Protein AF-A0A959P3S3-F1 (afdb_monomer_lite)

Sequence (382 aa):
EQEAEAILQKEISEREVRMKAEVEAKIREELQKEFEETLKQQRLQEEKEAAADAAFEREQELKERRKQQEREQKLAMMETRKRQELEAWERKEEEARKKQAEREAAEAASKKKLEQEQVELEAELKLKEEQAQAAAAFKAERAAELEARRLKQEEENERKKQLAEEWNTLREQAAEQRLEEQRRADAEKIERGQAELARVEQERSEQLQRRKDEITEAGESAARKKELEEQMRLEREKKRKEEIALKEENFRNKKEFEEKAREIAESTVESERELYEKEVRLRLQKEYDDKLKALETDKEKYSESAKPKPTPFEIDLAKKYPMGITEESEIKDNREIKRIIIKREEDRANLYTRVKWNWGGIYYFKNEESTSKHIYDLETKW

pLDDT: mean 77.56, std 13.73, range [31.36, 95.69]

Secondary structure (DSSP, 8-state):
-HHHHHHHHHHHHHHHHHHHHHHHHHHHHHHHHHHHHHHHHHHHHHHHHHHHHHHHHHHHHHHHHHHHHHHHHHHHHHHHHHHHHHHHHHHHHHHHHHHHHHHHHHHHHHHHHHHHHHHHHHHHHHHHHHHHHHHHHHHHHHHHHHHHHHHHHHHHHHHHHHHHHHHHHHHHHHHHHHHHHHHHHHHHHHHHHHHHHHHHHHHHHHHHHHHHHHHHHHHHHHHHHHHHHHHHHHHHHHHHHHHHHHHHHHHHHHHHHHHHHHHHHTTTGGGTHHHHTTTGGGTTTSSSSSSSS----------PPPPPPPPHHHHHHHHHS-SEEEEEEEEETTEEEEEEEEEEETTEEEEEEEEEETTS-EEEEETTEEE-HHHHHHHS--

Foldseek 3Di:
DVVVVVVVVVVVVVVVVVVVVVVVVVVVVVVVVVVVVVVVVVVVVVVVVVVVVVVVVVVVVVVVVVVVVVVVVVVVVVVVVVVVVVVVVVVVVVVVVVVVVVVVVVVVVVVVVVVVVVVVVVVVVVVVVVVVVVVVVVVVVVVVVVVVVVVVVVVVVVVVVVVVVVVVVVVVVVVVVVVVVVVVVVVVVVVVVVVVVVVVVVVVVVVVVVVVVVVVVVVVVVVVVVVVVVVVVVVVVVVVVVVVVVVVVVVVVVVVVVVVVVVVCVVPVVPPVVPPPPPPPPPPPPPPPPPDDDDDDDDDDDDDDDDDDDDPLQQVLLVPDDAAWDWDWDDPDFKIKIWIWHHPDSRGIKIWIWIAGNVGDIWIDISNHTDDPVVRVVVSPD

Structure (mmCIF, N/CA/C/O backbone):
data_AF-A0A959P3S3-F1
#
_entry.id   AF-A0A959P3S3-F1
#
loop_
_atom_site.group_PDB
_atom_site.id
_atom_site.type_symbol
_atom_site.label_atom_id
_atom_site.label_alt_id
_atom_site.label_comp_id
_atom_site.label_asym_id
_atom_site.label_entity_id
_atom_site.label_seq_id
_atom_site.pdbx_PDB_ins_code
_atom_site.Cartn_x
_atom_site.Cartn_y
_atom_site.Cartn_z
_atom_site.occupancy
_atom_site.B_iso_or_equiv
_atom_site.auth_seq_id
_atom_site.auth_comp_id
_atom_site.auth_asym_id
_atom_site.auth_atom_id
_atom_site.pdbx_PDB_model_num
ATOM 1 N N . GLU A 1 1 ? 103.155 4.122 -194.508 1.00 55.09 1 GLU A N 1
ATOM 2 C CA . GLU A 1 1 ? 103.153 3.122 -193.416 1.00 55.09 1 GLU A CA 1
ATOM 3 C C . GLU A 1 1 ? 103.606 3.697 -192.072 1.00 55.09 1 GLU A C 1
ATOM 5 O O . GLU A 1 1 ? 102.881 3.506 -191.110 1.00 55.09 1 GLU A O 1
ATOM 10 N N . GLN A 1 2 ? 104.683 4.490 -191.982 1.00 56.81 2 GLN A N 1
ATOM 11 C CA . GLN A 1 2 ? 105.173 5.020 -190.689 1.00 56.81 2 GLN A CA 1
ATOM 12 C C . GLN A 1 2 ? 104.217 5.976 -189.933 1.00 56.81 2 GLN A C 1
ATOM 14 O O . GLN A 1 2 ? 104.255 6.034 -188.709 1.00 56.81 2 GLN A O 1
ATOM 19 N N . GLU A 1 3 ? 103.323 6.695 -190.617 1.00 58.06 3 GLU A N 1
ATOM 20 C CA . GLU A 1 3 ? 102.342 7.585 -189.960 1.00 58.06 3 GLU A CA 1
ATOM 21 C C . GLU A 1 3 ? 101.189 6.834 -189.272 1.00 58.06 3 GLU A C 1
ATOM 23 O O . GLU A 1 3 ? 100.636 7.316 -188.285 1.00 58.06 3 GLU A O 1
ATOM 28 N N . ALA A 1 4 ? 100.837 5.638 -189.754 1.00 59.19 4 ALA A N 1
ATOM 29 C CA . ALA A 1 4 ? 99.730 4.863 -189.197 1.00 59.19 4 ALA A CA 1
ATOM 30 C C . ALA A 1 4 ? 100.098 4.219 -187.847 1.00 59.19 4 ALA A C 1
ATOM 32 O O . ALA A 1 4 ? 99.267 4.163 -186.942 1.00 59.19 4 ALA A O 1
ATOM 33 N N . GLU A 1 5 ? 101.354 3.795 -187.675 1.00 60.50 5 GLU A N 1
ATOM 34 C CA . GLU A 1 5 ? 101.836 3.209 -186.415 1.00 60.50 5 GLU A CA 1
ATOM 35 C C . GLU A 1 5 ? 101.923 4.241 -185.279 1.00 60.50 5 GLU A C 1
ATOM 37 O O . GLU A 1 5 ? 101.614 3.922 -184.129 1.00 60.50 5 GLU A O 1
ATOM 42 N N . ALA A 1 6 ? 102.268 5.495 -185.587 1.00 64.31 6 ALA A N 1
ATOM 43 C CA . ALA A 1 6 ? 102.354 6.565 -184.591 1.00 64.31 6 ALA A CA 1
ATOM 44 C C . ALA A 1 6 ? 100.979 6.953 -184.014 1.00 64.31 6 ALA A C 1
ATOM 46 O O . ALA A 1 6 ? 100.856 7.211 -182.814 1.00 64.31 6 ALA A O 1
ATOM 47 N N . ILE A 1 7 ? 99.930 6.956 -184.846 1.00 64.31 7 ILE A N 1
ATOM 48 C CA . ILE A 1 7 ? 98.552 7.217 -184.399 1.00 64.31 7 ILE A CA 1
ATOM 49 C C . ILE A 1 7 ? 98.066 6.072 -183.504 1.00 64.31 7 ILE A C 1
ATOM 51 O O . ILE A 1 7 ? 97.507 6.328 -182.438 1.00 64.31 7 ILE A O 1
ATOM 55 N N . LEU A 1 8 ? 98.357 4.824 -183.885 1.00 68.19 8 LEU A N 1
ATOM 56 C CA . LEU A 1 8 ? 97.962 3.651 -183.109 1.00 68.19 8 LEU A CA 1
ATOM 57 C C . LEU A 1 8 ? 98.649 3.614 -181.732 1.00 68.19 8 LEU A C 1
ATOM 59 O O . LEU A 1 8 ? 97.996 3.347 -180.727 1.00 68.19 8 LEU A O 1
ATOM 63 N N . GLN A 1 9 ? 99.947 3.939 -181.651 1.00 68.81 9 GLN A N 1
ATOM 64 C CA . GLN A 1 9 ? 100.646 4.024 -180.360 1.00 68.81 9 GLN A CA 1
ATOM 65 C C . GLN A 1 9 ? 100.099 5.139 -179.467 1.00 68.81 9 GLN A C 1
ATOM 67 O O . GLN A 1 9 ? 99.961 4.945 -178.256 1.00 68.81 9 GLN A O 1
ATOM 72 N N . LYS A 1 10 ? 99.746 6.291 -180.048 1.00 71.88 10 LYS A N 1
ATOM 73 C CA . LYS A 1 10 ? 99.136 7.387 -179.291 1.00 71.88 10 LYS A CA 1
ATOM 74 C C . LYS A 1 10 ? 97.782 6.971 -178.712 1.00 71.88 10 LYS A C 1
ATOM 76 O O . LYS A 1 10 ? 97.548 7.172 -177.523 1.00 71.88 10 LYS A O 1
ATOM 81 N N . GLU A 1 11 ? 96.943 6.310 -179.504 1.00 72.56 11 GLU A N 1
ATOM 82 C CA . GLU A 1 11 ? 95.629 5.825 -179.068 1.00 72.56 11 GLU A CA 1
ATOM 83 C C . GLU A 1 11 ? 95.733 4.728 -177.989 1.00 72.56 11 GLU A C 1
ATOM 85 O O . GLU A 1 11 ? 94.969 4.736 -177.021 1.00 72.56 11 GLU A O 1
ATOM 90 N N . ILE A 1 12 ? 96.728 3.834 -178.084 1.00 73.50 12 ILE A N 1
ATOM 91 C CA . ILE A 1 12 ? 97.024 2.842 -177.036 1.00 73.50 12 ILE A CA 1
ATOM 92 C C . ILE A 1 12 ? 97.432 3.544 -175.735 1.00 73.50 12 ILE A C 1
ATOM 94 O O . ILE A 1 12 ? 96.875 3.236 -174.682 1.00 73.50 12 ILE A O 1
ATOM 98 N N . SER A 1 13 ? 98.335 4.527 -175.799 1.00 74.44 13 SER A N 1
ATOM 99 C CA . SER A 1 13 ? 98.781 5.257 -174.605 1.00 74.44 13 SER A CA 1
ATOM 100 C C . SER A 1 13 ? 97.646 6.050 -173.938 1.00 74.44 13 SER A C 1
ATOM 102 O O . SER A 1 13 ? 97.499 6.019 -172.717 1.00 74.44 13 SER A O 1
ATOM 104 N N . GLU A 1 14 ? 96.771 6.690 -174.720 1.00 75.75 14 GLU A N 1
ATOM 105 C CA . GLU A 1 14 ? 95.593 7.391 -174.198 1.00 75.75 14 GLU A CA 1
ATOM 106 C C . GLU A 1 14 ? 94.580 6.422 -173.570 1.00 75.75 14 GLU A C 1
ATOM 108 O O . GLU A 1 14 ? 93.983 6.731 -172.533 1.00 75.75 14 GLU A O 1
ATOM 113 N N . ARG A 1 15 ? 94.409 5.224 -174.143 1.00 76.00 15 ARG A N 1
ATOM 114 C CA . ARG A 1 15 ? 93.548 4.179 -173.575 1.00 76.00 15 ARG A CA 1
ATOM 115 C C . ARG A 1 15 ? 94.117 3.604 -172.279 1.00 76.00 15 ARG A C 1
ATOM 117 O O . ARG A 1 15 ? 93.350 3.367 -171.348 1.00 76.00 15 ARG A O 1
ATOM 124 N N . GLU A 1 16 ? 95.431 3.421 -172.186 1.00 75.38 16 GLU A N 1
ATOM 125 C CA . GLU A 1 16 ? 96.096 2.990 -170.951 1.00 75.38 16 GLU A CA 1
ATOM 126 C C . GLU A 1 16 ? 95.974 4.034 -169.839 1.00 75.38 16 GLU A C 1
ATOM 128 O O . GLU A 1 16 ? 95.680 3.674 -168.701 1.00 75.38 16 GLU A O 1
ATOM 133 N N . VAL A 1 17 ? 96.131 5.324 -170.155 1.00 76.75 17 VAL A N 1
ATOM 134 C CA . VAL A 1 17 ? 95.928 6.411 -169.183 1.00 76.75 17 VAL A CA 1
ATOM 135 C C . VAL A 1 17 ? 94.475 6.456 -168.713 1.00 76.75 17 VAL A C 1
ATOM 137 O O . VAL A 1 17 ? 94.231 6.575 -167.513 1.00 76.75 17 VAL A O 1
ATOM 140 N N . ARG A 1 18 ? 93.501 6.289 -169.620 1.00 76.06 18 ARG A N 1
ATOM 141 C CA . ARG A 1 18 ? 92.081 6.203 -169.241 1.00 76.06 18 ARG A CA 1
ATOM 142 C C . ARG A 1 18 ? 91.788 4.987 -168.367 1.00 76.06 18 ARG A C 1
ATOM 144 O O . ARG A 1 18 ? 91.107 5.144 -167.361 1.00 76.06 18 ARG A O 1
ATOM 151 N N . MET A 1 19 ? 92.327 3.810 -168.696 1.00 77.62 19 MET A N 1
ATOM 152 C CA . MET A 1 19 ? 92.141 2.621 -167.857 1.00 77.62 19 MET A CA 1
ATOM 153 C C . MET A 1 19 ? 92.800 2.773 -166.486 1.00 77.62 19 MET A C 1
ATOM 155 O O . MET A 1 19 ? 92.182 2.417 -165.488 1.00 77.62 19 MET A O 1
ATOM 159 N N . LYS A 1 20 ? 94.013 3.335 -166.401 1.00 75.56 20 LYS A N 1
ATOM 160 C CA . LYS A 1 20 ? 94.663 3.607 -165.108 1.00 75.56 20 LYS A CA 1
ATOM 161 C C . LYS A 1 20 ? 93.852 4.588 -164.265 1.00 75.56 20 LYS A C 1
ATOM 163 O O . LYS A 1 20 ? 93.608 4.300 -163.101 1.00 75.56 20 LYS A O 1
ATOM 168 N N . ALA A 1 21 ? 93.368 5.680 -164.858 1.00 77.75 21 ALA A N 1
ATOM 169 C CA . ALA A 1 21 ? 92.521 6.644 -164.159 1.00 77.75 21 ALA A CA 1
ATOM 170 C C . ALA A 1 21 ? 91.191 6.025 -163.689 1.00 77.75 21 ALA A C 1
ATOM 172 O O . ALA A 1 21 ? 90.729 6.328 -162.592 1.00 77.75 21 ALA A O 1
ATOM 173 N N . GLU A 1 22 ? 90.583 5.136 -164.482 1.00 78.81 22 GLU A N 1
ATOM 174 C CA . GLU A 1 22 ? 89.349 4.440 -164.097 1.00 78.81 22 GLU A CA 1
ATOM 175 C C . GLU A 1 22 ? 89.583 3.445 -162.948 1.00 78.81 22 GLU A C 1
ATOM 177 O O . GLU A 1 22 ? 88.772 3.363 -162.026 1.00 78.81 22 GLU A O 1
ATOM 182 N N . VAL A 1 23 ? 90.707 2.722 -162.967 1.00 80.06 23 VAL A N 1
ATOM 183 C CA . VAL A 1 23 ? 91.100 1.814 -161.879 1.00 80.06 23 VAL A CA 1
ATOM 184 C C . VAL A 1 23 ? 91.421 2.596 -160.605 1.00 80.06 23 VAL A C 1
ATOM 186 O O . VAL A 1 23 ? 90.927 2.240 -159.540 1.00 80.06 23 VAL A O 1
ATOM 189 N N . GLU A 1 24 ? 92.179 3.690 -160.694 1.00 78.25 24 GLU A N 1
ATOM 190 C CA . GLU A 1 24 ? 92.471 4.554 -159.543 1.00 78.25 24 GLU A CA 1
ATOM 191 C C . GLU A 1 24 ? 91.199 5.187 -158.959 1.00 78.25 24 GLU A C 1
ATOM 193 O O . GLU A 1 24 ? 91.053 5.252 -157.737 1.00 78.25 24 GLU A O 1
ATOM 198 N N . ALA A 1 25 ? 90.249 5.606 -159.802 1.00 81.19 25 ALA A N 1
ATOM 199 C CA . ALA A 1 25 ? 88.961 6.128 -159.351 1.00 81.19 25 ALA A CA 1
ATOM 200 C C . ALA A 1 25 ? 88.134 5.059 -158.618 1.00 81.19 25 ALA A C 1
ATOM 202 O O . ALA A 1 25 ? 87.599 5.347 -157.548 1.00 81.19 25 ALA A O 1
ATOM 203 N N . LYS A 1 26 ? 88.086 3.825 -159.142 1.00 80.56 26 LYS A N 1
ATOM 204 C CA . LYS A 1 26 ? 87.406 2.694 -158.485 1.00 80.56 26 LYS A CA 1
ATOM 205 C C . LYS A 1 26 ? 88.033 2.355 -157.135 1.00 80.56 26 LYS A C 1
ATOM 207 O O . LYS A 1 26 ? 87.309 2.255 -156.153 1.00 80.56 26 LYS A O 1
ATOM 212 N N . ILE A 1 27 ? 89.364 2.279 -157.061 1.00 80.69 27 ILE A N 1
ATOM 213 C CA . ILE A 1 27 ? 90.079 2.025 -155.799 1.00 80.69 27 ILE A CA 1
ATOM 214 C C . ILE A 1 27 ? 89.799 3.138 -154.783 1.00 80.69 27 ILE A C 1
ATOM 216 O O . ILE A 1 27 ? 89.572 2.869 -153.606 1.00 80.69 27 ILE A O 1
ATOM 220 N N . ARG A 1 28 ? 89.784 4.402 -155.220 1.00 81.56 28 ARG A N 1
ATOM 221 C CA . ARG A 1 28 ? 89.485 5.532 -154.335 1.00 81.56 28 ARG A CA 1
ATOM 222 C C . ARG A 1 28 ? 88.043 5.502 -153.831 1.00 81.56 28 ARG A C 1
ATOM 224 O O . ARG A 1 28 ? 87.812 5.832 -152.672 1.00 81.56 28 ARG A O 1
ATOM 231 N N . GLU A 1 29 ? 87.094 5.108 -154.676 1.00 84.62 29 GLU A N 1
ATOM 232 C CA . GLU A 1 29 ? 85.687 4.963 -154.295 1.00 84.62 29 GLU A CA 1
ATOM 233 C C . GLU A 1 29 ? 85.481 3.802 -153.309 1.00 84.62 29 GLU A C 1
ATOM 235 O O . GLU A 1 29 ? 84.752 3.959 -152.332 1.00 84.62 29 GLU A O 1
ATOM 240 N N . GLU A 1 30 ? 86.148 2.664 -153.517 1.00 83.12 30 GLU A N 1
ATOM 241 C CA . GLU A 1 30 ? 86.121 1.524 -152.589 1.00 83.12 30 GLU A CA 1
ATOM 242 C C . GLU A 1 30 ? 86.736 1.889 -151.234 1.00 83.12 30 GLU A C 1
ATOM 244 O O . GLU A 1 30 ? 86.086 1.703 -150.207 1.00 83.12 30 GLU A O 1
ATOM 249 N N . LEU A 1 31 ? 87.914 2.525 -151.220 1.00 84.00 31 LEU A N 1
ATOM 250 C CA . LEU A 1 31 ? 88.541 3.006 -149.983 1.00 84.00 31 LEU A CA 1
ATOM 251 C C . LEU A 1 31 ? 87.665 4.029 -149.247 1.00 84.00 31 LEU A C 1
ATOM 253 O O . LEU A 1 31 ? 87.601 4.024 -148.018 1.00 84.00 31 LEU A O 1
ATOM 257 N N . GLN A 1 32 ? 86.975 4.908 -149.979 1.00 84.81 32 GLN A N 1
ATOM 258 C CA . GLN A 1 32 ? 86.058 5.867 -149.372 1.00 84.81 32 GLN A CA 1
ATOM 259 C C . GLN A 1 32 ? 84.828 5.169 -148.769 1.00 84.81 32 GLN A C 1
ATOM 261 O O . GLN A 1 32 ? 84.412 5.529 -147.669 1.00 84.81 32 GLN A O 1
ATOM 266 N N . LYS A 1 33 ? 84.282 4.141 -149.434 1.00 85.44 33 LYS A N 1
ATOM 267 C CA . LYS A 1 33 ? 83.174 3.333 -148.898 1.00 85.44 33 LYS A CA 1
ATOM 268 C C . LYS A 1 33 ? 83.582 2.559 -147.648 1.00 85.44 33 LYS A C 1
ATOM 270 O O . LYS A 1 33 ? 82.857 2.613 -146.660 1.00 85.44 33 LYS A O 1
ATOM 275 N N . GLU A 1 34 ? 84.744 1.909 -147.649 1.00 86.19 34 GLU A N 1
ATOM 276 C CA . GLU A 1 34 ? 85.260 1.192 -146.474 1.00 86.19 34 GLU A CA 1
ATOM 277 C C . GLU A 1 34 ? 85.486 2.136 -145.285 1.00 86.19 34 GLU A C 1
ATOM 279 O O . GLU A 1 34 ? 85.156 1.801 -144.143 1.00 86.19 34 GLU A O 1
ATOM 284 N N . PHE A 1 35 ? 85.990 3.347 -145.546 1.00 88.19 35 PHE A N 1
ATOM 285 C CA . PHE A 1 35 ? 86.161 4.380 -144.524 1.00 88.19 35 PHE A CA 1
ATOM 286 C C . PHE A 1 35 ? 84.817 4.878 -143.962 1.00 88.19 35 PHE A C 1
ATOM 288 O O . PHE A 1 35 ? 84.655 5.044 -142.752 1.00 88.19 35 PHE A O 1
ATOM 295 N N . GLU A 1 36 ? 83.814 5.085 -144.818 1.00 87.12 36 GLU A N 1
ATOM 296 C CA . GLU A 1 36 ? 82.466 5.464 -144.381 1.00 87.12 36 GLU A CA 1
ATOM 297 C C . GLU A 1 36 ? 81.767 4.341 -143.599 1.00 87.12 36 GLU A C 1
ATOM 299 O O . GLU A 1 36 ? 81.054 4.614 -142.629 1.00 87.12 36 GLU A O 1
ATOM 304 N N . GLU A 1 37 ? 81.968 3.079 -143.981 1.00 86.56 37 GLU A N 1
ATOM 305 C CA . GLU A 1 37 ? 81.433 1.921 -143.262 1.00 86.56 37 GLU A CA 1
ATOM 306 C C . GLU A 1 37 ? 82.087 1.744 -141.893 1.00 86.56 37 GLU A C 1
ATOM 308 O O . GLU A 1 37 ? 81.376 1.528 -140.909 1.00 86.56 37 GLU A O 1
ATOM 313 N N . THR A 1 38 ? 83.407 1.914 -141.789 1.00 83.50 38 THR A N 1
ATOM 314 C CA . THR A 1 38 ? 84.103 1.878 -140.492 1.00 83.50 38 THR A CA 1
ATOM 315 C C . THR A 1 38 ? 83.650 3.011 -139.575 1.00 83.50 38 THR A C 1
ATOM 317 O O . THR A 1 38 ? 83.361 2.758 -138.406 1.00 83.50 38 THR A O 1
ATOM 320 N N . LEU A 1 39 ? 83.466 4.231 -140.093 1.00 84.94 39 LEU A N 1
ATOM 321 C CA . LEU A 1 39 ? 82.886 5.334 -139.316 1.00 84.94 39 LEU A CA 1
ATOM 322 C C . LEU A 1 39 ? 81.450 5.045 -138.857 1.00 84.94 39 LEU A C 1
ATOM 324 O O . LEU A 1 39 ? 81.085 5.370 -137.727 1.00 84.94 39 LEU A O 1
ATOM 328 N N . LYS A 1 40 ? 80.619 4.422 -139.702 1.00 86.50 40 LYS A N 1
ATOM 329 C CA . LYS A 1 40 ? 79.262 4.004 -139.309 1.00 86.50 40 LYS A CA 1
ATOM 330 C C . LYS A 1 40 ? 79.289 2.924 -138.231 1.00 86.50 40 LYS A C 1
ATOM 332 O O . LYS A 1 40 ? 78.489 2.992 -137.302 1.00 86.50 40 LYS A O 1
ATOM 337 N N . GLN A 1 41 ? 80.194 1.952 -138.332 1.00 85.56 41 GLN A N 1
ATOM 338 C CA . GLN A 1 41 ? 80.349 0.906 -137.320 1.00 85.56 41 GLN A CA 1
ATOM 339 C C . GLN A 1 41 ? 80.818 1.477 -135.980 1.00 85.56 41 GLN A C 1
ATOM 341 O O . GLN A 1 41 ? 80.258 1.099 -134.953 1.00 85.56 41 GLN A O 1
ATOM 346 N N . GLN A 1 42 ? 81.761 2.425 -135.988 1.00 85.62 42 GLN A N 1
ATOM 347 C CA . GLN A 1 42 ? 82.205 3.121 -134.777 1.00 85.62 42 GLN A CA 1
ATOM 348 C C . GLN A 1 42 ? 81.064 3.904 -134.125 1.00 85.62 42 GLN A C 1
ATOM 350 O O . GLN A 1 42 ? 80.792 3.698 -132.948 1.00 85.62 42 GLN A O 1
ATOM 355 N N . ARG A 1 43 ? 80.312 4.705 -134.892 1.00 87.12 43 ARG A N 1
ATOM 356 C CA . ARG A 1 43 ? 79.146 5.432 -134.352 1.00 87.12 43 ARG A CA 1
ATOM 357 C C . ARG A 1 43 ? 78.092 4.495 -133.772 1.00 87.12 43 ARG A C 1
ATOM 359 O O . ARG A 1 43 ? 77.540 4.769 -132.715 1.00 87.12 43 ARG A O 1
ATOM 366 N N . LEU A 1 44 ? 77.830 3.370 -134.438 1.00 87.25 44 LEU A N 1
ATOM 367 C CA . LEU A 1 44 ? 76.874 2.382 -133.944 1.00 87.25 44 LEU A CA 1
ATOM 368 C C . LEU A 1 44 ? 77.363 1.697 -132.656 1.00 87.25 44 LEU A C 1
ATOM 370 O O . LEU A 1 44 ? 76.543 1.315 -131.824 1.00 87.25 44 LEU A O 1
ATOM 374 N N . GLN A 1 45 ? 78.674 1.501 -132.492 1.00 85.81 45 GLN A N 1
ATOM 375 C CA . GLN A 1 45 ? 79.252 0.995 -131.245 1.00 85.81 45 GLN A CA 1
ATOM 376 C C . GLN A 1 45 ? 79.150 2.034 -130.127 1.00 85.81 45 GLN A C 1
ATOM 378 O O . GLN A 1 45 ? 78.636 1.699 -129.064 1.00 85.81 45 GLN A O 1
ATOM 383 N N . GLU A 1 46 ? 79.516 3.289 -130.392 1.00 87.56 46 GLU A N 1
ATOM 384 C CA . GLU A 1 46 ? 79.397 4.394 -129.432 1.00 87.56 46 GLU A CA 1
ATOM 385 C C . GLU A 1 46 ? 77.945 4.598 -128.970 1.00 87.56 46 GLU A C 1
ATOM 387 O O . GLU A 1 46 ? 77.685 4.743 -127.778 1.00 87.56 46 GLU A O 1
ATOM 392 N N . GLU A 1 47 ? 76.967 4.533 -129.882 1.00 87.81 47 GLU A N 1
ATOM 393 C CA . GLU A 1 47 ? 75.543 4.617 -129.529 1.00 87.81 47 GLU A CA 1
ATOM 394 C C . GLU A 1 47 ? 75.085 3.440 -128.653 1.00 87.81 47 GLU A C 1
ATOM 396 O O . GLU A 1 47 ? 74.274 3.623 -127.742 1.00 87.81 47 GLU A O 1
ATOM 401 N N . LYS A 1 48 ? 75.599 2.228 -128.899 1.00 87.69 48 LYS A N 1
ATOM 402 C CA . LYS A 1 48 ? 75.279 1.045 -128.085 1.00 87.69 48 LYS A CA 1
ATOM 403 C C . LYS A 1 48 ? 75.900 1.122 -126.695 1.00 87.69 48 LYS A C 1
ATOM 405 O O . LYS A 1 48 ? 75.231 0.750 -125.734 1.00 87.69 48 LYS A O 1
ATOM 410 N N . GLU A 1 49 ? 77.137 1.596 -126.590 1.00 88.38 49 GLU A N 1
ATOM 411 C CA . GLU A 1 49 ? 77.820 1.804 -125.310 1.00 88.38 49 GLU A CA 1
ATOM 412 C C . GLU A 1 49 ? 77.116 2.895 -124.497 1.00 88.38 49 GLU A C 1
ATOM 414 O O . GLU A 1 49 ? 76.707 2.641 -123.366 1.00 88.38 49 GLU A O 1
ATOM 419 N N . ALA A 1 50 ? 76.807 4.042 -125.111 1.00 87.50 50 ALA A N 1
ATOM 420 C CA . ALA A 1 50 ? 76.054 5.112 -124.457 1.00 87.50 50 ALA A CA 1
ATOM 421 C C . ALA A 1 50 ? 74.654 4.658 -123.997 1.00 87.50 50 ALA A C 1
ATOM 423 O O . ALA A 1 50 ? 74.185 5.042 -122.923 1.00 87.50 50 ALA A O 1
ATOM 424 N N . ALA A 1 51 ? 73.973 3.817 -124.784 1.00 88.00 51 ALA A N 1
ATOM 425 C CA . ALA A 1 51 ? 72.688 3.246 -124.391 1.00 88.00 51 ALA A CA 1
ATOM 426 C C . ALA A 1 51 ? 72.813 2.246 -123.227 1.00 88.00 51 ALA A C 1
ATOM 428 O O . ALA A 1 51 ? 71.922 2.197 -122.374 1.00 88.00 51 ALA A O 1
ATOM 429 N N . ALA A 1 52 ? 73.892 1.459 -123.179 1.00 87.81 52 ALA A N 1
ATOM 430 C CA . ALA A 1 52 ? 74.163 0.526 -122.088 1.00 87.81 52 ALA A CA 1
ATOM 431 C C . ALA A 1 52 ? 74.482 1.265 -120.779 1.00 87.81 52 ALA A C 1
ATOM 433 O O . ALA A 1 52 ? 73.907 0.930 -119.740 1.00 87.81 52 ALA A O 1
ATOM 434 N N . ASP A 1 53 ? 75.300 2.315 -120.843 1.00 85.06 53 ASP A N 1
ATOM 435 C CA . ASP A 1 53 ? 75.636 3.152 -119.688 1.00 85.06 53 ASP A CA 1
ATOM 436 C C . ASP A 1 53 ? 74.391 3.861 -119.135 1.00 85.06 53 ASP A C 1
ATOM 438 O O . ASP A 1 53 ? 74.100 3.780 -117.939 1.00 85.06 53 ASP A O 1
ATOM 442 N N . ALA A 1 54 ? 73.561 4.445 -120.006 1.00 86.62 54 ALA A N 1
ATOM 443 C CA . ALA A 1 54 ? 72.303 5.070 -119.596 1.00 86.62 54 ALA A CA 1
ATOM 444 C C . ALA A 1 54 ? 71.304 4.068 -118.979 1.00 86.62 54 ALA A C 1
ATOM 446 O O . ALA A 1 54 ? 70.522 4.421 -118.090 1.00 86.62 54 ALA A O 1
ATOM 447 N N . ALA A 1 55 ? 71.294 2.813 -119.441 1.00 88.12 55 ALA A N 1
ATOM 448 C CA . ALA A 1 55 ? 70.466 1.765 -118.848 1.00 88.12 55 ALA A CA 1
ATOM 449 C C . ALA A 1 55 ? 70.966 1.370 -117.449 1.00 88.12 55 ALA A C 1
ATOM 451 O O . ALA A 1 55 ? 70.153 1.203 -116.536 1.00 88.12 55 ALA A O 1
ATOM 452 N N . PHE A 1 56 ? 72.285 1.281 -117.269 1.00 88.00 56 PHE A N 1
ATOM 453 C CA . PHE A 1 56 ? 72.907 0.978 -115.984 1.00 88.00 56 PHE A CA 1
ATOM 454 C C . PHE A 1 56 ? 72.649 2.076 -114.942 1.00 88.00 56 PHE A C 1
ATOM 456 O O . PHE A 1 56 ? 72.269 1.771 -113.809 1.00 88.00 56 PHE A O 1
ATOM 463 N N . GLU A 1 57 ? 72.762 3.352 -115.323 1.00 87.75 57 GLU A N 1
ATOM 464 C CA . GLU A 1 57 ? 72.450 4.483 -114.437 1.00 87.75 57 GLU A CA 1
ATOM 465 C C . GLU A 1 57 ? 70.984 4.471 -113.981 1.00 87.75 57 GLU A C 1
ATOM 467 O O . GLU A 1 57 ? 70.703 4.601 -112.787 1.00 87.75 57 GLU A O 1
ATOM 472 N N . ARG A 1 58 ? 70.040 4.215 -114.899 1.00 85.62 58 ARG A N 1
ATOM 473 C CA . ARG A 1 58 ? 68.611 4.086 -114.557 1.00 85.62 58 ARG A CA 1
ATOM 474 C C . ARG A 1 58 ? 68.348 2.939 -113.586 1.00 85.62 58 ARG A C 1
ATOM 476 O O . ARG A 1 58 ? 67.492 3.059 -112.708 1.00 85.62 58 ARG A O 1
ATOM 483 N N . GLU A 1 59 ? 69.054 1.820 -113.729 1.00 88.44 59 GLU A N 1
ATOM 484 C CA . GLU A 1 59 ? 68.916 0.694 -112.805 1.00 88.44 59 GLU A CA 1
ATOM 485 C C . GLU A 1 59 ? 69.431 1.050 -111.402 1.00 88.44 59 GLU A C 1
ATOM 487 O O . GLU A 1 59 ? 68.773 0.733 -110.402 1.00 88.44 59 GLU A O 1
ATOM 492 N N . GLN A 1 60 ? 70.563 1.756 -111.313 1.00 86.56 60 GLN A N 1
ATOM 493 C CA . GLN A 1 60 ? 71.084 2.241 -110.034 1.00 86.56 60 GLN A CA 1
ATOM 494 C C . GLN A 1 60 ? 70.122 3.225 -109.365 1.00 86.56 60 GLN A C 1
ATOM 496 O O . GLN A 1 60 ? 69.781 3.033 -108.195 1.00 86.56 60 GLN A O 1
ATOM 501 N N . GLU A 1 61 ? 69.605 4.203 -110.108 1.00 88.88 61 GLU A N 1
ATOM 502 C CA . GLU A 1 61 ? 68.655 5.192 -109.592 1.00 88.88 61 GLU A CA 1
ATOM 503 C C . GLU A 1 61 ? 67.378 4.520 -109.057 1.00 88.88 61 GLU A C 1
ATOM 505 O O . GLU A 1 61 ? 66.924 4.796 -107.942 1.00 88.88 61 GLU A O 1
ATOM 510 N N . LEU A 1 62 ? 66.822 3.551 -109.796 1.00 86.62 62 LEU A N 1
ATOM 511 C CA . LEU A 1 62 ? 65.658 2.783 -109.344 1.00 86.62 62 LEU A CA 1
ATOM 512 C C . LEU A 1 62 ? 65.950 1.987 -108.067 1.00 86.62 62 LEU A C 1
ATOM 514 O O . LEU A 1 62 ? 65.085 1.876 -107.189 1.00 86.62 62 LEU A O 1
ATOM 518 N N . LYS A 1 63 ? 67.158 1.435 -107.935 1.00 89.38 63 LYS A N 1
ATOM 519 C CA . LYS A 1 63 ? 67.580 0.694 -106.741 1.00 89.38 63 LYS A CA 1
ATOM 520 C C . LYS A 1 63 ? 67.717 1.613 -105.529 1.00 89.38 63 LYS A C 1
ATOM 522 O O . LYS A 1 63 ? 67.307 1.228 -104.431 1.00 89.38 63 LYS A O 1
ATOM 527 N N . GLU A 1 64 ? 68.251 2.816 -105.704 1.00 87.31 64 GLU A N 1
ATOM 528 C CA . GLU A 1 64 ? 68.339 3.817 -104.638 1.00 87.31 64 GLU A CA 1
ATOM 529 C C . GLU A 1 64 ? 66.964 4.329 -104.220 1.00 87.31 64 GLU A C 1
ATOM 531 O O . GLU A 1 64 ? 66.664 4.373 -103.025 1.00 87.31 64 GLU A O 1
ATOM 536 N N . ARG A 1 65 ? 66.081 4.595 -105.185 1.00 87.44 65 ARG A N 1
ATOM 537 C CA . ARG A 1 65 ? 64.706 5.022 -104.914 1.00 87.44 65 ARG A CA 1
ATOM 538 C C . ARG A 1 65 ? 63.917 3.967 -104.139 1.00 87.44 65 ARG A C 1
ATOM 540 O O . ARG A 1 65 ? 63.229 4.304 -103.178 1.00 87.44 65 ARG A O 1
ATOM 547 N N . ARG A 1 66 ? 64.069 2.680 -104.478 1.00 87.75 66 ARG A N 1
ATOM 548 C CA . ARG A 1 66 ? 63.476 1.569 -103.704 1.00 87.75 66 ARG A CA 1
ATOM 549 C C . ARG A 1 66 ? 64.012 1.518 -102.273 1.00 87.75 66 ARG A C 1
ATOM 551 O O . ARG A 1 66 ? 63.231 1.362 -101.339 1.00 87.75 66 ARG A O 1
ATOM 558 N N . LYS A 1 67 ? 65.325 1.697 -102.082 1.00 88.00 67 LYS A N 1
ATOM 559 C CA . LYS A 1 67 ? 65.932 1.750 -100.739 1.00 88.00 67 LYS A CA 1
ATOM 560 C C . LYS A 1 67 ? 65.425 2.939 -99.919 1.00 88.00 67 LYS A C 1
ATOM 562 O O . LYS A 1 67 ? 65.224 2.791 -98.716 1.00 88.00 67 LYS A O 1
ATOM 567 N N . GLN A 1 68 ? 65.235 4.105 -100.536 1.00 84.94 68 GLN A N 1
ATOM 568 C CA . GLN A 1 68 ? 64.679 5.284 -99.863 1.00 84.94 68 GLN A CA 1
ATOM 569 C C . GLN A 1 68 ? 63.224 5.049 -99.443 1.00 84.94 68 GLN A C 1
ATOM 571 O O . GLN A 1 68 ? 62.905 5.229 -98.271 1.00 84.94 68 GLN A O 1
ATOM 576 N N . GLN A 1 69 ? 62.388 4.523 -100.342 1.00 86.56 69 GLN A N 1
ATOM 577 C CA . GLN A 1 69 ? 60.999 4.172 -100.025 1.00 86.56 69 GLN A CA 1
ATOM 578 C C . GLN A 1 69 ? 60.900 3.146 -98.887 1.00 86.56 69 GLN A C 1
ATOM 580 O O . GLN A 1 69 ? 60.062 3.286 -97.999 1.00 86.56 69 GLN A O 1
ATOM 585 N N . GLU A 1 70 ? 61.780 2.140 -98.852 1.00 86.88 70 GLU A N 1
ATOM 586 C CA . GLU A 1 70 ? 61.802 1.155 -97.763 1.00 86.88 70 GLU A CA 1
ATOM 587 C C . GLU A 1 70 ? 62.196 1.789 -96.414 1.00 86.88 70 GLU A C 1
ATOM 589 O O . GLU A 1 70 ? 61.647 1.434 -95.367 1.00 86.88 70 GLU A O 1
ATOM 594 N N . ARG A 1 71 ? 63.129 2.751 -96.415 1.00 86.38 71 ARG A N 1
ATOM 595 C CA . ARG A 1 71 ? 63.503 3.505 -95.206 1.00 86.38 71 ARG A CA 1
ATOM 596 C C . ARG A 1 71 ? 62.348 4.368 -94.706 1.00 86.38 71 ARG A C 1
ATOM 598 O O . ARG A 1 71 ? 62.074 4.353 -93.508 1.00 86.38 71 ARG A O 1
ATOM 605 N N . GLU A 1 72 ? 61.657 5.065 -95.602 1.00 85.62 72 GLU A N 1
ATOM 606 C CA . GLU A 1 72 ? 60.486 5.883 -95.266 1.00 85.62 72 GLU A CA 1
ATOM 607 C C . GLU A 1 72 ? 59.345 5.029 -94.698 1.00 85.62 72 GLU A C 1
ATOM 609 O O . GLU A 1 72 ? 58.790 5.362 -93.652 1.00 85.62 72 GLU A O 1
ATOM 614 N N . GLN A 1 73 ? 59.057 3.873 -95.304 1.00 86.62 73 GLN A N 1
ATOM 615 C CA . GLN A 1 73 ? 58.055 2.933 -94.789 1.00 86.62 73 GLN A CA 1
ATOM 616 C C . GLN A 1 73 ? 58.414 2.401 -93.394 1.00 86.62 73 GLN A C 1
ATOM 618 O O . GLN A 1 73 ? 57.545 2.298 -92.525 1.00 86.62 73 GLN A O 1
ATOM 623 N N . LYS A 1 74 ? 59.693 2.092 -93.141 1.00 86.19 74 LYS A N 1
ATOM 624 C CA . LYS A 1 74 ? 60.157 1.660 -91.811 1.00 86.19 74 LYS A CA 1
ATOM 625 C C . LYS A 1 74 ? 60.033 2.767 -90.768 1.00 86.19 74 LYS A C 1
ATOM 627 O O . LYS A 1 74 ? 59.615 2.484 -89.645 1.00 86.19 74 LYS A O 1
ATOM 632 N N . LEU A 1 75 ? 60.365 4.008 -91.122 1.00 81.62 75 LEU A N 1
ATOM 633 C CA . LEU A 1 75 ? 60.208 5.156 -90.227 1.00 81.62 75 LEU A CA 1
ATOM 634 C C . LEU A 1 75 ? 58.731 5.398 -89.897 1.00 81.62 75 LEU A C 1
ATOM 636 O O . LEU A 1 75 ? 58.391 5.491 -88.719 1.00 81.62 75 LEU A O 1
ATOM 640 N N . ALA A 1 76 ? 57.851 5.369 -90.900 1.00 85.50 76 ALA A N 1
ATOM 641 C CA . ALA A 1 76 ? 56.410 5.504 -90.699 1.00 85.50 76 ALA A CA 1
ATOM 642 C C . ALA A 1 76 ? 55.850 4.412 -89.766 1.00 85.50 76 ALA A C 1
ATOM 644 O O . ALA A 1 76 ? 55.112 4.713 -88.827 1.00 85.50 76 ALA A O 1
ATOM 645 N N . MET A 1 77 ? 56.254 3.147 -89.948 1.00 82.94 77 MET A N 1
ATOM 646 C CA . MET A 1 77 ? 55.843 2.063 -89.046 1.00 82.94 77 MET A CA 1
ATOM 647 C C . MET A 1 77 ? 56.343 2.275 -87.610 1.00 82.94 77 MET A C 1
ATOM 649 O O . MET A 1 77 ? 55.580 2.106 -86.657 1.00 82.94 77 MET A O 1
ATOM 653 N N . MET A 1 78 ? 57.597 2.695 -87.430 1.00 81.38 78 MET A N 1
ATOM 654 C CA . MET A 1 78 ? 58.148 2.983 -86.101 1.00 81.38 78 MET A CA 1
ATOM 655 C C . MET A 1 78 ? 57.418 4.137 -85.403 1.00 81.38 78 MET A C 1
ATOM 657 O O . MET A 1 78 ? 57.168 4.062 -84.200 1.00 81.38 78 MET A O 1
ATOM 661 N N . GLU A 1 79 ? 57.036 5.182 -86.136 1.00 82.25 79 GLU A N 1
ATOM 662 C CA . GLU A 1 79 ? 56.252 6.294 -85.590 1.00 82.25 79 GLU A CA 1
ATOM 663 C C . GLU A 1 79 ? 54.844 5.863 -85.174 1.00 82.25 79 GLU A C 1
ATOM 665 O O . GLU A 1 79 ? 54.398 6.219 -84.081 1.00 82.25 79 GLU A O 1
ATOM 670 N N . THR A 1 80 ? 54.163 5.044 -85.984 1.00 82.38 80 THR A N 1
ATOM 671 C CA . THR A 1 80 ? 52.838 4.520 -85.608 1.00 82.38 80 THR A CA 1
ATOM 672 C C . THR A 1 80 ? 52.893 3.663 -84.348 1.00 82.38 80 THR A C 1
ATOM 674 O O . THR A 1 80 ? 52.041 3.808 -83.473 1.00 82.38 80 THR A O 1
ATOM 677 N N . ARG A 1 81 ? 53.937 2.840 -84.198 1.00 83.06 81 ARG A N 1
ATOM 678 C CA . ARG A 1 81 ? 54.132 2.012 -83.006 1.00 83.06 81 ARG A CA 1
ATOM 679 C C . ARG A 1 81 ? 54.385 2.859 -81.759 1.00 83.06 81 ARG A C 1
ATOM 681 O O . ARG A 1 81 ? 53.768 2.614 -80.729 1.00 83.06 81 ARG A O 1
ATOM 688 N N . LYS A 1 82 ? 55.223 3.896 -81.861 1.00 82.38 82 LYS A N 1
ATOM 689 C CA . LYS A 1 82 ? 55.472 4.829 -80.749 1.00 82.38 82 LYS A CA 1
ATOM 690 C C . LYS A 1 82 ? 54.208 5.574 -80.317 1.00 82.38 82 LYS A C 1
ATOM 692 O O . LYS A 1 82 ? 53.989 5.735 -79.123 1.00 82.38 82 LYS A O 1
ATOM 697 N N . ARG A 1 83 ? 53.362 6.000 -81.263 1.00 79.75 83 ARG A N 1
ATOM 698 C CA . ARG A 1 83 ? 52.072 6.638 -80.938 1.00 79.75 83 ARG A CA 1
ATOM 699 C C . ARG A 1 83 ? 51.135 5.684 -80.202 1.00 79.75 83 ARG A C 1
ATOM 701 O O . ARG A 1 83 ? 50.579 6.063 -79.180 1.00 79.75 83 ARG A O 1
ATOM 708 N N . GLN A 1 84 ? 51.023 4.441 -80.666 1.00 81.00 84 GLN A N 1
ATOM 709 C CA . GLN A 1 84 ? 50.201 3.427 -79.999 1.00 81.00 84 GLN A CA 1
ATOM 710 C C . GLN A 1 84 ? 50.708 3.091 -78.589 1.00 81.00 84 GLN A C 1
ATOM 712 O O . GLN A 1 84 ? 49.905 2.893 -77.681 1.00 81.00 84 GLN A O 1
ATOM 717 N N . GLU A 1 85 ? 52.028 3.045 -78.386 1.00 80.94 85 GLU A N 1
ATOM 718 C CA . GLU A 1 85 ? 52.629 2.812 -77.067 1.00 80.94 85 GLU A CA 1
ATOM 719 C C . GLU A 1 85 ? 52.366 3.979 -76.098 1.00 80.94 85 GLU A C 1
ATOM 721 O O . GLU A 1 85 ? 52.048 3.731 -74.934 1.00 80.94 85 GLU A O 1
ATOM 726 N N . LEU A 1 86 ? 52.418 5.230 -76.575 1.00 76.31 86 LEU A N 1
ATOM 727 C CA . LEU A 1 86 ? 52.081 6.416 -75.777 1.00 76.31 86 LEU A CA 1
ATOM 728 C C . LEU A 1 86 ? 50.590 6.463 -75.413 1.00 76.31 86 LEU A C 1
ATOM 730 O O . LEU A 1 86 ? 50.263 6.591 -74.237 1.00 76.31 86 LEU A O 1
ATOM 734 N N . GLU A 1 87 ? 49.689 6.255 -76.378 1.00 79.62 87 GLU A N 1
ATOM 735 C CA . GLU A 1 87 ? 48.241 6.219 -76.113 1.00 79.62 87 GLU A CA 1
ATOM 736 C C . GLU A 1 87 ? 47.860 5.097 -75.130 1.00 79.62 87 GLU A C 1
ATOM 738 O O . GLU A 1 87 ? 46.991 5.264 -74.272 1.00 79.62 87 GLU A O 1
ATOM 743 N N . ALA A 1 88 ? 48.511 3.932 -75.222 1.00 80.12 88 ALA A N 1
ATOM 744 C CA . ALA A 1 88 ? 48.286 2.829 -74.291 1.00 80.12 88 ALA A CA 1
ATOM 745 C C . ALA A 1 88 ? 48.795 3.136 -72.873 1.00 80.12 88 ALA A C 1
ATOM 747 O O . ALA A 1 88 ? 48.245 2.618 -71.897 1.00 80.12 88 ALA A O 1
ATOM 748 N N . TRP A 1 89 ? 49.845 3.949 -72.752 1.00 79.62 89 TRP A N 1
ATOM 749 C CA . TRP A 1 89 ? 50.379 4.385 -71.468 1.00 79.62 89 TRP A CA 1
ATOM 750 C C . TRP A 1 89 ? 49.473 5.437 -70.812 1.00 79.62 89 TRP A C 1
ATOM 752 O O . TRP A 1 89 ? 49.088 5.253 -69.658 1.00 79.62 89 TRP A O 1
ATOM 762 N N . GLU A 1 90 ? 49.016 6.440 -71.568 1.00 81.94 90 GLU A N 1
ATOM 763 C CA . GLU A 1 90 ? 48.078 7.470 -71.088 1.00 81.94 90 GLU A CA 1
ATOM 764 C C . GLU A 1 90 ? 46.758 6.859 -70.588 1.00 81.94 90 GLU A C 1
ATOM 766 O O . GLU A 1 90 ? 46.284 7.187 -69.499 1.00 81.94 90 GLU A O 1
ATOM 771 N N . ARG A 1 91 ? 46.200 5.876 -71.311 1.00 79.94 91 ARG A N 1
ATOM 772 C CA . ARG A 1 91 ? 44.987 5.162 -70.865 1.00 79.94 91 ARG A CA 1
ATOM 773 C C . ARG A 1 91 ? 45.178 4.435 -69.533 1.00 79.94 91 ARG A C 1
ATOM 775 O O . ARG A 1 91 ? 44.265 4.416 -68.709 1.00 79.94 91 ARG A O 1
ATOM 782 N N . LYS A 1 92 ? 46.352 3.839 -69.303 1.00 78.81 92 LYS A N 1
ATOM 783 C CA . LYS A 1 92 ? 46.657 3.159 -68.034 1.00 78.81 92 LYS A CA 1
ATOM 784 C C . LYS A 1 92 ? 46.800 4.148 -66.880 1.00 78.81 92 LYS A C 1
ATOM 786 O O . LYS A 1 92 ? 46.369 3.838 -65.770 1.00 78.81 92 LYS A O 1
ATOM 791 N N . GLU A 1 93 ? 47.381 5.317 -67.130 1.00 78.75 93 GLU A N 1
ATOM 792 C CA . GLU A 1 93 ? 47.517 6.371 -66.124 1.00 78.75 93 GLU A CA 1
ATOM 793 C C . GLU A 1 93 ? 46.150 6.963 -65.740 1.00 78.75 93 GLU A C 1
ATOM 795 O O . GLU A 1 93 ? 45.840 7.099 -64.552 1.00 78.75 93 GLU A O 1
ATOM 800 N N . GLU A 1 94 ? 45.272 7.212 -66.717 1.00 78.25 94 GLU A N 1
ATOM 801 C CA . GLU A 1 94 ? 43.905 7.675 -66.453 1.00 78.25 94 GLU A CA 1
ATOM 802 C C . GLU A 1 94 ? 43.070 6.654 -65.667 1.00 78.25 94 GLU A C 1
ATOM 804 O O . GLU A 1 94 ? 42.350 7.025 -64.734 1.00 78.25 94 GLU A O 1
ATOM 809 N N . GLU A 1 95 ? 43.161 5.363 -66.002 1.00 79.56 95 GLU A N 1
ATOM 810 C CA . GLU A 1 95 ? 42.472 4.307 -65.251 1.00 79.56 95 GLU A CA 1
ATOM 811 C C . GLU A 1 95 ? 42.984 4.189 -63.811 1.00 79.56 95 GLU A C 1
ATOM 813 O O . GLU A 1 95 ? 42.187 4.001 -62.886 1.00 79.56 95 GLU A O 1
ATOM 818 N N . ALA A 1 96 ? 44.296 4.327 -63.597 1.00 77.44 96 ALA A N 1
ATOM 819 C CA . ALA A 1 96 ? 44.880 4.329 -62.259 1.00 77.44 96 ALA A CA 1
ATOM 820 C C . ALA A 1 96 ? 44.366 5.517 -61.430 1.00 77.44 96 ALA A C 1
ATOM 822 O O . ALA A 1 96 ? 43.952 5.338 -60.282 1.00 77.44 96 ALA A O 1
ATOM 823 N N . ARG A 1 97 ? 44.294 6.708 -62.036 1.00 82.19 97 ARG A N 1
ATOM 824 C CA . ARG A 1 97 ? 43.780 7.915 -61.380 1.00 82.19 97 ARG A CA 1
ATOM 825 C C . ARG A 1 97 ? 42.295 7.805 -61.029 1.00 82.19 97 ARG A C 1
ATOM 827 O O . ARG A 1 97 ? 41.901 8.197 -59.933 1.00 82.19 97 ARG A O 1
ATOM 834 N N . LYS A 1 98 ? 41.471 7.225 -61.912 1.00 80.69 98 LYS A N 1
ATOM 835 C CA . LYS A 1 98 ? 40.044 6.971 -61.630 1.00 80.69 98 LYS A CA 1
ATOM 836 C C . LYS A 1 98 ? 39.855 5.999 -60.466 1.00 80.69 98 LYS A C 1
ATOM 838 O O . LYS A 1 98 ? 39.068 6.284 -59.569 1.00 80.69 98 LYS A O 1
ATOM 843 N N . LYS A 1 99 ? 40.619 4.902 -60.431 1.00 78.88 99 LYS A N 1
ATOM 844 C CA . LYS A 1 99 ? 40.567 3.929 -59.324 1.00 78.88 99 LYS A CA 1
ATOM 845 C C . LYS A 1 99 ? 40.995 4.533 -57.988 1.00 78.88 99 LYS A C 1
ATOM 847 O O . LYS A 1 99 ? 40.448 4.161 -56.954 1.00 78.88 99 LYS A O 1
ATOM 852 N N . GLN A 1 100 ? 41.964 5.446 -57.991 1.00 75.12 100 GLN A N 1
ATOM 853 C CA . GLN A 1 100 ? 42.379 6.134 -56.772 1.00 75.12 100 GLN A CA 1
ATOM 854 C C . GLN A 1 100 ? 41.292 7.095 -56.267 1.00 75.12 100 GLN A C 1
ATOM 856 O O . GLN A 1 100 ? 40.930 7.030 -55.095 1.00 75.12 100 GLN A O 1
ATOM 861 N N . ALA A 1 101 ? 40.700 7.899 -57.156 1.00 78.62 101 ALA A N 1
ATOM 862 C CA . ALA A 1 101 ? 39.599 8.795 -56.800 1.00 78.62 101 ALA A CA 1
ATOM 863 C C . ALA A 1 101 ? 38.363 8.035 -56.274 1.00 78.62 101 ALA A C 1
ATOM 865 O O . ALA A 1 101 ? 37.707 8.484 -55.337 1.00 78.62 101 ALA A O 1
ATOM 866 N N . GLU A 1 102 ? 38.063 6.860 -56.836 1.00 79.25 102 GLU A N 1
ATOM 867 C CA . GLU A 1 102 ? 36.969 5.999 -56.370 1.00 79.25 102 GLU A CA 1
ATOM 868 C C . GLU A 1 102 ? 37.218 5.452 -54.953 1.00 79.25 102 GLU A C 1
ATOM 870 O O . GLU A 1 102 ? 36.305 5.439 -54.127 1.00 79.25 102 GLU A O 1
ATOM 875 N N . ARG A 1 103 ? 38.461 5.062 -54.632 1.00 77.50 103 ARG A N 1
ATOM 876 C CA . ARG A 1 103 ? 38.839 4.623 -53.277 1.00 77.50 103 ARG A CA 1
ATOM 877 C C . ARG A 1 103 ? 38.734 5.753 -52.258 1.00 77.50 103 ARG A C 1
ATOM 879 O O . ARG A 1 103 ? 38.152 5.554 -51.197 1.00 77.50 103 ARG A O 1
ATOM 886 N N . GLU A 1 104 ? 39.233 6.938 -52.597 1.00 80.81 104 GLU A N 1
ATOM 887 C CA . GLU A 1 104 ? 39.158 8.114 -51.722 1.00 80.81 104 GLU A CA 1
ATOM 888 C C . GLU A 1 104 ? 37.698 8.530 -51.462 1.00 80.81 104 GLU A C 1
ATOM 890 O O . GLU A 1 104 ? 37.326 8.829 -50.324 1.00 80.81 104 GLU A O 1
ATOM 895 N N . ALA A 1 105 ? 36.833 8.462 -52.481 1.00 78.69 105 ALA A N 1
ATOM 896 C CA . ALA A 1 105 ? 35.401 8.713 -52.326 1.00 78.69 105 ALA A CA 1
ATOM 897 C C . ALA A 1 105 ? 34.707 7.658 -51.442 1.00 78.69 105 ALA A C 1
ATOM 899 O O . ALA A 1 105 ? 33.862 8.008 -50.613 1.00 78.69 105 ALA A O 1
ATOM 900 N N . ALA A 1 106 ? 35.074 6.379 -51.576 1.00 77.88 106 ALA A N 1
ATOM 901 C CA . ALA A 1 106 ? 34.538 5.301 -50.746 1.00 77.88 106 ALA A CA 1
ATOM 902 C C . ALA A 1 106 ? 34.957 5.438 -49.270 1.00 77.88 106 ALA A C 1
ATOM 904 O O . ALA A 1 106 ? 34.127 5.278 -48.372 1.00 77.88 106 ALA A O 1
ATOM 905 N N . GLU A 1 107 ? 36.215 5.798 -49.004 1.00 80.19 107 GLU A N 1
ATOM 906 C CA . GLU A 1 107 ? 36.707 6.047 -47.645 1.00 80.19 107 GLU A CA 1
ATOM 907 C C . GLU A 1 107 ? 36.038 7.270 -47.004 1.00 80.19 107 GLU A C 1
ATOM 909 O O . GLU A 1 107 ? 35.631 7.213 -45.840 1.00 80.19 107 GLU A O 1
ATOM 914 N N . ALA A 1 108 ? 35.851 8.358 -47.759 1.00 79.44 108 ALA A N 1
ATOM 915 C CA . ALA A 1 108 ? 35.133 9.540 -47.283 1.00 79.44 108 ALA A CA 1
ATOM 916 C C . ALA A 1 108 ? 33.663 9.226 -46.946 1.00 79.44 108 ALA A C 1
ATOM 918 O O . ALA A 1 108 ? 33.150 9.668 -45.915 1.00 79.44 108 ALA A O 1
ATOM 919 N N . ALA A 1 109 ? 32.994 8.410 -47.769 1.00 77.62 109 ALA A N 1
ATOM 920 C CA . ALA A 1 109 ? 31.631 7.962 -47.501 1.00 77.62 109 ALA A CA 1
ATOM 921 C C . ALA A 1 109 ? 31.544 7.076 -46.245 1.00 77.62 109 ALA A C 1
ATOM 923 O O . ALA A 1 109 ? 30.604 7.220 -45.462 1.00 77.62 109 ALA A O 1
ATOM 924 N N . SER A 1 110 ? 32.526 6.197 -46.019 1.00 75.69 110 SER A N 1
ATOM 925 C CA . SER A 1 110 ? 32.578 5.357 -44.816 1.00 75.69 110 SER A CA 1
ATOM 926 C C . SER A 1 110 ? 32.808 6.174 -43.543 1.00 75.69 110 SER A C 1
ATOM 928 O O . SER A 1 110 ? 32.169 5.903 -42.529 1.00 75.69 110 SER A O 1
ATOM 930 N N . LYS A 1 111 ? 33.678 7.192 -43.586 1.00 79.38 111 LYS A N 1
ATOM 931 C CA . LYS A 1 111 ? 33.911 8.091 -42.442 1.00 79.38 111 LYS A CA 1
ATOM 932 C C . LYS A 1 111 ? 32.656 8.876 -42.073 1.00 79.38 111 LYS A C 1
ATOM 934 O O . LYS A 1 111 ? 32.285 8.908 -40.906 1.00 79.38 111 LYS A O 1
ATOM 939 N N . LYS A 1 112 ? 31.946 9.413 -43.069 1.00 81.00 112 LYS A N 1
ATOM 940 C CA . LYS A 1 112 ? 30.696 10.151 -42.840 1.00 81.00 112 LYS A CA 1
ATOM 941 C C . LYS A 1 112 ? 29.604 9.284 -42.202 1.00 81.00 112 LYS A C 1
ATOM 943 O O . LYS A 1 112 ? 28.858 9.778 -41.365 1.00 81.00 112 LYS A O 1
ATOM 948 N N . LYS A 1 113 ? 29.514 8.001 -42.573 1.00 78.44 113 LYS A N 1
ATOM 949 C CA . LYS A 1 113 ? 28.577 7.056 -41.941 1.00 78.44 113 LYS A CA 1
ATOM 950 C C . LYS A 1 113 ? 28.917 6.799 -40.473 1.00 78.44 113 LYS A C 1
ATOM 952 O O . LYS A 1 113 ? 28.027 6.864 -39.638 1.00 78.44 113 LYS A O 1
ATOM 957 N N . LEU A 1 114 ? 30.195 6.583 -40.157 1.00 73.31 114 LEU A N 1
ATOM 958 C CA . LEU A 1 114 ? 30.640 6.379 -38.774 1.00 73.31 114 LEU A CA 1
ATOM 959 C C . LEU A 1 114 ? 30.391 7.612 -37.893 1.00 73.31 114 LEU A C 1
ATOM 961 O O . LEU A 1 114 ? 29.970 7.470 -36.750 1.00 73.31 114 LEU A O 1
ATOM 965 N N . GLU A 1 115 ? 30.606 8.819 -38.420 1.00 79.06 115 GLU A N 1
ATOM 966 C CA . GLU A 1 115 ? 30.291 10.062 -37.702 1.00 79.06 115 GLU A CA 1
ATOM 967 C C . GLU A 1 115 ? 28.784 10.210 -37.442 1.00 79.06 115 GLU A C 1
ATOM 969 O O . GLU A 1 115 ? 28.385 10.613 -36.353 1.00 79.06 115 GLU A O 1
ATOM 974 N N . GLN A 1 116 ? 27.934 9.842 -38.408 1.00 75.69 116 GLN A N 1
ATOM 975 C CA . GLN A 1 116 ? 26.478 9.846 -38.222 1.00 75.69 116 GLN A CA 1
ATOM 976 C C . GLN A 1 116 ? 26.034 8.844 -37.149 1.00 75.69 116 GLN A C 1
ATOM 978 O O . GLN A 1 116 ? 25.261 9.210 -36.268 1.00 75.69 116 GLN A O 1
ATOM 983 N N . GLU A 1 117 ? 26.575 7.625 -37.166 1.00 77.56 117 GLU A N 1
ATOM 984 C CA . GLU A 1 117 ? 26.280 6.600 -36.155 1.00 77.56 117 GLU A CA 1
ATOM 985 C C . GLU A 1 117 ? 26.710 7.037 -34.743 1.00 77.56 117 GLU A C 1
ATOM 987 O O . GLU A 1 117 ? 25.991 6.798 -33.774 1.00 77.56 117 GLU A O 1
ATOM 992 N N . GLN A 1 118 ? 27.848 7.727 -34.604 1.00 79.44 118 GLN A N 1
ATOM 993 C CA . GLN A 1 118 ? 28.289 8.264 -33.310 1.00 79.44 118 GLN A CA 1
ATOM 994 C C . GLN A 1 118 ? 27.347 9.350 -32.779 1.00 79.44 118 GLN A C 1
ATOM 996 O O . GLN A 1 118 ? 26.995 9.331 -31.600 1.00 79.44 118 GLN A O 1
ATOM 1001 N N . VAL A 1 119 ? 26.892 10.261 -33.645 1.00 81.88 119 VAL A N 1
ATOM 1002 C CA . VAL A 1 119 ? 25.933 11.311 -33.265 1.00 81.88 119 VAL A CA 1
ATOM 1003 C C . VAL A 1 119 ? 24.583 10.711 -32.858 1.00 81.88 119 VAL A C 1
ATOM 1005 O O . VAL A 1 119 ? 23.978 11.166 -31.885 1.00 81.88 119 VAL A O 1
ATOM 1008 N N . GLU A 1 120 ? 24.116 9.675 -33.558 1.00 79.81 120 GLU A N 1
ATOM 1009 C CA . GLU A 1 120 ? 22.877 8.968 -33.213 1.00 79.81 120 GLU A CA 1
ATOM 1010 C C . GLU A 1 120 ? 22.982 8.248 -31.860 1.00 79.81 120 GLU A C 1
ATOM 1012 O O . GLU A 1 120 ? 22.076 8.369 -31.032 1.00 79.81 120 GLU A O 1
ATOM 1017 N N . LEU A 1 121 ? 24.107 7.579 -31.583 1.00 78.38 121 LEU A N 1
ATOM 1018 C CA . LEU A 1 121 ? 24.351 6.923 -30.293 1.00 78.38 121 LEU A CA 1
ATOM 1019 C C . LEU A 1 121 ? 24.418 7.922 -29.130 1.00 78.38 121 LEU A C 1
ATOM 1021 O O . LEU A 1 121 ? 23.843 7.672 -28.070 1.00 78.38 121 LEU A O 1
ATOM 1025 N N . GLU A 1 122 ? 25.079 9.068 -29.313 1.00 80.38 122 GLU A N 1
ATOM 1026 C CA . GLU A 1 122 ? 25.116 10.122 -28.292 1.00 80.38 122 GLU A CA 1
ATOM 1027 C C . GLU A 1 122 ? 23.728 10.717 -28.021 1.00 80.38 122 GLU A C 1
ATOM 1029 O O . GLU A 1 122 ? 23.384 10.992 -26.867 1.00 80.38 122 GLU A O 1
ATOM 1034 N N . ALA A 1 123 ? 22.908 10.899 -29.060 1.00 78.50 123 ALA A N 1
ATOM 1035 C CA . ALA A 1 123 ? 21.531 11.361 -28.908 1.00 78.50 123 ALA A CA 1
ATOM 1036 C C . ALA A 1 123 ? 20.656 10.328 -28.174 1.00 78.50 123 ALA A C 1
ATOM 1038 O O . ALA A 1 123 ? 19.872 10.699 -27.297 1.00 78.50 123 ALA A O 1
ATOM 1039 N N . GLU A 1 124 ? 20.818 9.036 -28.474 1.00 82.25 124 GLU A N 1
ATOM 1040 C CA . GLU A 1 124 ? 20.087 7.960 -27.798 1.00 82.25 124 GLU A CA 1
ATOM 1041 C C . GLU A 1 124 ? 20.468 7.850 -26.313 1.00 82.25 124 GLU A C 1
ATOM 1043 O O . GLU A 1 124 ? 19.597 7.655 -25.459 1.00 82.25 124 GLU A O 1
ATOM 1048 N N . LEU A 1 125 ? 21.752 8.018 -25.979 1.00 78.50 125 LEU A N 1
ATOM 1049 C CA . LEU A 1 125 ? 22.217 8.030 -24.590 1.00 78.50 125 LEU A CA 1
ATOM 1050 C C . LEU A 1 125 ? 21.629 9.205 -23.802 1.00 78.50 125 LEU A C 1
ATOM 1052 O O . LEU A 1 125 ? 21.108 8.987 -22.709 1.00 78.50 125 LEU A O 1
ATOM 1056 N N . LYS A 1 126 ? 21.615 10.417 -24.372 1.00 84.56 126 LYS A N 1
ATOM 1057 C CA . LYS A 1 126 ? 20.997 11.593 -23.730 1.00 84.56 126 LYS A CA 1
ATOM 1058 C C . LYS A 1 126 ? 19.505 11.392 -23.473 1.00 84.56 126 LYS A C 1
ATOM 1060 O O . LYS A 1 126 ? 19.029 11.672 -22.378 1.00 84.56 126 LYS A O 1
ATOM 1065 N N . LEU A 1 127 ? 18.777 10.831 -24.440 1.00 81.25 127 LEU A N 1
ATOM 1066 C CA . LEU A 1 127 ? 17.352 10.537 -24.278 1.00 81.25 127 LEU A CA 1
ATOM 1067 C C . LEU A 1 127 ? 17.103 9.507 -23.162 1.00 81.25 127 LEU A C 1
ATOM 1069 O O . LEU A 1 127 ? 16.161 9.648 -22.382 1.00 81.25 127 LEU A O 1
ATOM 1073 N N . LYS A 1 128 ? 17.962 8.486 -23.041 1.00 83.00 128 LYS A N 1
ATOM 1074 C CA . LYS A 1 128 ? 17.884 7.503 -21.947 1.00 83.00 128 LYS A CA 1
ATOM 1075 C C . LYS A 1 128 ? 18.202 8.120 -20.585 1.00 83.00 128 LYS A C 1
ATOM 1077 O O . LYS A 1 128 ? 17.542 7.773 -19.606 1.00 83.00 128 LYS A O 1
ATOM 1082 N N . GLU A 1 129 ? 19.167 9.032 -20.508 1.00 79.31 129 GLU A N 1
ATOM 1083 C CA . GLU A 1 129 ? 19.482 9.764 -19.277 1.00 79.31 129 GLU A CA 1
ATOM 1084 C C . GLU A 1 129 ? 18.323 10.667 -18.840 1.00 79.31 129 GLU A C 1
ATOM 1086 O O . GLU A 1 129 ? 17.925 10.623 -17.675 1.00 79.31 129 GLU A O 1
ATOM 1091 N N . GLU A 1 130 ? 17.712 11.412 -19.764 1.00 80.06 130 GLU A N 1
ATOM 1092 C CA . GLU A 1 130 ? 16.528 12.236 -19.485 1.00 80.06 130 GLU A CA 1
ATOM 1093 C C . GLU A 1 130 ? 15.338 11.384 -19.019 1.00 80.06 130 GLU A C 1
ATOM 1095 O O . GLU A 1 130 ? 14.679 11.715 -18.030 1.00 80.06 130 GLU A O 1
ATOM 1100 N N . GLN A 1 131 ? 15.094 10.237 -19.662 1.00 78.62 131 GLN A N 1
ATOM 1101 C CA . GLN A 1 131 ? 14.061 9.291 -19.230 1.00 78.62 131 GLN A CA 1
ATOM 1102 C C . GLN A 1 131 ? 14.345 8.717 -17.836 1.00 78.62 131 GLN A C 1
ATOM 1104 O O . GLN A 1 131 ? 13.424 8.573 -17.028 1.00 78.62 131 GLN A O 1
ATOM 1109 N N . ALA A 1 132 ? 15.606 8.411 -17.523 1.00 78.81 132 ALA A N 1
ATOM 1110 C CA . ALA A 1 132 ? 16.001 7.930 -16.204 1.00 78.81 132 ALA A CA 1
ATOM 1111 C C . ALA A 1 132 ? 15.822 9.010 -15.125 1.00 78.81 132 ALA A C 1
ATOM 1113 O O . ALA A 1 132 ? 15.320 8.707 -14.040 1.00 78.81 132 ALA A O 1
ATOM 1114 N N . GLN A 1 133 ? 16.164 10.267 -15.424 1.00 81.25 133 GLN A N 1
ATOM 1115 C CA . GLN A 1 133 ? 15.956 11.402 -14.521 1.00 81.25 133 GLN A CA 1
ATOM 1116 C C . GLN A 1 133 ? 14.466 11.677 -14.289 1.00 81.25 133 GLN A C 1
ATOM 1118 O O . GLN A 1 133 ? 14.047 11.823 -13.141 1.00 81.25 133 GLN A O 1
ATOM 1123 N N . ALA A 1 134 ? 13.644 11.654 -15.342 1.00 76.50 134 ALA A N 1
ATOM 1124 C CA . ALA A 1 134 ? 12.194 11.798 -15.225 1.00 76.50 134 ALA A CA 1
ATOM 1125 C C . ALA A 1 134 ? 11.571 10.659 -14.397 1.00 76.50 134 ALA A C 1
ATOM 1127 O O . ALA A 1 134 ? 10.739 10.899 -13.520 1.00 76.50 134 ALA A O 1
ATOM 1128 N N . ALA A 1 135 ? 12.015 9.416 -14.607 1.00 77.75 135 ALA A N 1
ATOM 1129 C CA . ALA A 1 135 ? 11.565 8.271 -13.819 1.00 77.75 135 ALA A CA 1
ATOM 1130 C C . ALA A 1 135 ? 12.007 8.356 -12.347 1.00 77.75 135 ALA A C 1
ATOM 1132 O O . ALA A 1 135 ? 11.257 7.950 -11.456 1.00 77.75 135 ALA A O 1
ATOM 1133 N N . ALA A 1 136 ? 13.207 8.876 -12.071 1.00 80.06 136 ALA A N 1
ATOM 1134 C CA . ALA A 1 136 ? 13.686 9.112 -10.711 1.00 80.06 136 ALA A CA 1
ATOM 1135 C C . ALA A 1 136 ? 12.881 10.218 -10.010 1.00 80.06 136 ALA A C 1
ATOM 1137 O O . ALA A 1 136 ? 12.460 10.023 -8.870 1.00 80.06 136 ALA A O 1
ATOM 1138 N N . ALA A 1 137 ? 12.593 11.323 -10.706 1.00 79.25 137 ALA A N 1
ATOM 1139 C CA . ALA A 1 137 ? 11.764 12.413 -10.197 1.00 79.25 137 ALA A CA 1
ATOM 1140 C C . ALA A 1 137 ? 10.341 11.938 -9.861 1.00 79.25 137 ALA A C 1
ATOM 1142 O O . ALA A 1 137 ? 9.864 12.172 -8.753 1.00 79.25 137 ALA A O 1
ATOM 1143 N N . PHE A 1 138 ? 9.708 11.167 -10.752 1.00 80.62 138 PHE A N 1
ATOM 1144 C CA . PHE A 1 138 ? 8.377 10.602 -10.507 1.00 80.62 138 PHE A CA 1
ATOM 1145 C C . PHE A 1 138 ? 8.351 9.647 -9.302 1.00 80.62 138 PHE A C 1
ATOM 1147 O O . PHE A 1 138 ? 7.413 9.649 -8.504 1.00 80.62 138 PHE A O 1
ATOM 1154 N N . LYS A 1 139 ? 9.396 8.824 -9.128 1.00 81.56 139 LYS A N 1
ATOM 1155 C CA . LYS A 1 139 ? 9.519 7.952 -7.948 1.00 81.56 139 LYS A CA 1
ATOM 1156 C C . LYS A 1 139 ? 9.705 8.754 -6.659 1.00 81.56 139 LYS A C 1
ATOM 1158 O O . LYS A 1 139 ? 9.128 8.369 -5.644 1.00 81.56 139 LYS A O 1
ATOM 1163 N N . ALA A 1 140 ? 10.477 9.839 -6.696 1.00 81.00 140 ALA A N 1
ATOM 1164 C CA . ALA A 1 140 ? 10.681 10.720 -5.548 1.00 81.00 140 ALA A CA 1
ATOM 1165 C C . ALA A 1 140 ? 9.386 11.451 -5.155 1.00 81.00 140 ALA A C 1
ATOM 1167 O O . ALA A 1 140 ? 9.037 11.478 -3.978 1.00 81.00 140 ALA A O 1
ATOM 1168 N N . GLU A 1 141 ? 8.630 11.957 -6.131 1.00 81.25 141 GLU A N 1
ATOM 1169 C CA . GLU A 1 141 ? 7.333 12.605 -5.901 1.00 81.25 141 GLU A CA 1
ATOM 1170 C C . GLU A 1 141 ? 6.322 11.632 -5.281 1.00 81.25 141 GLU A C 1
ATOM 1172 O O . GLU A 1 141 ? 5.706 11.932 -4.259 1.00 81.25 141 GLU A O 1
ATOM 1177 N N . ARG A 1 142 ? 6.228 10.410 -5.819 1.00 82.12 142 ARG A N 1
ATOM 1178 C CA . ARG A 1 142 ? 5.358 9.366 -5.263 1.00 82.12 142 ARG A CA 1
ATOM 1179 C C . ARG A 1 142 ? 5.766 8.948 -3.845 1.00 82.12 142 ARG A C 1
ATOM 1181 O O . ARG A 1 142 ? 4.900 8.626 -3.034 1.00 82.12 142 ARG A O 1
ATOM 1188 N N . ALA A 1 143 ? 7.063 8.925 -3.537 1.00 81.38 143 ALA A N 1
ATOM 1189 C CA . ALA A 1 143 ? 7.544 8.647 -2.185 1.00 81.38 143 ALA A CA 1
ATOM 1190 C C . ALA A 1 143 ? 7.150 9.768 -1.208 1.00 81.38 143 ALA A C 1
ATOM 1192 O O . ALA A 1 143 ? 6.610 9.474 -0.142 1.00 81.38 143 ALA A 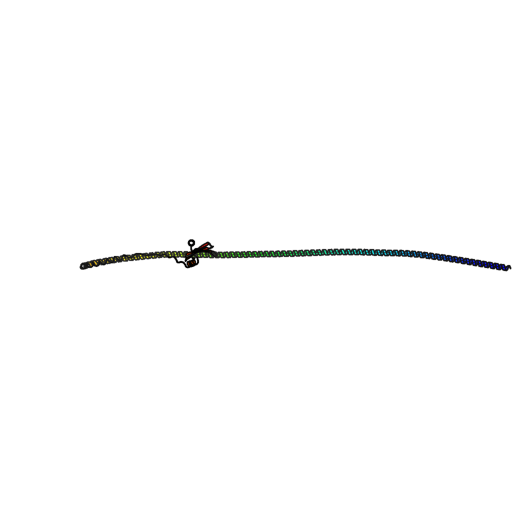O 1
ATOM 1193 N N . ALA A 1 144 ? 7.322 11.033 -1.605 1.00 84.81 144 ALA A N 1
ATOM 1194 C CA . ALA A 1 144 ? 6.912 12.190 -0.810 1.00 84.81 144 ALA A CA 1
ATOM 1195 C C . ALA A 1 144 ? 5.388 12.233 -0.581 1.00 84.81 144 ALA A C 1
ATOM 1197 O O . ALA A 1 144 ? 4.933 12.521 0.526 1.00 84.81 144 ALA A O 1
ATOM 1198 N N . GLU A 1 145 ? 4.583 11.885 -1.591 1.00 85.44 145 GLU A N 1
ATOM 1199 C CA . GLU A 1 145 ? 3.124 11.788 -1.460 1.00 85.44 145 GLU A CA 1
ATOM 1200 C C . GLU A 1 145 ? 2.713 10.703 -0.451 1.00 85.44 145 GLU A C 1
ATOM 1202 O O . GLU A 1 145 ? 1.826 10.913 0.385 1.00 85.44 145 GLU A O 1
ATOM 1207 N N . LEU A 1 146 ? 3.375 9.541 -0.489 1.00 81.38 146 LEU A N 1
ATOM 1208 C CA . LEU A 1 146 ? 3.125 8.460 0.463 1.00 81.38 146 LEU A CA 1
ATOM 1209 C C . LEU A 1 146 ? 3.513 8.854 1.891 1.00 81.38 146 LEU A C 1
ATOM 1211 O O . LEU A 1 146 ? 2.759 8.549 2.815 1.00 81.38 146 LEU A O 1
ATOM 1215 N N . GLU A 1 147 ? 4.633 9.550 2.086 1.00 81.62 147 GLU A N 1
ATOM 1216 C CA . GLU A 1 147 ? 5.019 10.069 3.403 1.00 81.62 147 GLU A CA 1
ATOM 1217 C C . GLU A 1 147 ? 4.026 11.112 3.919 1.00 81.62 147 GLU A C 1
ATOM 1219 O O . GLU A 1 147 ? 3.546 10.985 5.045 1.00 81.62 147 GLU A O 1
ATOM 1224 N N . ALA A 1 148 ? 3.610 12.069 3.083 1.00 85.69 148 ALA A N 1
ATOM 1225 C CA . ALA A 1 148 ? 2.595 13.055 3.453 1.00 85.69 148 ALA A CA 1
ATOM 1226 C C . ALA A 1 148 ? 1.260 12.395 3.841 1.00 85.69 148 ALA A C 1
ATOM 1228 O O . ALA A 1 148 ? 0.576 12.839 4.7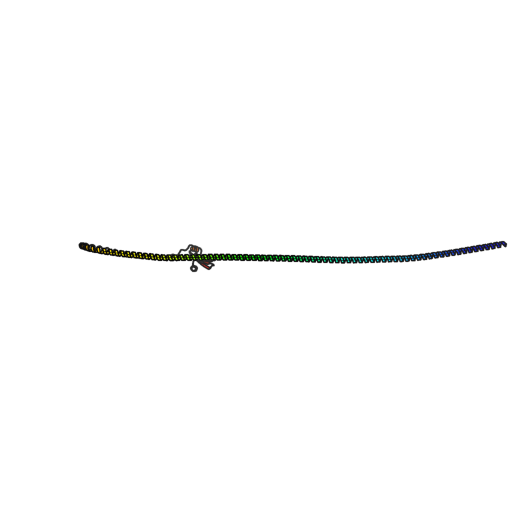67 1.00 85.69 148 ALA A O 1
ATOM 1229 N N . ARG A 1 149 ? 0.885 11.301 3.165 1.00 85.56 149 ARG A N 1
ATOM 1230 C CA . ARG A 1 149 ? -0.308 10.519 3.511 1.00 85.56 149 ARG A CA 1
ATOM 1231 C C . ARG A 1 149 ? -0.158 9.789 4.846 1.00 85.56 149 ARG A C 1
ATOM 1233 O O . ARG A 1 149 ? -1.133 9.735 5.594 1.00 85.56 149 ARG A O 1
ATOM 1240 N N . ARG A 1 150 ? 1.023 9.243 5.155 1.00 83.94 150 ARG A N 1
ATOM 1241 C CA . ARG A 1 150 ? 1.296 8.616 6.461 1.00 83.94 150 ARG A CA 1
ATOM 1242 C C . ARG A 1 150 ? 1.217 9.638 7.589 1.00 83.94 150 ARG A C 1
ATOM 1244 O O . ARG A 1 150 ? 0.547 9.369 8.577 1.00 83.94 150 ARG A O 1
ATOM 1251 N N . LEU A 1 151 ? 1.788 10.823 7.391 1.00 85.12 151 LEU A N 1
ATOM 1252 C CA . LEU A 1 151 ? 1.781 11.902 8.381 1.00 85.12 151 LEU A CA 1
ATOM 1253 C C . LEU A 1 151 ? 0.351 12.380 8.686 1.00 85.12 151 LEU A C 1
ATOM 1255 O O . LEU A 1 151 ? -0.044 12.456 9.844 1.00 85.12 151 LEU A O 1
ATOM 1259 N N . LYS A 1 152 ? -0.488 12.559 7.654 1.00 85.38 152 LYS A N 1
ATOM 1260 C CA . LYS A 1 152 ? -1.924 12.848 7.844 1.00 85.38 152 LYS A CA 1
ATOM 1261 C C . LYS A 1 152 ? -2.664 11.741 8.598 1.00 85.38 152 LYS A C 1
ATOM 1263 O O . LYS A 1 152 ? -3.526 12.030 9.420 1.00 85.38 152 LYS A O 1
ATOM 1268 N N . GLN A 1 153 ? -2.356 10.473 8.318 1.00 83.06 153 GLN A N 1
ATOM 1269 C CA . GLN A 1 153 ? -2.959 9.353 9.045 1.00 83.06 153 GLN A CA 1
ATOM 1270 C C . GLN A 1 153 ? -2.524 9.316 10.512 1.00 83.06 153 GLN A C 1
ATOM 1272 O O . GLN A 1 153 ? -3.335 8.979 11.372 1.00 83.06 153 GLN A O 1
ATOM 1277 N N . GLU A 1 154 ? -1.270 9.651 10.807 1.00 85.12 154 GLU A N 1
ATOM 1278 C CA . GLU A 1 154 ? -0.768 9.766 12.176 1.00 85.12 154 GLU A CA 1
ATOM 1279 C C . GLU A 1 154 ? -1.482 10.895 12.928 1.00 85.12 154 GLU A C 1
ATOM 1281 O O . GLU A 1 154 ? -2.041 10.630 13.991 1.00 85.12 154 GLU A O 1
ATOM 1286 N N . GLU A 1 155 ? -1.616 12.083 12.331 1.00 87.69 155 GLU A N 1
ATOM 1287 C CA . GLU A 1 155 ? -2.382 13.202 12.905 1.00 87.69 155 GLU A CA 1
ATOM 1288 C C . GLU A 1 155 ? -3.862 12.846 13.142 1.00 87.69 155 GLU A C 1
ATOM 1290 O O . GLU A 1 155 ? -4.432 13.152 14.192 1.00 87.69 155 GLU A O 1
ATOM 1295 N N . GLU A 1 156 ? -4.516 12.171 12.190 1.00 87.81 156 GLU A N 1
ATOM 1296 C CA . GLU A 1 156 ? -5.896 11.700 12.363 1.00 87.81 156 GLU A CA 1
ATOM 1297 C C . GLU A 1 156 ? -6.018 10.670 13.490 1.00 87.81 156 GLU A C 1
ATOM 1299 O O . GLU A 1 156 ? -6.997 10.680 14.242 1.00 87.81 156 GLU A O 1
ATOM 1304 N N . ASN A 1 157 ? -5.041 9.773 13.620 1.00 85.81 157 ASN A N 1
ATOM 1305 C CA . ASN A 1 157 ? -5.015 8.783 14.688 1.00 85.81 157 ASN A CA 1
ATOM 1306 C C . ASN A 1 157 ? -4.766 9.433 16.053 1.00 85.81 157 ASN A C 1
ATOM 1308 O O . ASN A 1 157 ? -5.389 9.024 17.032 1.00 85.81 157 ASN A O 1
ATOM 1312 N N . GLU A 1 158 ? -3.915 10.454 16.132 1.00 88.62 158 GLU A N 1
ATOM 1313 C CA . GLU A 1 158 ? -3.713 11.248 17.346 1.00 88.62 158 GLU A CA 1
ATOM 1314 C C . GLU A 1 158 ? -4.983 11.999 17.745 1.00 88.62 158 GLU A C 1
ATOM 1316 O O . GLU A 1 158 ? -5.405 11.899 18.896 1.00 88.62 158 GLU A O 1
ATOM 1321 N N . ARG A 1 159 ? -5.677 12.640 16.796 1.00 88.25 159 ARG A N 1
ATOM 1322 C CA . ARG A 1 159 ? -6.983 13.272 17.062 1.00 88.25 159 ARG A CA 1
ATOM 1323 C C . ARG A 1 159 ? -8.021 12.272 17.560 1.00 88.25 159 ARG A C 1
ATOM 1325 O O . ARG A 1 159 ? -8.778 12.574 18.477 1.00 88.25 159 ARG A O 1
ATOM 1332 N N . LYS A 1 160 ? -8.060 11.065 16.987 1.00 87.94 160 LYS A N 1
ATOM 1333 C CA . LYS A 1 160 ? -8.952 9.992 17.461 1.00 87.94 160 LYS A CA 1
ATOM 1334 C C . LYS A 1 160 ? -8.603 9.535 18.875 1.00 87.94 160 LYS A C 1
ATOM 1336 O O . LYS A 1 160 ? -9.517 9.262 19.646 1.00 87.94 160 LYS A O 1
ATOM 1341 N N . LYS A 1 161 ? -7.313 9.454 19.219 1.00 88.31 161 LYS A N 1
ATOM 1342 C CA . LYS A 1 161 ? -6.868 9.136 20.584 1.00 88.31 161 LYS A CA 1
ATOM 1343 C C . LYS A 1 161 ? -7.273 10.229 21.569 1.00 88.31 161 LYS A C 1
ATOM 1345 O O . LYS A 1 161 ? -7.867 9.898 22.585 1.00 88.31 161 LYS A O 1
ATOM 1350 N N . GLN A 1 162 ? -7.056 11.500 21.228 1.00 88.88 162 GLN A N 1
ATOM 1351 C CA . GLN A 1 162 ? -7.477 12.636 22.056 1.00 88.88 162 GLN A CA 1
ATOM 1352 C C . GLN A 1 162 ? -8.993 12.635 22.286 1.00 88.88 162 GLN A C 1
ATOM 1354 O O . GLN A 1 162 ? -9.440 12.697 23.424 1.00 88.88 162 GLN A O 1
ATOM 1359 N N . LEU A 1 163 ? -9.793 12.444 21.230 1.00 87.31 163 LEU A N 1
ATOM 1360 C CA . LEU A 1 163 ? -11.249 12.318 21.359 1.00 87.31 163 LEU A CA 1
ATOM 1361 C C . LEU A 1 163 ? -11.664 11.123 22.229 1.00 87.31 163 LEU A C 1
ATOM 1363 O O . LEU A 1 163 ? -12.639 11.210 22.971 1.00 87.31 163 LEU A O 1
ATOM 1367 N N . ALA A 1 164 ? -10.950 9.998 22.147 1.00 86.88 164 ALA A N 1
ATOM 1368 C CA . ALA A 1 164 ? -11.222 8.838 22.991 1.00 86.88 164 ALA A CA 1
ATOM 1369 C C . ALA A 1 164 ? -10.879 9.106 24.467 1.00 86.88 164 ALA A C 1
ATOM 1371 O O . ALA A 1 164 ? -11.631 8.693 25.348 1.00 86.88 164 ALA A O 1
ATOM 1372 N N . GLU A 1 165 ? -9.784 9.813 24.745 1.00 89.38 165 GLU A N 1
ATOM 1373 C CA . GLU A 1 165 ? -9.404 10.251 26.093 1.00 89.38 165 GLU A CA 1
ATOM 1374 C C . GLU A 1 165 ? -10.418 11.254 26.666 1.00 89.38 165 GLU A C 1
ATOM 1376 O O . GLU A 1 165 ? -10.886 11.080 27.792 1.00 89.38 165 GLU A O 1
ATOM 1381 N N . GLU A 1 166 ? -10.859 12.235 25.877 1.00 88.69 166 GLU A N 1
ATOM 1382 C CA . GLU A 1 166 ? -11.938 13.161 26.251 1.00 88.69 166 GLU A CA 1
ATOM 1383 C C . GLU A 1 166 ? -13.247 12.415 26.549 1.00 88.69 166 GLU A C 1
ATOM 1385 O O . GLU A 1 166 ? -13.928 12.683 27.538 1.00 88.69 166 GLU A O 1
ATOM 1390 N N . TRP A 1 167 ? -13.596 11.419 25.736 1.00 87.88 167 TRP A N 1
ATOM 1391 C CA . TRP A 1 167 ? -14.807 10.635 25.966 1.00 87.88 167 TRP A CA 1
ATOM 1392 C C . TRP A 1 167 ? -14.708 9.758 27.220 1.00 87.88 167 TRP A C 1
ATOM 1394 O O . TRP A 1 167 ? -15.686 9.610 27.956 1.00 87.88 167 TRP A O 1
ATOM 1404 N N . ASN A 1 168 ? -13.526 9.205 27.499 1.00 89.19 168 ASN A N 1
ATOM 1405 C CA . ASN A 1 168 ? -13.275 8.436 28.715 1.00 89.19 168 ASN A CA 1
ATOM 1406 C C . ASN A 1 168 ? -13.339 9.319 29.965 1.00 89.19 168 ASN A C 1
ATOM 1408 O O . ASN A 1 168 ? -14.017 8.946 30.918 1.00 89.19 168 ASN A O 1
ATOM 1412 N N . THR A 1 169 ? -12.732 10.507 29.938 1.00 88.94 169 THR A N 1
ATOM 1413 C CA . THR A 1 169 ? -12.798 11.457 31.063 1.00 88.94 169 THR A CA 1
ATOM 1414 C C . THR A 1 169 ? -14.229 11.931 31.328 1.00 88.94 169 THR A C 1
ATOM 1416 O O . THR A 1 169 ? -14.664 11.942 32.477 1.00 88.94 169 THR A O 1
ATOM 1419 N N . LEU A 1 170 ? -15.020 12.215 30.286 1.00 87.06 170 LEU A N 1
ATOM 1420 C CA . LEU A 1 170 ? -16.453 12.510 30.434 1.00 87.06 170 LEU A CA 1
ATOM 1421 C C . LEU A 1 170 ? -17.230 11.337 31.046 1.00 87.06 170 LEU A C 1
ATOM 1423 O O . LEU A 1 170 ? -18.138 11.533 31.856 1.00 87.06 170 LEU A O 1
ATOM 1427 N N . ARG A 1 171 ? -16.884 10.102 30.671 1.00 88.31 171 ARG A N 1
ATOM 1428 C CA . ARG A 1 171 ? -17.521 8.896 31.209 1.00 88.31 171 ARG A CA 1
ATOM 1429 C C . ARG A 1 171 ? -17.163 8.662 32.676 1.00 88.31 171 ARG A C 1
ATOM 1431 O O . ARG A 1 171 ? -18.037 8.252 33.438 1.00 88.31 171 ARG A O 1
ATOM 1438 N N . GLU A 1 172 ? -15.919 8.924 33.060 1.00 88.19 172 GLU A N 1
ATOM 1439 C CA . GLU A 1 172 ? -15.453 8.870 34.448 1.00 88.19 172 GLU A CA 1
ATOM 1440 C C . GLU A 1 172 ? -16.147 9.934 35.299 1.00 88.19 172 GLU A C 1
ATOM 1442 O O . GLU A 1 172 ? -16.749 9.587 36.311 1.00 88.19 172 GLU A O 1
ATOM 1447 N N . GLN A 1 173 ? -16.208 11.185 34.833 1.00 88.75 173 GLN A N 1
ATOM 1448 C CA . GLN A 1 173 ? -16.946 12.257 35.511 1.00 88.75 173 GLN A CA 1
ATOM 1449 C C . GLN A 1 173 ? -18.431 11.912 35.688 1.00 88.75 173 GLN A C 1
ATOM 1451 O O . GLN A 1 173 ? -18.999 12.102 36.763 1.00 88.75 173 GLN A O 1
ATOM 1456 N N . ALA A 1 174 ? -19.073 11.349 34.660 1.00 87.56 174 ALA A N 1
ATOM 1457 C CA . ALA A 1 174 ? -20.462 10.905 34.759 1.00 87.56 174 ALA A CA 1
ATOM 1458 C C . ALA A 1 174 ? -20.639 9.726 35.737 1.00 87.56 174 ALA A C 1
ATOM 1460 O O . ALA A 1 174 ? -21.676 9.613 36.393 1.00 87.56 174 ALA A O 1
ATOM 1461 N N . ALA A 1 175 ? -19.654 8.829 35.840 1.00 88.19 175 ALA A N 1
ATOM 1462 C CA . ALA A 1 175 ? -19.670 7.734 36.807 1.00 88.19 175 ALA A CA 1
ATOM 1463 C C . ALA A 1 175 ? -19.475 8.242 38.245 1.00 88.19 175 ALA A C 1
ATOM 1465 O O . ALA A 1 175 ? -20.188 7.794 39.143 1.00 88.19 175 ALA A O 1
ATOM 1466 N N . GLU A 1 176 ? -18.575 9.204 38.453 1.00 89.56 176 GLU A N 1
ATOM 1467 C CA . GLU A 1 176 ? -18.369 9.870 39.741 1.00 89.56 176 GLU A CA 1
ATOM 1468 C C . GLU A 1 176 ? -19.625 10.616 40.194 1.00 89.56 176 GLU A C 1
ATOM 1470 O O . GLU A 1 176 ? -20.059 10.425 41.327 1.00 89.56 176 GLU A O 1
ATOM 1475 N N . GLN A 1 177 ? -20.282 11.364 39.302 1.00 88.06 177 GLN A N 1
ATOM 1476 C CA . GLN A 1 177 ? -21.548 12.039 39.613 1.00 88.06 177 GLN A CA 1
ATOM 1477 C C . GLN A 1 177 ? -22.633 11.052 40.054 1.00 88.06 177 GLN A C 1
ATOM 1479 O O . GLN A 1 177 ? -23.291 11.271 41.067 1.00 88.06 177 GLN A O 1
ATOM 1484 N N . ARG A 1 178 ? -22.780 9.917 39.358 1.00 87.44 178 ARG A N 1
ATOM 1485 C CA . ARG A 1 178 ? -23.726 8.862 39.767 1.00 87.44 178 ARG A CA 1
ATOM 1486 C C . ARG A 1 178 ? -23.377 8.267 41.127 1.00 87.44 178 ARG A C 1
ATOM 1488 O O .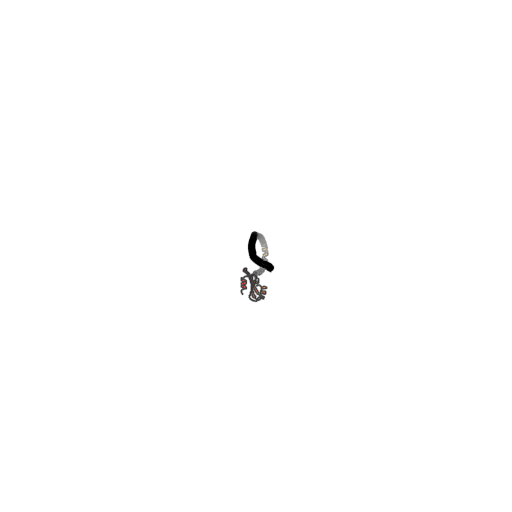 ARG A 1 178 ? -24.277 7.950 41.902 1.00 87.44 178 ARG A O 1
ATOM 1495 N N . LEU A 1 179 ? -22.089 8.098 41.420 1.00 89.19 179 LEU A N 1
ATOM 1496 C CA . LEU A 1 179 ? -21.633 7.592 42.711 1.00 89.19 179 LEU A CA 1
ATOM 1497 C C . LEU A 1 179 ? -21.900 8.606 43.831 1.00 89.19 179 LEU A C 1
ATOM 1499 O O . LEU A 1 179 ? -22.319 8.218 44.919 1.00 89.19 179 LEU A O 1
ATOM 1503 N N . GLU A 1 180 ? -21.693 9.899 43.581 1.00 88.38 180 GLU A N 1
ATOM 1504 C CA . GLU A 1 180 ? -22.033 10.965 44.526 1.00 88.38 180 GLU A CA 1
ATOM 1505 C C . GLU A 1 180 ? -23.540 11.063 44.765 1.00 88.38 180 GLU A C 1
ATOM 1507 O O . GLU A 1 180 ? -23.965 11.176 45.914 1.00 88.38 180 GLU A O 1
ATOM 1512 N N . GLU A 1 181 ? -24.357 10.966 43.717 1.00 87.62 181 GLU A N 1
ATOM 1513 C CA . GLU A 1 181 ? -25.816 10.915 43.833 1.00 87.62 181 GLU A CA 1
ATOM 1514 C C . GLU A 1 181 ? -26.273 9.704 44.650 1.00 87.62 181 GLU A C 1
ATOM 1516 O O . GLU A 1 181 ? -27.116 9.848 45.534 1.00 87.62 181 GLU A O 1
ATOM 1521 N N . GLN A 1 182 ? -25.675 8.528 44.427 1.00 86.00 182 GLN A N 1
ATOM 1522 C CA . GLN A 1 182 ? -25.933 7.343 45.250 1.00 86.00 182 GLN A CA 1
ATOM 1523 C C . GLN A 1 182 ? -25.536 7.568 46.709 1.00 86.00 182 GLN A C 1
ATOM 1525 O O . GLN A 1 182 ? -26.333 7.292 47.601 1.00 86.00 182 GLN A O 1
ATOM 1530 N N . ARG A 1 183 ? -24.352 8.136 46.970 1.00 88.38 183 ARG A N 1
ATOM 1531 C CA . ARG A 1 183 ? -23.909 8.465 48.334 1.00 88.38 183 ARG A CA 1
ATOM 1532 C C . ARG A 1 183 ? -24.847 9.455 49.019 1.00 88.38 183 ARG A C 1
ATOM 1534 O O . ARG A 1 183 ? -25.130 9.285 50.200 1.00 88.38 183 ARG A O 1
ATOM 1541 N N . ARG A 1 184 ? -25.351 10.461 48.297 1.00 88.56 184 ARG A N 1
ATOM 1542 C CA . ARG A 1 184 ? -26.348 11.411 48.817 1.00 88.56 184 ARG A CA 1
ATOM 1543 C C . ARG A 1 184 ? -27.675 10.722 49.115 1.00 88.56 184 ARG A C 1
ATOM 1545 O O . ARG A 1 184 ? -28.214 10.922 50.197 1.00 88.56 184 ARG A O 1
ATOM 1552 N N . ALA A 1 185 ? -28.167 9.884 48.206 1.00 86.50 185 ALA A N 1
ATOM 1553 C CA . ALA A 1 185 ? -29.409 9.141 48.403 1.00 86.50 185 ALA A CA 1
ATOM 1554 C C . ALA A 1 185 ? -29.315 8.162 49.584 1.00 86.50 185 ALA A C 1
ATOM 1556 O O . ALA A 1 185 ? -30.264 8.020 50.353 1.00 86.50 185 ALA A O 1
ATOM 1557 N N . ASP A 1 186 ? -28.173 7.498 49.757 1.00 85.25 186 ASP A N 1
ATOM 1558 C CA . ASP A 1 186 ? -27.948 6.597 50.884 1.00 85.25 186 ASP A CA 1
ATOM 1559 C C . ASP A 1 186 ? -27.764 7.365 52.200 1.00 85.25 186 ASP A C 1
ATOM 1561 O O . ASP A 1 186 ? -28.317 6.949 53.217 1.00 85.25 186 ASP A O 1
ATOM 1565 N N . ALA A 1 187 ? -27.096 8.524 52.191 1.00 85.50 187 ALA A N 1
ATOM 1566 C CA . ALA A 1 187 ? -27.038 9.417 53.350 1.00 85.50 187 ALA A CA 1
ATOM 1567 C C . ALA A 1 187 ? -28.436 9.915 53.759 1.00 85.50 187 ALA A C 1
ATOM 1569 O O . ALA A 1 187 ? -28.778 9.868 54.937 1.00 85.50 187 ALA A O 1
ATOM 1570 N N . 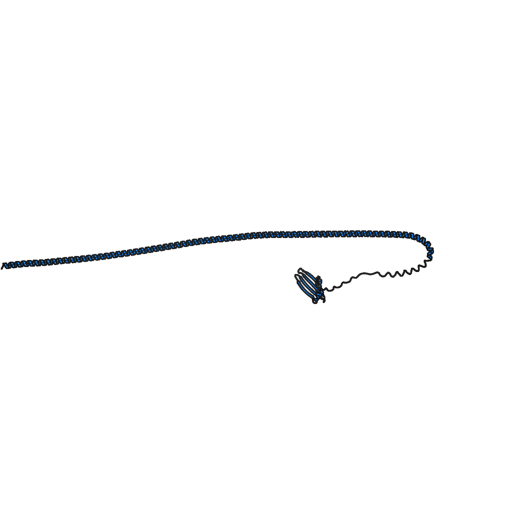GLU A 1 188 ? -29.277 10.299 52.796 1.00 87.88 188 GLU A N 1
ATOM 1571 C CA . GLU A 1 188 ? -30.659 10.722 53.048 1.00 87.88 188 GLU A CA 1
ATOM 1572 C C . GLU A 1 188 ? -31.515 9.573 53.609 1.00 87.88 188 GLU A C 1
ATOM 1574 O O . GLU A 1 188 ? -32.324 9.779 54.513 1.00 87.88 188 GLU A O 1
ATOM 1579 N N . LYS A 1 189 ? -31.326 8.335 53.129 1.00 87.06 189 LYS A N 1
ATOM 1580 C CA . LYS A 1 189 ? -31.982 7.151 53.716 1.00 87.06 189 LYS A CA 1
ATOM 1581 C C . LYS A 1 189 ? -31.534 6.904 55.153 1.00 87.06 189 LYS A C 1
ATOM 1583 O O . LYS A 1 189 ? -32.373 6.567 55.986 1.00 87.06 189 LYS A O 1
ATOM 1588 N N . ILE A 1 190 ? -30.242 7.059 55.442 1.00 84.00 190 ILE A N 1
ATOM 1589 C CA . ILE A 1 190 ? -29.704 6.915 56.800 1.00 84.00 190 ILE A CA 1
ATOM 1590 C C . ILE A 1 190 ? -30.300 7.992 57.713 1.00 84.00 190 ILE A C 1
ATOM 1592 O O . ILE A 1 190 ? -30.767 7.663 58.800 1.00 84.00 190 ILE A O 1
ATOM 1596 N N . GLU A 1 191 ? -30.356 9.246 57.264 1.00 87.00 191 GLU A N 1
ATOM 1597 C CA . GLU A 1 191 ? -30.934 10.356 58.027 1.00 87.00 191 GLU A CA 1
ATOM 1598 C C . GLU A 1 191 ? -32.435 10.152 58.280 1.00 87.00 191 GLU A C 1
ATOM 1600 O O . GLU A 1 191 ? -32.897 10.289 59.413 1.00 87.00 191 GLU A O 1
ATOM 1605 N N . ARG A 1 192 ? -33.197 9.721 57.264 1.00 85.25 192 ARG A N 1
ATOM 1606 C CA . ARG A 1 192 ? -34.613 9.347 57.426 1.00 85.25 192 ARG A CA 1
ATOM 1607 C C . ARG A 1 192 ? -34.792 8.203 58.417 1.00 85.25 192 ARG A C 1
ATOM 1609 O O . ARG A 1 192 ? -35.666 8.289 59.273 1.00 85.25 192 ARG A O 1
ATOM 1616 N N . GLY A 1 193 ? -33.952 7.171 58.338 1.00 84.62 193 GLY A N 1
ATOM 1617 C CA . GLY A 1 193 ? -33.976 6.050 59.277 1.00 84.62 193 GLY A CA 1
ATOM 1618 C C . GLY A 1 193 ? -33.659 6.477 60.713 1.00 84.62 193 GLY A C 1
ATOM 1619 O O . GLY A 1 193 ? -34.324 6.035 61.644 1.00 84.62 193 GLY A O 1
ATOM 1620 N N . GLN A 1 194 ? -32.695 7.381 60.908 1.00 85.19 194 GLN A N 1
ATOM 1621 C CA . GLN A 1 194 ? -32.376 7.944 62.224 1.00 85.19 194 GLN A CA 1
ATOM 1622 C C . GLN A 1 194 ? -33.510 8.822 62.767 1.00 85.19 194 GLN A C 1
ATOM 1624 O O . GLN A 1 194 ? -33.849 8.716 63.945 1.00 85.19 194 GLN A O 1
ATOM 1629 N N . ALA A 1 195 ? -34.133 9.645 61.921 1.00 84.81 195 ALA A N 1
ATOM 1630 C CA . ALA A 1 195 ? -35.275 10.472 62.302 1.00 84.81 195 ALA A CA 1
ATOM 1631 C C . ALA A 1 195 ? -36.509 9.628 62.665 1.00 84.81 195 ALA A C 1
ATOM 1633 O O . ALA A 1 195 ? -37.214 9.937 63.626 1.00 84.81 195 ALA A O 1
ATOM 1634 N N . GLU A 1 196 ? -36.763 8.544 61.929 1.00 85.81 196 GLU A N 1
ATOM 1635 C CA . GLU A 1 196 ? -37.829 7.589 62.239 1.00 85.81 196 GLU A CA 1
ATOM 1636 C C . GLU A 1 196 ? -37.554 6.857 63.557 1.00 85.81 196 GLU A C 1
ATOM 1638 O O . GLU A 1 196 ? -38.434 6.780 64.413 1.00 85.81 196 GLU A O 1
ATOM 1643 N N . LEU A 1 197 ? -36.318 6.403 63.777 1.00 84.75 197 LEU A N 1
ATOM 1644 C CA . LEU A 1 197 ? -35.924 5.756 65.028 1.00 84.75 197 LEU A CA 1
ATOM 1645 C C . LEU A 1 197 ? -36.069 6.704 66.230 1.00 84.75 197 LEU A C 1
ATOM 1647 O O . LEU A 1 197 ? -36.602 6.300 67.262 1.00 84.75 197 LEU A O 1
ATOM 1651 N N . ALA A 1 198 ? -35.690 7.976 66.073 1.00 86.19 198 ALA A N 1
ATOM 1652 C CA . ALA A 1 198 ? -35.885 9.006 67.091 1.00 86.19 198 ALA A CA 1
ATOM 1653 C C . ALA A 1 198 ? -37.373 9.273 67.382 1.00 86.19 198 ALA A C 1
ATOM 1655 O O . ALA A 1 198 ? -37.745 9.453 68.542 1.00 86.19 198 ALA A O 1
ATOM 1656 N N . ARG A 1 199 ? -38.244 9.250 66.360 1.00 87.50 199 ARG A N 1
ATOM 1657 C CA . ARG A 1 199 ? -39.703 9.351 66.549 1.00 87.50 199 ARG A CA 1
ATOM 1658 C C . ARG A 1 199 ? -40.263 8.167 67.326 1.00 87.50 199 ARG A C 1
ATOM 1660 O O . ARG A 1 199 ? -41.010 8.372 68.275 1.00 87.50 199 ARG A O 1
ATOM 1667 N N . VAL A 1 200 ? -39.871 6.945 66.969 1.00 84.19 200 VAL A N 1
ATOM 1668 C CA . VAL A 1 200 ? -40.303 5.731 67.679 1.00 84.19 200 VAL A CA 1
ATOM 1669 C C . VAL A 1 200 ? -39.826 5.748 69.134 1.00 84.19 200 VAL A C 1
ATOM 1671 O O . VAL A 1 200 ? -40.558 5.342 70.037 1.00 84.19 200 VAL A O 1
ATOM 1674 N N . GLU A 1 201 ? -38.614 6.238 69.393 1.00 86.12 201 GLU A N 1
ATOM 1675 C CA . GLU A 1 201 ? -38.089 6.370 70.753 1.00 86.12 201 GLU A CA 1
ATOM 1676 C C . GLU A 1 201 ? -38.844 7.436 71.567 1.00 86.12 201 GLU A C 1
ATOM 1678 O O . GLU A 1 201 ? -39.196 7.179 72.723 1.00 86.12 201 GLU A O 1
ATOM 1683 N N . GLN A 1 202 ? -39.186 8.576 70.954 1.00 84.75 202 GLN A N 1
ATOM 1684 C CA . GLN A 1 202 ? -40.067 9.586 71.553 1.00 84.75 202 GLN A CA 1
ATOM 1685 C C . GLN A 1 202 ? -41.445 9.005 71.886 1.00 84.75 202 GLN A C 1
ATOM 1687 O O . GLN A 1 202 ? -41.856 9.065 73.044 1.00 84.75 202 GLN A O 1
ATOM 1692 N N . GLU A 1 203 ? -42.115 8.352 70.936 1.00 83.44 203 GLU A N 1
ATOM 1693 C CA . GLU A 1 203 ? -43.412 7.702 71.168 1.00 83.44 203 GLU A CA 1
ATOM 1694 C C . GLU A 1 203 ? -43.345 6.661 72.294 1.00 83.44 203 GLU A C 1
ATOM 1696 O O . GLU A 1 203 ? -44.238 6.584 73.143 1.00 83.44 203 GLU A O 1
ATOM 1701 N N . ARG A 1 204 ? -42.263 5.877 72.359 1.00 83.88 204 ARG A N 1
ATOM 1702 C CA . ARG A 1 204 ? -42.051 4.899 73.432 1.00 83.88 204 ARG A CA 1
ATOM 1703 C C . ARG A 1 204 ? -41.876 5.579 74.790 1.00 83.88 204 ARG A C 1
ATOM 1705 O O . ARG A 1 204 ? -42.405 5.085 75.787 1.00 83.88 204 ARG A O 1
ATOM 1712 N N . SER A 1 205 ? -41.145 6.692 74.846 1.00 83.25 205 SER A N 1
ATOM 1713 C CA . SER A 1 205 ? -40.969 7.474 76.074 1.00 83.25 205 SER A CA 1
ATOM 1714 C C . SER A 1 205 ? -42.276 8.113 76.552 1.00 83.25 205 SER A C 1
ATOM 1716 O O . SER A 1 205 ? -42.596 8.015 77.738 1.00 83.25 205 SER A O 1
ATOM 1718 N N . GLU A 1 206 ? -43.085 8.641 75.631 1.00 85.38 206 GLU A N 1
ATOM 1719 C CA . GLU A 1 206 ? -44.411 9.187 75.922 1.00 85.38 206 GLU A CA 1
ATOM 1720 C C . GLU A 1 206 ? -45.365 8.094 76.414 1.00 85.38 206 GLU A C 1
ATOM 1722 O O . GLU A 1 206 ? -46.077 8.287 77.397 1.00 85.38 206 GLU A O 1
ATOM 1727 N N . GLN A 1 207 ? -45.358 6.909 75.794 1.00 82.31 207 GLN A N 1
ATOM 1728 C CA . GLN A 1 207 ? -46.150 5.769 76.268 1.00 82.31 207 GLN A CA 1
ATOM 1729 C C . GLN A 1 207 ? -45.740 5.324 77.674 1.00 82.31 207 GLN A C 1
ATOM 1731 O O . GLN A 1 207 ? -46.595 4.969 78.486 1.00 82.31 207 GLN A O 1
ATOM 1736 N N . LEU A 1 208 ? -44.441 5.332 77.979 1.00 82.69 208 LEU A N 1
ATOM 1737 C CA . LEU A 1 208 ? -43.951 5.018 79.320 1.00 82.69 208 LEU A CA 1
ATOM 1738 C C . LEU A 1 208 ? -44.379 6.071 80.345 1.00 82.69 208 LEU A C 1
ATOM 1740 O O . LEU A 1 208 ? -44.697 5.699 81.472 1.00 82.69 208 LEU A O 1
ATOM 1744 N N . GLN A 1 209 ? -44.406 7.352 79.973 1.00 81.12 209 GLN A N 1
ATOM 1745 C CA . GLN A 1 209 ? -44.935 8.420 80.823 1.00 81.12 209 GLN A CA 1
ATOM 1746 C C . GLN A 1 209 ? -46.435 8.251 81.051 1.00 81.12 209 GLN A C 1
ATOM 1748 O O . GLN A 1 209 ? -46.839 8.149 82.201 1.00 81.12 209 GLN A O 1
ATOM 1753 N N . ARG A 1 210 ? -47.232 8.042 79.995 1.00 82.88 210 ARG A N 1
ATOM 1754 C CA . ARG A 1 210 ? -48.675 7.774 80.125 1.00 82.88 210 ARG A CA 1
ATOM 1755 C C . ARG A 1 210 ? -48.966 6.588 81.039 1.00 82.88 210 ARG A C 1
ATOM 1757 O O . ARG A 1 210 ? -49.807 6.691 81.917 1.00 82.88 210 ARG A O 1
ATOM 1764 N N . ARG A 1 211 ? -48.222 5.485 80.903 1.00 79.44 211 ARG A N 1
ATOM 1765 C CA . ARG A 1 211 ? -48.364 4.329 81.805 1.00 79.44 211 ARG A CA 1
ATOM 1766 C C . ARG A 1 211 ? -48.000 4.658 83.250 1.00 79.44 211 ARG A C 1
ATOM 1768 O O . ARG A 1 211 ? -48.620 4.119 84.158 1.00 79.44 211 ARG A O 1
ATOM 1775 N N . LYS A 1 212 ? -46.983 5.492 83.484 1.00 81.44 212 LYS A N 1
ATOM 1776 C CA . LYS A 1 212 ? -46.641 5.946 84.841 1.00 81.44 212 LYS A CA 1
ATOM 1777 C C . LYS A 1 212 ? -47.755 6.814 85.415 1.00 81.44 212 LYS A C 1
ATOM 1779 O O . LYS A 1 212 ? -48.151 6.564 86.549 1.00 81.44 212 LYS A O 1
ATOM 1784 N N . ASP A 1 213 ? -48.279 7.742 84.623 1.00 78.88 213 ASP A N 1
ATOM 1785 C CA . ASP A 1 213 ? -49.358 8.645 85.018 1.00 78.88 213 ASP A CA 1
ATOM 1786 C C . ASP A 1 213 ? -50.646 7.858 85.326 1.00 78.88 213 ASP A C 1
ATOM 1788 O O . ASP A 1 213 ? -51.240 8.036 86.389 1.00 78.88 213 ASP A O 1
ATOM 1792 N N . GLU A 1 214 ? -51.004 6.882 84.485 1.00 77.75 214 GLU A N 1
ATOM 1793 C CA . GLU A 1 214 ? -52.119 5.948 84.709 1.00 77.75 214 GLU A CA 1
ATOM 1794 C C . GLU A 1 214 ? -51.937 5.123 85.992 1.00 77.75 214 GLU A C 1
ATOM 1796 O O . GLU A 1 214 ? -52.887 4.934 86.750 1.00 77.75 214 GLU A O 1
ATOM 1801 N N . ILE A 1 215 ? -50.719 4.641 86.278 1.00 74.94 215 ILE A N 1
ATOM 1802 C CA . ILE A 1 215 ? -50.423 3.915 87.524 1.00 74.94 215 ILE A CA 1
ATOM 1803 C C . ILE A 1 215 ? -50.566 4.842 88.737 1.00 74.94 215 ILE A C 1
ATOM 1805 O O . ILE A 1 215 ? -51.100 4.418 89.765 1.00 74.94 215 ILE A O 1
ATOM 1809 N N . THR A 1 216 ? -50.115 6.096 88.641 1.00 76.69 216 THR A N 1
ATOM 1810 C CA . THR A 1 216 ? -50.271 7.069 89.729 1.00 76.69 216 THR A CA 1
ATOM 1811 C C . THR A 1 216 ? -51.731 7.452 89.948 1.00 76.69 216 THR A C 1
ATOM 1813 O O . THR A 1 216 ? -52.187 7.432 91.087 1.00 76.69 216 THR A O 1
ATOM 1816 N N . GLU A 1 217 ? -52.505 7.679 88.886 1.00 77.50 217 GLU A N 1
ATOM 1817 C CA . GLU A 1 217 ? -53.932 8.006 88.965 1.00 77.50 217 GLU A CA 1
ATOM 1818 C C . GLU A 1 217 ? -54.759 6.816 89.484 1.00 77.50 217 GLU A C 1
ATOM 1820 O O . GLU A 1 217 ? -55.652 6.972 90.326 1.00 77.50 217 GLU A O 1
ATOM 1825 N N . ALA A 1 218 ? -54.422 5.590 89.071 1.00 71.31 218 ALA A N 1
ATOM 1826 C CA . ALA A 1 218 ? -54.989 4.366 89.634 1.00 71.31 218 ALA A CA 1
ATOM 1827 C C . ALA A 1 218 ? -54.642 4.209 91.128 1.00 71.31 218 ALA A C 1
ATOM 1829 O O . ALA A 1 218 ? -55.482 3.787 91.925 1.00 71.31 218 ALA A O 1
ATOM 1830 N N . GLY A 1 219 ? -53.424 4.584 91.530 1.00 74.25 219 GLY A N 1
ATOM 1831 C CA . GLY A 1 219 ? -52.999 4.610 92.930 1.00 74.25 219 GLY A CA 1
ATOM 1832 C C . GLY A 1 219 ? -53.774 5.631 93.767 1.00 74.25 219 GLY A C 1
ATOM 1833 O O . GLY A 1 219 ? -54.274 5.297 94.843 1.00 74.25 219 GLY A O 1
ATOM 1834 N N . GLU A 1 220 ? -53.934 6.854 93.262 1.00 76.94 220 GLU A N 1
ATOM 1835 C CA . GLU A 1 220 ? -54.677 7.929 93.928 1.00 76.94 220 GLU A CA 1
ATOM 1836 C C . GLU A 1 220 ? -56.176 7.630 94.025 1.00 76.94 220 GLU A C 1
ATOM 1838 O O . GLU A 1 220 ? -56.787 7.837 95.073 1.00 76.94 220 GLU A O 1
ATOM 1843 N N . SER A 1 221 ? -56.784 7.100 92.964 1.00 71.44 221 SER A N 1
ATOM 1844 C CA . SER A 1 221 ? -58.196 6.698 92.978 1.00 71.44 221 SER A CA 1
ATOM 1845 C C . SER A 1 221 ? -58.451 5.524 93.930 1.00 71.44 221 SER A C 1
ATOM 1847 O O . SER A 1 221 ? -59.452 5.526 94.652 1.00 71.44 221 SER A O 1
ATOM 1849 N N . ALA A 1 222 ? -57.524 4.564 94.024 1.00 72.06 222 ALA A N 1
ATOM 1850 C CA . ALA A 1 222 ? -57.580 3.501 95.025 1.00 72.06 222 ALA A CA 1
ATOM 1851 C C . ALA A 1 222 ? -57.428 4.036 96.461 1.00 72.06 222 ALA A C 1
ATOM 1853 O O . ALA A 1 222 ? -58.117 3.553 97.363 1.00 72.06 222 ALA A O 1
ATOM 1854 N N . ALA A 1 223 ? -56.575 5.042 96.684 1.00 73.06 223 ALA A N 1
ATOM 1855 C CA . ALA A 1 223 ? -56.434 5.707 97.981 1.00 73.06 223 ALA A CA 1
ATOM 1856 C C . ALA A 1 223 ? -57.715 6.462 98.377 1.00 73.06 223 ALA A C 1
ATOM 1858 O O . ALA A 1 223 ? -58.245 6.229 99.462 1.00 73.06 223 ALA A O 1
ATOM 1859 N N . ARG A 1 224 ? -58.293 7.254 97.463 1.00 75.12 224 ARG A N 1
ATOM 1860 C CA . ARG A 1 224 ? -59.575 7.953 97.680 1.00 75.12 224 ARG A CA 1
ATOM 1861 C C . ARG A 1 224 ? -60.720 6.984 97.975 1.00 75.12 224 ARG A C 1
ATOM 1863 O O . ARG A 1 224 ? -61.574 7.268 98.811 1.00 75.12 224 ARG A O 1
ATOM 1870 N N . LYS A 1 225 ? -60.738 5.814 97.325 1.00 72.38 225 LYS A N 1
ATOM 1871 C CA . LYS A 1 225 ? -61.739 4.771 97.596 1.00 72.38 225 LYS A CA 1
ATOM 1872 C C . LYS A 1 225 ? -61.590 4.179 99.002 1.00 72.38 225 LYS A C 1
ATOM 1874 O O . LYS A 1 225 ? -62.601 3.974 99.668 1.00 72.38 225 LYS A O 1
ATOM 1879 N N . LYS A 1 226 ? -60.356 3.951 99.469 1.00 75.06 226 LYS A N 1
ATOM 1880 C CA . LYS A 1 226 ? -60.089 3.496 100.845 1.00 75.06 226 LYS A CA 1
ATOM 1881 C C . LYS A 1 226 ? -60.509 4.537 101.882 1.00 75.06 226 LYS A C 1
ATOM 1883 O O . LYS A 1 226 ? -61.154 4.172 102.858 1.00 75.06 226 LYS A O 1
ATOM 1888 N N . GLU A 1 227 ? -60.214 5.814 101.646 1.00 74.81 227 GLU A N 1
ATOM 1889 C CA . GLU A 1 227 ? -60.650 6.908 102.526 1.00 74.81 227 GLU A CA 1
ATOM 1890 C C . GLU A 1 227 ? -62.182 7.005 102.601 1.00 74.81 227 GLU A C 1
ATOM 1892 O O . GLU A 1 227 ? -62.744 7.150 103.687 1.00 74.81 227 GLU A O 1
ATOM 1897 N N . LEU A 1 228 ? -62.878 6.853 101.468 1.00 72.56 228 LEU A N 1
ATOM 1898 C CA . LEU A 1 228 ? -64.342 6.838 101.422 1.00 72.56 228 LEU A CA 1
ATOM 1899 C C . LEU A 1 228 ? -64.931 5.627 102.172 1.00 72.56 228 LEU A C 1
ATOM 1901 O O . LEU A 1 228 ? -65.902 5.763 102.917 1.00 72.56 228 LEU A O 1
ATOM 1905 N N . GLU A 1 229 ? -64.344 4.438 102.005 1.00 73.69 229 GLU A N 1
ATOM 1906 C CA . GLU A 1 229 ? -64.749 3.230 102.737 1.00 73.69 229 GLU A CA 1
ATOM 1907 C C . GLU A 1 229 ? -64.526 3.373 104.251 1.00 73.69 229 GLU A C 1
ATOM 1909 O O . GLU A 1 229 ? -65.370 2.943 105.044 1.00 73.69 229 GLU A O 1
ATOM 1914 N N . GLU A 1 230 ? -63.438 4.018 104.669 1.00 77.69 230 GLU A N 1
ATOM 1915 C CA . GLU A 1 230 ? -63.140 4.276 106.077 1.00 77.69 230 GLU A CA 1
ATOM 1916 C C . GLU A 1 230 ? -64.096 5.312 106.690 1.00 77.69 230 GLU A C 1
ATOM 1918 O O . GLU A 1 230 ? -64.616 5.094 107.790 1.00 77.69 230 GLU A O 1
ATOM 1923 N N . GLN A 1 231 ? -64.440 6.374 105.953 1.00 75.31 231 GLN A N 1
ATOM 1924 C CA . GLN A 1 231 ? -65.482 7.326 106.358 1.00 75.31 231 GLN A CA 1
ATOM 1925 C C . GLN A 1 231 ? -66.845 6.643 106.527 1.00 75.31 231 GLN A C 1
ATOM 1927 O O . GLN A 1 231 ? -67.509 6.826 107.551 1.00 75.31 231 GLN A O 1
ATOM 1932 N N . MET A 1 232 ? -67.230 5.784 105.579 1.00 69.50 232 MET A N 1
ATOM 1933 C CA . MET A 1 232 ? -68.462 4.992 105.661 1.00 69.50 232 MET A CA 1
ATOM 1934 C C . MET A 1 232 ? -68.452 4.025 106.855 1.00 69.50 232 MET A C 1
ATOM 1936 O O . MET A 1 232 ? -69.496 3.774 107.465 1.00 69.50 232 MET A O 1
ATOM 1940 N N . ARG A 1 233 ? -67.284 3.483 107.230 1.00 76.06 233 ARG A N 1
ATOM 1941 C CA . ARG A 1 233 ? -67.133 2.629 108.419 1.00 76.06 233 ARG A CA 1
ATOM 1942 C C . ARG A 1 233 ? -67.335 3.421 109.711 1.00 76.06 233 ARG A C 1
ATOM 1944 O O . ARG A 1 233 ? -68.088 2.978 110.578 1.00 76.06 233 ARG A O 1
ATOM 1951 N N . LEU A 1 234 ? -66.721 4.598 109.816 1.00 74.75 234 LEU A N 1
ATOM 1952 C CA . LEU A 1 234 ? -66.854 5.489 110.972 1.00 74.75 234 LEU A CA 1
ATOM 1953 C C . LEU A 1 234 ? -68.288 6.009 111.139 1.00 74.75 234 LEU A C 1
ATOM 1955 O O . LEU A 1 234 ? -68.788 6.094 112.261 1.00 74.75 234 LEU A O 1
ATOM 1959 N N . GLU A 1 235 ? -68.988 6.305 110.042 1.00 73.69 235 GLU A N 1
ATOM 1960 C CA . GLU A 1 235 ? -70.396 6.711 110.087 1.00 73.69 235 GLU A CA 1
ATOM 1961 C C . GLU A 1 235 ? -71.305 5.571 110.582 1.00 73.69 235 GLU A C 1
ATOM 1963 O O . GLU A 1 235 ? -72.181 5.784 111.423 1.00 73.69 235 GLU A O 1
ATOM 1968 N N . ARG A 1 236 ? -71.060 4.331 110.133 1.00 72.06 236 ARG A N 1
ATOM 1969 C CA . ARG A 1 236 ? -71.776 3.140 110.628 1.00 72.06 236 ARG A CA 1
ATOM 1970 C C . ARG A 1 236 ? -71.523 2.884 112.114 1.00 72.06 236 ARG A C 1
ATOM 1972 O O . ARG A 1 236 ? -72.444 2.484 112.824 1.00 72.06 236 ARG A O 1
ATOM 1979 N N . GLU A 1 237 ? -70.307 3.120 112.600 1.00 71.56 237 GLU A N 1
ATOM 1980 C CA . GLU A 1 237 ? -69.992 3.015 114.030 1.00 71.56 237 GLU A CA 1
ATOM 1981 C C . GLU A 1 237 ? -70.682 4.102 114.865 1.00 71.56 237 GLU A C 1
ATOM 1983 O O . GLU A 1 237 ? -71.178 3.798 115.951 1.00 71.56 237 GLU A O 1
ATOM 1988 N N . LYS A 1 238 ? -70.784 5.341 114.362 1.00 73.81 238 LYS A N 1
ATOM 1989 C CA . LYS A 1 238 ? -71.562 6.406 115.021 1.00 73.81 238 LYS A CA 1
ATOM 1990 C C . LYS A 1 238 ? -73.045 6.050 115.110 1.00 73.81 238 LYS A C 1
ATOM 1992 O O . LYS A 1 238 ? -73.596 6.088 116.205 1.00 73.81 238 LYS A O 1
ATOM 1997 N N . LYS A 1 239 ? -73.644 5.574 114.012 1.00 72.69 239 LYS A N 1
ATOM 1998 C CA . LYS A 1 239 ? -75.043 5.108 113.999 1.00 72.69 239 LYS A CA 1
ATOM 1999 C C . LYS A 1 239 ? -75.287 3.962 114.983 1.00 72.69 239 LYS A C 1
ATOM 2001 O O . LYS A 1 239 ? -76.294 3.965 115.678 1.00 72.69 239 LYS A O 1
ATOM 2006 N N . ARG A 1 240 ? -74.346 3.018 115.117 1.00 67.62 240 ARG A N 1
ATOM 2007 C CA . ARG A 1 240 ? -74.436 1.954 116.136 1.00 67.62 240 ARG A CA 1
ATOM 2008 C C . ARG A 1 240 ? -74.386 2.496 117.564 1.00 67.62 240 ARG A C 1
ATOM 2010 O O . ARG A 1 240 ? -75.106 1.990 118.416 1.00 67.62 240 ARG A O 1
ATOM 2017 N N . LYS A 1 241 ? -73.555 3.504 117.843 1.00 71.75 241 LYS A N 1
ATOM 2018 C CA . LYS A 1 241 ? -73.484 4.130 119.175 1.00 71.75 241 LYS A CA 1
ATOM 2019 C C . LYS A 1 241 ? -74.755 4.912 119.511 1.00 71.75 241 LYS A C 1
ATOM 2021 O O . LYS A 1 241 ? -75.238 4.810 120.632 1.00 71.75 241 LYS A O 1
ATOM 2026 N N . GLU A 1 242 ? -75.318 5.628 118.542 1.00 71.56 242 GLU A N 1
ATOM 2027 C CA . GLU A 1 242 ? -76.602 6.324 118.688 1.00 71.56 242 GLU A CA 1
ATOM 2028 C C . GLU A 1 242 ? -77.756 5.335 118.908 1.00 71.56 242 GLU A C 1
ATOM 2030 O O . GLU A 1 242 ? -78.583 5.543 119.791 1.00 71.56 242 GLU A O 1
ATOM 2035 N N . GLU A 1 243 ? -77.773 4.210 118.187 1.00 65.31 243 GLU A N 1
ATOM 2036 C CA . GLU A 1 243 ? -78.772 3.151 118.378 1.00 65.31 243 GLU A CA 1
ATOM 2037 C C . GLU A 1 243 ? -78.665 2.492 119.766 1.00 65.31 243 GLU A C 1
ATOM 2039 O O . GLU A 1 243 ? -79.682 2.162 120.377 1.00 65.31 243 GLU A O 1
ATOM 2044 N N . ILE A 1 244 ? -77.447 2.319 120.290 1.00 67.50 244 ILE A N 1
ATOM 2045 C CA . ILE A 1 244 ? -77.222 1.815 121.653 1.00 67.50 244 ILE A CA 1
ATOM 2046 C C . ILE A 1 244 ? -77.716 2.831 122.695 1.00 67.50 244 ILE A C 1
ATOM 2048 O O . ILE A 1 244 ? -78.430 2.436 123.614 1.00 67.50 244 ILE A O 1
ATOM 2052 N N . ALA A 1 245 ? -77.431 4.125 122.521 1.00 68.44 245 ALA A N 1
ATOM 2053 C CA . ALA A 1 245 ? -77.918 5.175 123.420 1.00 68.44 245 ALA A CA 1
ATOM 2054 C C . ALA A 1 245 ? -79.458 5.258 123.433 1.00 68.44 245 ALA A C 1
ATOM 2056 O O . ALA A 1 245 ? -80.071 5.332 124.498 1.00 68.44 245 ALA A O 1
ATOM 2057 N N . LEU A 1 246 ? -80.096 5.136 122.262 1.00 64.88 246 LEU A N 1
ATOM 2058 C CA . LEU A 1 246 ? -81.557 5.114 122.145 1.00 64.88 246 LEU A CA 1
ATOM 2059 C C . LEU A 1 246 ? -82.173 3.871 122.813 1.00 64.88 246 LEU A C 1
ATOM 2061 O O . LEU A 1 246 ? -83.286 3.917 123.340 1.00 64.88 246 LEU A O 1
ATOM 2065 N N . LYS A 1 247 ? -81.465 2.734 122.791 1.00 62.38 247 LYS A N 1
ATOM 2066 C CA . LYS A 1 247 ? -81.891 1.506 123.479 1.00 62.38 247 LYS A CA 1
ATOM 2067 C C . LYS A 1 247 ? -81.746 1.615 124.995 1.00 62.38 247 LYS A C 1
ATOM 2069 O O . LYS A 1 247 ? -82.620 1.113 125.693 1.00 62.38 247 LYS A O 1
ATOM 2074 N N . GLU A 1 248 ? -80.718 2.288 125.509 1.00 62.44 248 GLU A N 1
ATOM 2075 C CA . GLU A 1 248 ? -80.553 2.530 126.952 1.00 62.44 248 GLU A CA 1
ATOM 2076 C C . GLU A 1 248 ? -81.612 3.489 127.515 1.00 62.44 248 GLU A C 1
ATOM 2078 O O . GLU A 1 248 ? -82.155 3.244 128.596 1.00 62.44 248 GLU A O 1
ATOM 2083 N N . GLU A 1 249 ? -81.973 4.534 126.769 1.00 59.88 249 GLU A N 1
ATOM 2084 C CA . GLU A 1 249 ? -83.023 5.480 127.167 1.00 59.88 249 GLU A CA 1
ATOM 2085 C C . GLU A 1 249 ? -84.412 4.812 127.172 1.00 59.88 249 GLU A C 1
ATOM 2087 O O . GLU A 1 249 ? -85.183 4.943 128.127 1.00 59.88 249 GLU A O 1
ATOM 2092 N N . ASN A 1 250 ? -84.682 3.960 126.176 1.00 61.94 250 ASN A N 1
ATOM 2093 C CA . ASN A 1 250 ? -85.880 3.118 126.154 1.00 61.94 250 ASN A CA 1
ATOM 2094 C C . ASN A 1 250 ? -85.897 2.062 127.276 1.00 61.94 250 ASN A C 1
ATOM 2096 O O . ASN A 1 250 ? -86.971 1.709 127.767 1.00 61.94 250 ASN A O 1
ATOM 2100 N N . PHE A 1 251 ? -84.737 1.572 127.727 1.00 55.47 251 PHE A N 1
ATOM 2101 C CA . PHE A 1 251 ? -84.654 0.611 128.833 1.00 55.47 251 PHE A CA 1
ATOM 2102 C C . PHE A 1 251 ? -84.982 1.249 130.192 1.00 55.47 251 PHE A C 1
ATOM 2104 O O . PHE A 1 251 ? -85.587 0.593 131.041 1.00 55.47 251 PHE A O 1
ATOM 2111 N N . ARG A 1 252 ? -84.646 2.531 130.400 1.00 57.97 252 ARG A N 1
ATOM 2112 C CA . ARG A 1 252 ? -85.045 3.277 131.609 1.00 57.97 252 ARG A CA 1
ATOM 2113 C C . ARG A 1 252 ? -86.552 3.514 131.668 1.00 57.97 252 ARG A C 1
ATOM 2115 O O . ARG A 1 252 ? -87.166 3.194 132.681 1.00 57.97 252 ARG A O 1
ATOM 2122 N N . ASN A 1 253 ? -87.153 3.947 130.562 1.00 59.19 253 ASN A N 1
ATOM 2123 C CA . ASN A 1 253 ? -88.601 4.175 130.490 1.00 59.19 253 ASN A CA 1
ATOM 2124 C C . ASN A 1 253 ? -89.412 2.876 130.641 1.00 59.19 253 ASN A C 1
ATOM 2126 O O . ASN A 1 253 ? -90.499 2.879 131.215 1.00 59.19 253 ASN A O 1
ATOM 2130 N N . LYS A 1 254 ? -88.873 1.740 130.179 1.00 58.06 254 LYS A N 1
ATOM 2131 C CA . LYS A 1 254 ? -89.514 0.428 130.341 1.00 58.06 254 LYS A CA 1
ATOM 2132 C C . LYS A 1 254 ? -89.506 -0.067 131.794 1.00 58.06 254 LYS A C 1
ATOM 2134 O O . LYS A 1 254 ? -90.482 -0.670 132.230 1.00 58.06 254 LYS A O 1
ATOM 2139 N N . LYS A 1 255 ? -88.450 0.223 132.559 1.00 62.19 255 LYS A N 1
ATOM 2140 C CA . LYS A 1 255 ? -88.312 -0.234 133.951 1.00 62.19 255 LYS A CA 1
ATOM 2141 C C . LYS A 1 255 ? -89.298 0.460 134.904 1.00 62.19 255 LYS A C 1
ATOM 2143 O O . LYS A 1 255 ? -89.845 -0.191 135.787 1.00 62.19 255 LYS A O 1
ATOM 2148 N N . GLU A 1 256 ? -89.593 1.739 134.673 1.00 57.19 256 GLU A N 1
ATOM 2149 C CA . GLU A 1 256 ? -90.600 2.493 135.443 1.00 57.19 256 GLU A CA 1
ATOM 2150 C C . GLU A 1 256 ? -92.047 2.099 135.088 1.00 57.19 256 GLU A C 1
ATOM 2152 O O . GLU A 1 256 ? -92.955 2.214 135.914 1.00 57.19 256 GLU A O 1
ATOM 2157 N N . PHE A 1 257 ? -92.270 1.592 133.871 1.00 55.81 257 PHE A N 1
ATOM 2158 C CA . PHE A 1 257 ? -93.568 1.072 133.437 1.00 55.81 257 PHE A CA 1
ATOM 2159 C C . PHE A 1 257 ? -93.834 -0.345 133.982 1.00 55.81 257 PHE A C 1
ATOM 2161 O O . PHE A 1 257 ? -94.963 -0.665 134.354 1.00 55.81 257 PHE A O 1
ATOM 2168 N N . GLU A 1 258 ? -92.796 -1.183 134.091 1.00 56.81 258 GLU A N 1
ATOM 2169 C CA . GLU A 1 258 ? -92.891 -2.552 134.623 1.00 56.81 258 GLU A CA 1
ATOM 2170 C C . GLU A 1 258 ? -93.130 -2.611 136.144 1.00 56.81 258 GLU A C 1
ATOM 2172 O O . GLU A 1 258 ? -93.827 -3.518 136.599 1.00 56.81 258 GLU A O 1
ATOM 2177 N N . GLU A 1 259 ? -92.649 -1.644 136.937 1.00 61.03 259 GLU A N 1
ATOM 2178 C CA . GLU A 1 259 ? -92.967 -1.577 138.378 1.00 61.03 259 GLU A CA 1
ATOM 2179 C C . GLU A 1 259 ? -94.440 -1.221 138.642 1.00 61.03 259 GLU A C 1
ATOM 2181 O O . GLU A 1 259 ? -95.068 -1.836 139.499 1.00 61.03 259 GLU A O 1
ATOM 2186 N N . LYS A 1 260 ? -95.039 -0.320 137.850 1.00 58.06 260 LYS A N 1
ATOM 2187 C CA . LYS A 1 260 ? -96.471 0.028 137.969 1.00 58.06 260 LYS A CA 1
ATOM 2188 C C . LYS A 1 260 ? -97.415 -1.029 137.387 1.00 58.06 260 LYS A C 1
ATOM 2190 O O . LYS A 1 260 ? -98.571 -1.102 137.789 1.00 58.06 260 LYS A O 1
ATOM 2195 N N . ALA A 1 261 ? -96.941 -1.857 136.454 1.00 54.66 261 ALA A N 1
ATOM 2196 C CA . ALA A 1 261 ? -97.722 -2.958 135.887 1.00 54.66 261 ALA A CA 1
ATOM 2197 C C . ALA A 1 261 ? -97.697 -4.230 136.762 1.00 54.66 261 ALA A C 1
ATOM 2199 O O . ALA A 1 261 ? -98.671 -4.984 136.762 1.00 54.66 261 ALA A O 1
ATOM 2200 N N . ARG A 1 262 ? -96.628 -4.464 137.541 1.00 58.53 262 ARG A N 1
ATOM 2201 C CA . ARG A 1 262 ? -96.523 -5.619 138.456 1.00 58.53 262 ARG A CA 1
ATOM 2202 C C . ARG A 1 262 ? -97.509 -5.570 139.627 1.00 58.53 262 ARG A C 1
ATOM 2204 O O . ARG A 1 262 ? -98.057 -6.608 139.973 1.00 58.53 262 ARG A O 1
ATOM 2211 N N . GLU A 1 263 ? -97.812 -4.386 140.155 1.00 54.44 263 GLU A N 1
ATOM 2212 C CA . GLU A 1 263 ? -98.759 -4.209 141.271 1.00 54.44 263 GLU A CA 1
ATOM 2213 C C . GLU A 1 263 ? -100.225 -4.496 140.872 1.00 54.44 263 GLU A C 1
ATOM 2215 O O . GLU A 1 263 ? -101.051 -4.860 141.704 1.00 54.44 263 GLU A O 1
ATOM 2220 N N . ILE A 1 264 ? -100.550 -4.402 139.577 1.00 54.84 264 ILE A N 1
ATOM 2221 C CA . ILE A 1 264 ? -101.901 -4.657 139.046 1.00 54.84 264 ILE A CA 1
ATOM 2222 C C . ILE A 1 264 ? -102.035 -6.109 138.535 1.00 54.84 264 ILE A C 1
ATOM 2224 O O . ILE A 1 264 ? -103.111 -6.704 138.632 1.00 54.84 264 ILE A O 1
ATOM 2228 N N . ALA A 1 265 ? -100.943 -6.723 138.061 1.00 51.12 265 ALA A N 1
ATOM 2229 C CA . ALA A 1 265 ? -100.940 -8.072 137.484 1.00 51.12 265 ALA A CA 1
ATOM 2230 C C . ALA A 1 265 ? -100.824 -9.226 138.509 1.00 51.12 265 ALA A C 1
ATOM 2232 O O . ALA A 1 265 ? -101.257 -10.339 138.210 1.00 51.12 265 ALA A O 1
ATOM 2233 N N . GLU A 1 266 ? -100.319 -8.990 139.727 1.00 54.81 266 GLU A N 1
ATOM 2234 C CA . GLU A 1 266 ? -100.297 -10.017 140.792 1.00 54.81 266 GLU A CA 1
ATOM 2235 C C . GLU A 1 266 ? -101.693 -10.358 141.351 1.00 54.81 266 GLU A C 1
ATOM 2237 O O . GLU A 1 266 ? -101.861 -11.395 141.980 1.00 54.81 266 GLU A O 1
ATOM 2242 N N . SER A 1 267 ? -102.728 -9.564 141.048 1.00 47.56 267 SER A N 1
ATOM 2243 C CA . SER A 1 267 ? -104.111 -9.840 141.482 1.00 47.56 267 SER A CA 1
ATOM 2244 C C . SER A 1 267 ? -104.956 -10.658 140.491 1.00 47.56 267 SER A C 1
ATOM 2246 O O . SER A 1 267 ? -106.095 -11.004 140.800 1.00 47.56 267 SER A O 1
ATOM 2248 N N . THR A 1 268 ? -104.434 -10.977 139.299 1.00 52.34 268 THR A N 1
ATOM 2249 C CA . THR A 1 268 ? -105.223 -11.619 138.222 1.00 52.34 268 THR A CA 1
ATOM 2250 C C . THR A 1 268 ? -104.531 -12.799 137.521 1.00 52.34 268 THR A C 1
ATOM 2252 O O . THR A 1 268 ? -105.215 -13.642 136.942 1.00 52.34 268 THR A O 1
ATOM 2255 N N . VAL A 1 269 ? -103.204 -12.950 137.626 1.00 52.00 269 VAL A N 1
ATOM 2256 C CA . VAL A 1 269 ? -102.425 -13.947 136.853 1.00 52.00 269 VAL A CA 1
ATOM 2257 C C . VAL A 1 269 ? -102.238 -15.308 137.559 1.00 52.00 269 VAL A C 1
ATOM 2259 O O . VAL A 1 269 ? -101.831 -16.279 136.919 1.00 52.00 269 VAL A O 1
ATOM 2262 N N . GLU A 1 270 ? -102.631 -15.456 138.828 1.00 51.84 270 GLU A N 1
ATOM 2263 C CA . GLU A 1 270 ? -102.638 -16.762 139.523 1.00 51.84 270 GLU A CA 1
ATOM 2264 C C . GLU A 1 270 ? -103.719 -17.741 139.015 1.00 51.84 270 GLU A C 1
ATOM 2266 O O . GLU A 1 270 ? -103.682 -18.918 139.359 1.00 51.84 270 GLU A O 1
ATOM 2271 N N . SER A 1 271 ? -104.643 -17.304 138.148 1.00 47.38 271 SER A N 1
ATOM 2272 C CA . SER A 1 271 ? -105.760 -18.142 137.674 1.00 47.38 271 SER A CA 1
ATOM 2273 C C . SER A 1 271 ? -105.632 -18.691 136.242 1.00 47.38 271 SER A C 1
ATOM 2275 O O . SER A 1 271 ? -106.314 -19.656 135.907 1.00 47.38 271 SER A O 1
ATOM 2277 N N . GLU A 1 272 ? -104.734 -18.160 135.402 1.00 52.72 272 GLU A N 1
ATOM 2278 C CA . GLU A 1 272 ? -104.696 -18.507 133.962 1.00 52.72 272 GLU A CA 1
ATOM 2279 C C . GLU A 1 272 ? -103.371 -19.137 133.482 1.00 52.72 272 GLU A C 1
ATOM 2281 O O . GLU A 1 272 ? -103.308 -19.716 132.394 1.00 52.72 272 GLU A O 1
ATOM 2286 N N . ARG A 1 273 ? -102.305 -19.108 134.295 1.00 49.06 273 ARG A N 1
ATOM 2287 C CA . ARG A 1 273 ? -100.963 -19.565 133.884 1.00 49.06 273 ARG A CA 1
ATOM 2288 C C . ARG A 1 273 ? -100.758 -21.089 133.912 1.00 49.06 273 ARG A C 1
ATOM 2290 O O . ARG A 1 273 ? -99.890 -21.593 133.203 1.00 49.06 273 ARG A O 1
ATOM 2297 N N . GLU A 1 274 ? -101.575 -21.851 134.639 1.00 54.22 274 GLU A N 1
ATOM 2298 C CA . GLU A 1 274 ? -101.448 -23.321 134.683 1.00 54.22 274 GLU A CA 1
ATOM 2299 C C . GLU A 1 274 ? -101.945 -24.040 133.413 1.00 54.22 274 GLU A C 1
ATOM 2301 O O . GLU A 1 274 ? -101.570 -25.190 133.169 1.00 54.22 274 GLU A O 1
ATOM 2306 N N . LEU A 1 275 ? -102.757 -23.390 132.570 1.00 53.19 275 LEU A N 1
ATOM 2307 C CA . LEU A 1 275 ? -103.446 -24.067 131.462 1.00 53.19 275 LEU A CA 1
ATOM 2308 C C . LEU A 1 275 ? -102.747 -23.952 130.095 1.00 53.19 275 LEU A C 1
ATOM 2310 O O . LEU A 1 275 ? -102.972 -24.802 129.238 1.00 53.19 275 LEU A O 1
ATOM 2314 N N . TYR A 1 276 ? -101.846 -22.986 129.891 1.00 55.94 276 TYR A N 1
ATOM 2315 C CA . TYR A 1 276 ? -101.248 -22.717 128.569 1.00 55.94 276 TYR A CA 1
ATOM 2316 C C . TYR A 1 276 ? -99.832 -23.309 128.376 1.00 55.94 276 TYR A C 1
ATOM 2318 O O . TYR A 1 276 ? -99.419 -23.622 127.258 1.00 55.94 276 TYR A O 1
ATOM 2326 N N . GLU A 1 277 ? -99.082 -23.557 129.458 1.00 58.44 277 GLU A N 1
ATOM 2327 C CA . GLU A 1 277 ? -97.688 -24.041 129.386 1.00 58.44 277 GLU A CA 1
ATOM 2328 C C . GLU A 1 277 ? -97.550 -25.524 128.953 1.00 58.44 277 GLU A C 1
ATOM 2330 O O . GLU A 1 277 ? -96.461 -25.963 128.573 1.00 58.44 277 GLU A O 1
ATOM 2335 N N . LYS A 1 278 ? -98.643 -26.302 128.920 1.00 56.28 278 LYS A N 1
ATOM 2336 C CA . LYS A 1 278 ? -98.633 -27.709 128.465 1.00 56.28 278 LYS A CA 1
ATOM 2337 C C . LYS A 1 278 ? -98.704 -27.891 126.945 1.00 56.28 278 LYS A C 1
ATOM 2339 O O . LYS A 1 278 ? -98.256 -28.923 126.449 1.00 56.28 278 LYS A O 1
ATOM 2344 N N . GLU A 1 279 ? -99.232 -26.928 126.196 1.00 61.69 279 GLU A N 1
ATOM 2345 C CA . GLU A 1 279 ? -99.608 -27.156 124.791 1.00 61.69 279 GLU A CA 1
ATOM 2346 C C . GLU A 1 279 ? -98.498 -26.785 123.788 1.00 61.69 279 GLU A C 1
ATOM 2348 O O . GLU A 1 279 ? -98.344 -27.412 122.738 1.00 61.69 279 GLU A O 1
ATOM 2353 N N . VAL A 1 280 ? -97.641 -25.821 124.131 1.00 60.44 280 VAL A N 1
ATOM 2354 C CA . VAL A 1 280 ? -96.652 -25.247 123.196 1.00 60.44 280 VAL A CA 1
ATOM 2355 C C . VAL A 1 280 ? -95.367 -26.084 123.078 1.00 60.44 280 VAL A C 1
ATOM 2357 O O . VAL A 1 280 ? -94.708 -26.079 122.036 1.00 60.44 280 VAL A O 1
ATOM 2360 N N . ARG A 1 281 ? -95.015 -26.882 124.094 1.00 58.47 281 ARG A N 1
ATOM 2361 C CA . ARG A 1 281 ? -93.738 -27.626 124.133 1.00 58.47 281 ARG A CA 1
ATOM 2362 C C . ARG A 1 281 ? -93.647 -28.797 123.143 1.00 58.47 281 ARG A C 1
ATOM 2364 O O . ARG A 1 281 ? -92.546 -29.247 122.848 1.00 58.47 281 ARG A O 1
ATOM 2371 N N . LEU A 1 282 ? -94.771 -29.274 122.606 1.00 58.00 282 LEU A N 1
ATOM 2372 C CA . LEU A 1 282 ? -94.827 -30.491 121.784 1.00 58.00 282 LEU A CA 1
ATOM 2373 C C . LEU A 1 282 ? -94.642 -30.245 120.274 1.00 58.00 282 LEU A C 1
ATOM 2375 O O . LEU A 1 282 ? -94.350 -31.183 119.533 1.00 58.00 282 LEU A O 1
ATOM 2379 N N . ARG A 1 283 ? -94.808 -29.000 119.802 1.00 60.47 283 ARG A N 1
ATOM 2380 C CA . ARG A 1 283 ? -94.750 -28.667 118.364 1.00 60.47 283 ARG A CA 1
ATOM 2381 C C . ARG A 1 283 ? -93.356 -28.284 117.858 1.00 60.47 283 ARG A C 1
ATOM 2383 O O . ARG A 1 283 ? -93.049 -28.585 116.713 1.00 60.47 283 ARG A O 1
ATOM 2390 N N . LEU A 1 284 ? -92.493 -27.700 118.692 1.00 57.59 284 LEU A N 1
ATOM 2391 C CA . LEU A 1 284 ? -91.201 -27.156 118.237 1.00 57.59 284 LEU A CA 1
ATOM 2392 C C . LEU A 1 284 ? -90.101 -28.202 117.968 1.00 57.59 284 LEU A C 1
ATOM 2394 O O . LEU A 1 284 ? -89.120 -27.889 117.305 1.00 57.59 284 LEU A O 1
ATOM 2398 N N . GLN A 1 285 ? -90.234 -29.436 118.460 1.00 58.78 285 GLN A N 1
ATOM 2399 C CA . GLN A 1 285 ? -89.151 -30.428 118.381 1.00 58.78 285 GLN A CA 1
ATOM 2400 C C . GLN A 1 285 ? -89.090 -31.180 117.036 1.00 58.78 285 GLN A C 1
ATOM 2402 O O . GLN A 1 285 ? -88.083 -31.809 116.741 1.00 58.78 285 GLN A O 1
ATOM 2407 N N . LYS A 1 286 ? -90.138 -31.118 116.201 1.00 60.09 286 LYS A N 1
ATOM 2408 C CA . LYS A 1 286 ? -90.227 -31.901 114.951 1.00 60.09 286 LYS A CA 1
ATOM 2409 C C . LYS A 1 286 ? -89.675 -31.204 113.704 1.00 60.09 286 LYS A C 1
ATOM 2411 O O . LYS A 1 286 ? -89.429 -31.877 112.715 1.00 60.09 286 LYS A O 1
ATOM 2416 N N . GLU A 1 287 ? -89.481 -29.888 113.726 1.00 61.59 287 GLU A N 1
ATOM 2417 C CA . GLU A 1 287 ? -89.110 -29.123 112.521 1.00 61.59 287 GLU A CA 1
ATOM 2418 C C . GLU A 1 287 ? -87.594 -28.900 112.354 1.00 61.59 287 GLU A C 1
ATOM 2420 O O . GLU A 1 287 ? -87.165 -28.368 111.330 1.00 61.59 287 GLU A O 1
ATOM 2425 N N . TYR A 1 288 ? -86.768 -29.306 113.327 1.00 55.31 288 TYR A N 1
ATOM 2426 C CA . TYR A 1 288 ? -85.337 -28.967 113.360 1.00 55.31 288 TYR A CA 1
ATOM 2427 C C . TYR A 1 288 ? -84.402 -30.019 112.721 1.00 55.31 288 TYR A C 1
ATOM 2429 O O . TYR A 1 288 ? -83.278 -29.679 112.362 1.00 55.31 288 TYR A O 1
ATOM 2437 N N . ASP A 1 289 ? -84.853 -31.260 112.498 1.00 51.44 289 ASP A N 1
ATOM 2438 C CA . ASP A 1 289 ? -83.965 -32.363 112.076 1.00 51.44 289 ASP A CA 1
ATOM 2439 C C . ASP A 1 289 ? -83.829 -32.555 110.545 1.00 51.44 289 ASP A C 1
ATOM 2441 O O . ASP A 1 289 ? -82.865 -33.166 110.084 1.00 51.44 289 ASP A O 1
ATOM 2445 N N . ASP A 1 290 ? -84.714 -31.977 109.723 1.00 49.16 290 ASP A N 1
ATOM 2446 C CA . ASP A 1 290 ? -84.795 -32.318 108.286 1.00 49.16 290 ASP A CA 1
ATOM 2447 C C . ASP A 1 290 ? -83.970 -31.427 107.333 1.00 49.16 290 ASP A C 1
ATOM 2449 O O . ASP A 1 290 ? -83.836 -31.739 106.149 1.00 49.16 290 ASP A O 1
ATOM 2453 N N . LYS A 1 291 ? -83.378 -30.318 107.798 1.00 50.72 291 LYS A N 1
ATOM 2454 C CA . LYS A 1 291 ? -82.772 -29.305 106.899 1.00 50.72 291 LYS A CA 1
ATOM 2455 C C . LYS A 1 291 ? -81.240 -29.300 106.803 1.00 50.72 291 LYS A C 1
ATOM 2457 O O . LYS A 1 291 ? -80.689 -28.424 106.144 1.00 50.72 291 LYS A O 1
ATOM 2462 N N . LEU A 1 292 ? -80.537 -30.276 107.382 1.00 45.91 292 LEU A N 1
ATOM 2463 C CA . LEU A 1 292 ? -79.069 -30.233 107.519 1.00 45.91 292 LEU A CA 1
ATOM 2464 C C . LEU A 1 292 ? -78.246 -31.053 106.487 1.00 45.91 292 LEU A C 1
ATOM 2466 O O . LEU A 1 292 ? -77.078 -31.319 106.755 1.00 45.91 292 LEU A O 1
ATOM 2470 N N . LYS A 1 293 ? -78.797 -31.501 105.339 1.00 45.09 293 LYS A N 1
ATOM 2471 C CA . LYS A 1 293 ? -78.184 -32.619 104.567 1.00 45.09 293 LYS A CA 1
ATOM 2472 C C . LYS A 1 293 ? -77.942 -32.513 103.045 1.00 45.09 293 LYS A C 1
ATOM 2474 O O . LYS A 1 293 ? -77.648 -33.550 102.459 1.00 45.09 293 LYS A O 1
ATOM 2479 N N . ALA A 1 294 ? -77.999 -31.359 102.368 1.00 41.03 294 ALA A N 1
ATOM 2480 C CA . ALA A 1 294 ? -77.758 -31.356 100.906 1.00 41.03 294 ALA A CA 1
ATOM 2481 C C . ALA A 1 294 ? -77.180 -30.053 100.315 1.00 41.03 294 ALA A C 1
ATOM 2483 O O . ALA A 1 294 ? -77.894 -29.299 99.658 1.00 41.03 294 ALA A O 1
ATOM 2484 N N . LEU A 1 295 ? -75.880 -29.804 100.510 1.00 41.81 295 LEU A N 1
ATOM 2485 C CA . LEU A 1 295 ? -75.124 -28.762 99.799 1.00 41.81 295 LEU A CA 1
ATOM 2486 C C . LEU A 1 295 ? -73.622 -29.109 99.814 1.00 41.81 295 LEU A C 1
ATOM 2488 O O . LEU A 1 295 ? -72.938 -28.708 100.743 1.00 41.81 295 LEU A O 1
ATOM 2492 N N . GLU A 1 296 ? -73.118 -29.866 98.825 1.00 34.97 296 GLU A N 1
ATOM 2493 C CA . GLU A 1 296 ? -71.677 -29.916 98.484 1.00 34.97 296 GLU A CA 1
ATOM 2494 C C . GLU A 1 296 ? -71.374 -30.692 97.172 1.00 34.97 296 GLU A C 1
ATOM 2496 O O . GLU A 1 296 ? -71.894 -31.788 96.968 1.00 34.97 296 GLU A O 1
ATOM 2501 N N . THR A 1 297 ? -70.459 -30.132 96.354 1.00 36.34 297 THR A N 1
ATOM 2502 C CA . THR A 1 297 ? -69.680 -30.674 95.195 1.00 36.34 297 THR A CA 1
ATOM 2503 C C . THR A 1 297 ? -70.249 -30.605 93.760 1.00 36.34 297 THR A C 1
ATOM 2505 O O . THR A 1 297 ? -71.441 -30.789 93.547 1.00 36.34 297 THR A O 1
ATOM 2508 N N . ASP A 1 298 ? -69.456 -30.494 92.679 1.00 36.09 298 ASP A N 1
ATOM 2509 C CA . ASP A 1 298 ? -68.271 -29.680 92.314 1.00 36.09 298 ASP A CA 1
ATOM 2510 C C . ASP A 1 298 ? -67.981 -29.874 90.794 1.00 36.09 298 ASP A C 1
ATOM 2512 O O . ASP A 1 298 ? -68.570 -30.742 90.148 1.00 36.09 298 ASP A O 1
ATOM 2516 N N . LYS A 1 299 ? -67.098 -29.046 90.218 1.00 33.06 299 LYS A N 1
ATOM 2517 C CA . LYS A 1 299 ? -66.755 -28.905 88.778 1.00 33.06 299 LYS A CA 1
ATOM 2518 C C . LYS A 1 299 ? -65.755 -29.939 88.178 1.00 33.06 299 LYS A C 1
ATOM 2520 O O . LYS A 1 299 ? -64.976 -30.550 88.894 1.00 33.06 299 LYS A O 1
ATOM 2525 N N . GLU A 1 300 ? -65.716 -29.945 86.826 1.00 35.28 300 GLU A N 1
ATOM 2526 C CA . GLU A 1 300 ? -64.604 -30.230 85.865 1.00 35.28 300 GLU A CA 1
ATOM 2527 C C . GLU A 1 300 ? -64.347 -31.645 85.279 1.00 35.28 300 GLU A C 1
ATOM 2529 O O . GLU A 1 300 ? -64.096 -32.604 86.002 1.00 35.28 300 GLU A O 1
ATOM 2534 N N . LYS A 1 301 ? -64.282 -31.722 83.924 1.00 33.47 301 LYS A N 1
ATOM 2535 C CA . LYS A 1 301 ? -63.391 -32.598 83.113 1.00 33.47 301 LYS A CA 1
ATOM 2536 C C . LYS A 1 301 ? -63.339 -32.203 81.612 1.00 33.47 301 LYS A C 1
ATOM 2538 O O . LYS A 1 301 ? -64.374 -32.098 80.962 1.00 33.47 301 LYS A O 1
ATOM 2543 N N . TYR A 1 302 ? -62.119 -32.028 81.084 1.00 31.36 302 TYR A N 1
ATOM 2544 C CA . TYR A 1 302 ? -61.737 -31.896 79.660 1.00 31.36 302 TYR A CA 1
ATOM 2545 C C . TYR A 1 302 ? -61.662 -33.280 78.976 1.00 31.36 302 TYR A C 1
ATOM 2547 O O . TYR A 1 302 ? -61.224 -34.238 79.612 1.00 31.36 302 TYR A O 1
ATOM 2555 N N . SER A 1 303 ? -62.040 -33.387 77.691 1.00 32.50 303 SER A N 1
ATOM 2556 C CA . SER A 1 303 ? -62.034 -34.638 76.904 1.00 32.50 303 SER A CA 1
ATOM 2557 C C . SER A 1 303 ? -61.069 -34.621 75.707 1.00 32.50 303 SER A C 1
ATOM 2559 O O . SER A 1 303 ? -60.904 -33.601 75.040 1.00 32.50 303 SER A O 1
ATOM 2561 N N . GLU A 1 304 ? -60.498 -35.796 75.436 1.00 37.44 304 GLU A N 1
ATOM 2562 C CA . GLU A 1 304 ? -59.573 -36.200 74.366 1.00 37.44 304 GLU A CA 1
ATOM 2563 C C . GLU A 1 304 ? -60.033 -35.859 72.935 1.00 37.44 304 GLU A C 1
ATOM 2565 O O . GLU A 1 304 ? -61.214 -35.962 72.602 1.00 37.44 304 GLU A O 1
ATOM 2570 N N . SER A 1 305 ? -59.082 -35.509 72.059 1.00 36.94 305 SER A N 1
ATOM 2571 C CA . SER A 1 305 ? -59.323 -35.239 70.637 1.00 36.94 305 SER A CA 1
ATOM 2572 C C . SER A 1 305 ? -58.919 -36.417 69.737 1.00 36.94 305 SER A C 1
ATOM 2574 O O . SER A 1 305 ? -57.896 -37.076 69.913 1.00 36.94 305 SER A O 1
ATOM 2576 N N . ALA A 1 306 ? -59.795 -36.689 68.770 1.00 41.06 306 ALA A N 1
ATOM 2577 C CA . ALA A 1 306 ? -59.825 -37.850 67.891 1.00 41.06 306 ALA A CA 1
ATOM 2578 C C . ALA A 1 306 ? -58.845 -37.772 66.699 1.00 41.06 306 ALA A C 1
ATOM 2580 O O . ALA A 1 306 ? -58.502 -36.693 66.219 1.00 41.06 306 ALA A O 1
ATOM 2581 N N . LYS A 1 307 ? -58.442 -38.940 66.173 1.00 46.66 307 LYS A N 1
ATOM 2582 C CA . LYS A 1 307 ? -57.605 -39.070 64.963 1.00 46.66 307 LYS A CA 1
ATOM 2583 C C . LYS A 1 307 ? -58.337 -38.546 63.706 1.00 46.66 307 LYS A C 1
ATOM 2585 O O . LYS A 1 307 ? -59.522 -38.851 63.543 1.00 46.66 307 LYS A O 1
ATOM 2590 N N . PRO A 1 308 ? -57.657 -37.821 62.795 1.00 57.25 308 PRO A N 1
ATOM 2591 C CA . PRO A 1 308 ? -58.263 -37.287 61.574 1.00 57.25 308 PRO A CA 1
ATOM 2592 C C . PRO A 1 308 ? -58.519 -38.371 60.509 1.00 57.25 308 PRO A C 1
ATOM 2594 O O . PRO A 1 308 ? -57.805 -39.371 60.423 1.00 57.25 308 PRO A O 1
ATOM 2597 N N . LYS A 1 309 ? -59.564 -38.159 59.698 1.00 61.81 309 LYS A N 1
ATOM 2598 C CA . LYS A 1 309 ? -59.939 -38.987 58.535 1.00 61.81 309 LYS A CA 1
ATOM 2599 C C . LYS A 1 309 ? -58.975 -38.736 57.353 1.00 61.81 309 LYS A C 1
ATOM 2601 O O . LYS A 1 309 ? -58.461 -37.622 57.263 1.00 61.81 309 LYS A O 1
ATOM 2606 N N . PRO A 1 310 ? -58.747 -39.722 56.459 1.00 63.78 310 PRO A N 1
ATOM 2607 C CA . PRO A 1 310 ? -57.873 -39.572 55.290 1.00 63.78 310 PRO A CA 1
ATOM 2608 C C . PRO A 1 310 ? -58.321 -38.439 54.369 1.00 63.78 310 PRO A C 1
ATOM 2610 O O . PRO A 1 310 ? -59.520 -38.224 54.164 1.00 63.78 310 PRO A O 1
ATOM 2613 N N . THR A 1 311 ? -57.350 -37.723 53.809 1.00 74.19 311 THR A N 1
ATOM 2614 C CA . THR A 1 311 ? -57.602 -36.636 52.857 1.00 74.19 311 THR A CA 1
ATOM 2615 C C . THR A 1 311 ? -57.889 -37.204 51.455 1.00 74.19 311 THR A C 1
ATOM 2617 O O . THR A 1 311 ? -57.370 -38.266 51.110 1.00 74.19 311 THR A O 1
ATOM 2620 N N . PRO A 1 312 ? -58.695 -36.533 50.604 1.00 78.56 312 PRO A N 1
ATOM 2621 C CA . PRO A 1 312 ? -58.994 -37.013 49.245 1.00 78.56 312 PRO A CA 1
ATOM 2622 C C . PRO A 1 312 ? -57.746 -37.310 48.391 1.00 78.56 312 PRO A C 1
ATOM 2624 O O . PRO A 1 312 ? -57.747 -38.244 47.595 1.00 78.56 312 PRO A O 1
ATOM 2627 N N . PHE A 1 313 ? -56.661 -36.563 48.614 1.00 79.56 313 PHE A N 1
ATOM 2628 C CA . PHE A 1 313 ? -55.374 -36.737 47.938 1.00 79.56 313 PHE A CA 1
ATOM 2629 C C . PHE A 1 313 ? -54.714 -38.097 48.236 1.00 79.56 313 PHE A C 1
ATOM 2631 O O . PHE A 1 313 ? -54.209 -38.754 47.325 1.00 79.56 313 PHE A O 1
ATOM 2638 N N . GLU A 1 314 ? -54.770 -38.566 49.488 1.00 81.00 314 GLU A N 1
ATOM 2639 C CA . GLU A 1 314 ? -54.199 -39.859 49.909 1.00 81.00 314 GLU A CA 1
ATOM 2640 C C . GLU A 1 314 ? -54.901 -41.050 49.241 1.00 81.00 314 GLU A C 1
ATOM 2642 O O . GLU A 1 314 ? -54.262 -42.061 48.936 1.00 81.00 314 GLU A O 1
ATOM 2647 N N . ILE A 1 315 ? -56.206 -40.914 48.982 1.00 82.06 315 ILE A N 1
ATOM 2648 C CA . ILE A 1 315 ? -57.045 -41.935 48.343 1.00 82.06 315 ILE A CA 1
ATOM 2649 C C . ILE A 1 315 ? -56.737 -42.021 46.842 1.00 82.06 315 ILE A C 1
ATOM 2651 O O . ILE A 1 315 ? -56.621 -43.117 46.286 1.00 82.06 315 ILE A O 1
ATOM 2655 N N . ASP A 1 316 ? -56.567 -40.881 46.171 1.00 82.31 316 ASP A N 1
ATOM 2656 C CA . ASP A 1 316 ? -56.260 -40.848 44.737 1.00 82.31 316 ASP A CA 1
ATOM 2657 C C . ASP A 1 316 ? -54.850 -41.378 44.436 1.00 82.31 316 ASP A C 1
ATOM 2659 O O . ASP A 1 316 ? -54.659 -42.142 43.483 1.00 82.31 316 ASP A O 1
ATOM 2663 N N . LEU A 1 317 ? -53.871 -41.071 45.294 1.00 83.25 317 LEU A N 1
ATOM 2664 C CA . LEU A 1 317 ? -52.539 -41.680 45.235 1.00 83.25 317 LEU A CA 1
ATOM 2665 C C . LEU A 1 317 ? -52.589 -43.194 45.467 1.00 83.25 317 LEU A C 1
ATOM 2667 O O . LEU A 1 317 ? -51.924 -43.943 44.746 1.00 83.25 317 LEU A O 1
ATOM 2671 N N . ALA A 1 318 ? -53.402 -43.662 46.418 1.00 83.06 318 ALA A N 1
ATOM 2672 C CA . ALA A 1 318 ? -53.538 -45.085 46.711 1.00 83.06 318 ALA A CA 1
ATOM 2673 C C . ALA A 1 318 ? -54.105 -45.882 45.524 1.00 83.06 318 ALA A C 1
ATOM 2675 O O . ALA A 1 318 ? -53.711 -47.030 45.325 1.00 83.06 318 ALA A O 1
ATOM 2676 N N . LYS A 1 319 ? -54.974 -45.296 44.691 1.00 86.94 319 LYS A N 1
ATOM 2677 C CA . LYS A 1 319 ? -55.481 -45.954 43.470 1.00 86.94 319 LYS A CA 1
ATOM 2678 C C . LYS A 1 319 ? -54.429 -46.076 42.367 1.00 86.94 319 LYS A C 1
ATOM 2680 O O . LYS A 1 319 ? -54.482 -47.018 41.581 1.00 86.94 319 LYS A O 1
ATOM 2685 N N . LYS A 1 320 ? -53.501 -45.118 42.283 1.00 87.75 320 LYS A N 1
ATOM 2686 C CA . LYS A 1 320 ? -52.536 -45.013 41.179 1.00 87.75 320 LYS A CA 1
ATOM 2687 C C . LYS A 1 320 ? -51.308 -45.911 41.353 1.00 87.75 320 LYS A C 1
ATOM 2689 O O . LYS A 1 320 ? -50.741 -46.345 40.353 1.00 87.75 320 LYS A O 1
ATOM 2694 N N . TYR A 1 321 ? -50.902 -46.191 42.591 1.00 86.31 321 TYR A N 1
ATOM 2695 C CA . TYR A 1 321 ? -49.673 -46.932 42.883 1.00 86.31 321 TYR A CA 1
ATOM 2696 C C . TYR A 1 321 ? -49.956 -48.280 43.573 1.00 86.31 321 TYR A C 1
ATOM 2698 O O . TYR A 1 321 ? -50.864 -48.373 44.407 1.00 86.31 321 TYR A O 1
ATOM 2706 N N . PRO A 1 322 ? -49.196 -49.345 43.243 1.00 86.94 322 PRO A N 1
ATOM 2707 C CA . PRO A 1 322 ? -49.315 -50.636 43.916 1.00 86.94 322 PRO A CA 1
ATOM 2708 C C . PRO A 1 322 ? -48.849 -50.549 45.378 1.00 86.94 322 PRO A C 1
ATOM 2710 O O . PRO A 1 322 ? -48.191 -49.593 45.789 1.00 86.94 322 PRO A O 1
ATOM 2713 N N . MET A 1 323 ? -49.201 -51.554 46.183 1.00 85.50 323 MET A N 1
ATOM 2714 C CA . MET A 1 323 ? -48.775 -51.625 47.584 1.00 85.50 323 MET A CA 1
ATOM 2715 C C . MET A 1 323 ? -47.250 -51.780 47.682 1.00 85.50 323 MET A C 1
ATOM 2717 O O . MET A 1 323 ? -46.667 -52.586 46.957 1.00 85.50 323 MET A O 1
ATOM 2721 N N . GLY A 1 324 ? -46.611 -51.013 48.571 1.00 86.62 324 GLY A N 1
ATOM 2722 C CA . GLY A 1 324 ? -45.152 -50.953 48.705 1.00 86.62 324 GLY A CA 1
ATOM 2723 C C . GLY A 1 324 ? -44.580 -49.545 48.522 1.00 86.62 324 GLY A C 1
ATOM 2724 O O . GLY A 1 324 ? -45.265 -48.545 48.756 1.00 86.62 324 GLY A O 1
ATOM 2725 N N . ILE A 1 325 ? -43.302 -49.479 48.139 1.00 88.19 325 ILE A N 1
ATOM 2726 C CA . ILE A 1 325 ? -42.566 -48.229 47.918 1.00 88.19 325 ILE A CA 1
ATOM 2727 C C . ILE A 1 325 ? -42.301 -48.042 46.434 1.00 88.19 325 ILE A C 1
ATOM 2729 O O . ILE A 1 325 ? -41.716 -48.910 45.790 1.00 88.19 325 ILE A O 1
ATOM 2733 N N . THR A 1 326 ? -42.691 -46.882 45.914 1.00 89.31 326 THR A N 1
ATOM 2734 C CA . THR A 1 326 ? -42.325 -46.433 44.567 1.00 89.31 326 THR A CA 1
ATOM 2735 C C . THR A 1 326 ? -41.418 -45.214 44.679 1.00 89.31 326 THR A C 1
ATOM 2737 O O . THR A 1 326 ? -41.773 -44.242 45.345 1.00 89.31 326 THR A O 1
ATOM 2740 N N . GLU A 1 327 ? -40.252 -45.258 44.035 1.00 90.81 327 GLU A N 1
ATOM 2741 C CA . GLU A 1 327 ? -39.330 -44.124 43.956 1.00 90.81 327 GLU A CA 1
ATOM 2742 C C . GLU A 1 327 ? -39.344 -43.520 42.548 1.00 90.81 327 GLU A C 1
ATOM 2744 O O . GLU A 1 327 ? -39.151 -44.224 41.559 1.00 90.81 327 GLU A O 1
ATOM 2749 N N . GLU A 1 328 ? -39.525 -42.205 42.464 1.00 90.62 328 GLU A N 1
ATOM 2750 C CA . GLU A 1 328 ? -39.427 -41.431 41.227 1.00 90.62 328 GLU A CA 1
ATOM 2751 C C . GLU A 1 328 ? -38.386 -40.319 41.423 1.00 90.62 328 GLU A C 1
ATOM 2753 O O . GLU A 1 328 ? -38.386 -39.621 42.442 1.00 90.62 328 GLU A O 1
ATOM 2758 N N . SER A 1 329 ? -37.486 -40.126 40.460 1.00 89.31 329 SER A N 1
ATOM 2759 C CA . SER A 1 329 ? -36.549 -39.000 40.451 1.00 89.31 329 SER A CA 1
ATOM 2760 C C . SER A 1 329 ? -36.726 -38.169 39.185 1.00 89.31 329 SER A C 1
ATOM 2762 O O . SER A 1 329 ? -36.748 -38.686 38.071 1.00 89.31 329 SER A O 1
ATOM 2764 N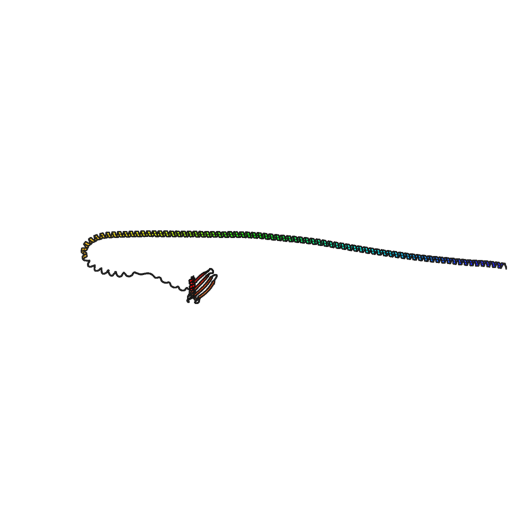 N . GLU A 1 330 ? -36.861 -36.859 39.365 1.00 91.06 330 GLU A N 1
ATOM 2765 C CA . GLU A 1 330 ? -36.993 -35.885 38.285 1.00 91.06 330 GLU A CA 1
ATOM 2766 C C . GLU A 1 330 ? -35.940 -34.789 38.488 1.00 91.06 330 GLU A C 1
ATOM 2768 O O . GLU A 1 330 ? -35.846 -34.181 39.559 1.00 91.06 330 GLU A O 1
ATOM 2773 N N . ILE A 1 331 ? -35.133 -34.530 37.459 1.00 87.81 331 ILE A N 1
ATOM 2774 C CA . ILE A 1 331 ? -34.210 -33.392 37.426 1.00 87.81 331 ILE A CA 1
ATOM 2775 C C . ILE A 1 331 ? -34.878 -32.320 36.574 1.00 87.81 331 ILE A C 1
ATOM 2777 O O . ILE A 1 331 ? -35.072 -32.520 35.376 1.00 87.81 331 ILE A O 1
ATOM 2781 N N . LYS A 1 332 ? -35.242 -31.190 37.186 1.00 87.56 332 LYS A N 1
ATOM 2782 C CA . LYS A 1 332 ? -35.924 -30.095 36.489 1.00 87.56 332 LYS A CA 1
ATOM 2783 C C . LYS A 1 332 ? -35.210 -28.776 36.728 1.00 87.56 332 LYS A C 1
ATOM 2785 O O . LYS A 1 332 ? -35.060 -28.366 37.880 1.00 87.56 332 LYS A O 1
ATOM 2790 N N . ASP A 1 333 ? -34.814 -28.128 35.634 1.00 82.44 333 ASP A N 1
ATOM 2791 C CA . ASP A 1 333 ? -34.173 -26.811 35.515 1.00 82.44 333 ASP A CA 1
ATOM 2792 C C . ASP A 1 333 ? -32.876 -26.634 36.327 1.00 82.44 333 ASP A C 1
ATOM 2794 O O . ASP A 1 333 ? -31.814 -26.455 35.747 1.00 82.44 333 ASP A O 1
ATOM 2798 N N . ASN A 1 334 ? -32.953 -26.687 37.661 1.00 84.94 334 ASN A N 1
ATOM 2799 C CA . ASN A 1 334 ? -31.860 -26.441 38.612 1.00 84.94 334 ASN A CA 1
ATOM 2800 C C . ASN A 1 334 ? -32.065 -27.132 39.982 1.00 84.94 334 ASN A C 1
ATOM 2802 O O . ASN A 1 334 ? -31.463 -26.747 40.991 1.00 84.94 334 ASN A O 1
ATOM 2806 N N . ARG A 1 335 ? -32.945 -28.137 40.045 1.00 89.88 335 ARG A N 1
ATOM 2807 C CA . ARG A 1 335 ? -33.252 -28.891 41.267 1.00 89.88 335 ARG A CA 1
ATOM 2808 C C . ARG A 1 335 ? -33.423 -30.378 40.983 1.00 89.88 335 ARG A C 1
ATOM 2810 O O . ARG A 1 335 ? -33.973 -30.774 39.957 1.00 89.88 335 ARG A O 1
ATOM 2817 N N . GLU A 1 336 ? -32.969 -31.186 41.929 1.00 92.50 336 GLU A N 1
ATOM 2818 C CA . GLU A 1 336 ? -33.170 -32.631 41.961 1.00 92.50 336 GLU A CA 1
ATOM 2819 C C . GLU A 1 336 ? 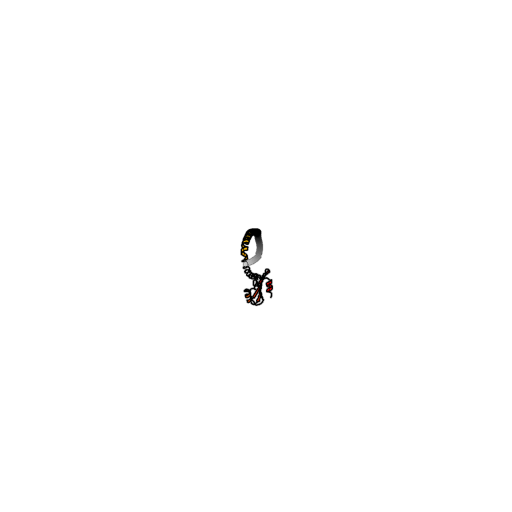-34.365 -32.916 42.878 1.00 92.50 336 GLU A C 1
ATOM 2821 O O . GLU A 1 336 ? -34.328 -32.611 44.076 1.00 92.50 336 GLU A O 1
ATOM 2826 N N . ILE A 1 337 ? -35.443 -33.455 42.312 1.00 94.06 337 ILE A N 1
ATOM 2827 C CA . ILE A 1 337 ? -36.664 -33.809 43.036 1.00 94.06 337 ILE A CA 1
ATOM 2828 C C . ILE A 1 337 ? -36.717 -35.332 43.138 1.00 94.06 337 ILE A C 1
ATOM 2830 O O . ILE A 1 337 ? -36.858 -36.017 42.128 1.00 94.06 337 ILE A O 1
ATOM 2834 N N . LYS A 1 338 ? -36.629 -35.868 44.357 1.00 94.38 338 LYS A N 1
ATOM 2835 C CA . LYS A 1 338 ? -36.869 -37.290 44.636 1.00 94.38 338 LYS A CA 1
ATOM 2836 C C . LYS A 1 338 ? -38.232 -37.438 45.307 1.00 94.38 338 LYS A C 1
ATOM 2838 O O . LYS A 1 338 ? -38.433 -36.885 46.386 1.00 94.38 338 LYS A O 1
ATOM 2843 N N . ARG A 1 339 ? -39.156 -38.161 44.677 1.00 93.81 339 ARG A N 1
ATOM 2844 C CA . ARG A 1 339 ? -40.474 -38.513 45.218 1.00 93.81 339 ARG A CA 1
ATOM 2845 C C . ARG A 1 339 ? -40.466 -39.973 45.665 1.00 93.81 339 ARG A C 1
ATOM 2847 O O . ARG A 1 339 ? -39.996 -40.842 44.939 1.00 93.81 339 ARG A O 1
ATOM 2854 N N . ILE A 1 340 ? -40.975 -40.236 46.860 1.00 91.19 340 ILE A N 1
ATOM 2855 C CA . ILE A 1 340 ? -41.142 -41.573 47.428 1.00 91.19 340 ILE A CA 1
ATOM 2856 C C . ILE A 1 340 ? -42.618 -41.719 47.787 1.00 91.19 340 ILE A C 1
ATOM 2858 O O . ILE A 1 340 ? -43.112 -41.029 48.678 1.00 91.19 340 ILE A O 1
ATOM 2862 N N . ILE A 1 341 ? -43.329 -42.595 47.081 1.00 90.75 341 ILE A N 1
ATOM 2863 C CA . ILE A 1 341 ? -44.720 -42.937 47.375 1.00 90.75 341 ILE A CA 1
ATOM 2864 C C . ILE A 1 341 ? -44.725 -44.199 48.228 1.00 90.75 341 ILE A C 1
ATOM 2866 O O . ILE A 1 341 ? -44.152 -45.214 47.835 1.00 90.75 341 ILE A O 1
ATOM 2870 N N . ILE A 1 342 ? -45.378 -44.137 49.386 1.00 88.19 342 ILE A N 1
ATOM 2871 C CA . ILE A 1 342 ? -45.476 -45.256 50.323 1.00 88.19 342 ILE A CA 1
ATOM 2872 C C . ILE A 1 342 ? -46.943 -45.607 50.519 1.00 88.19 342 ILE A C 1
ATOM 2874 O O . ILE A 1 342 ? -47.692 -44.847 51.140 1.00 88.19 342 ILE A O 1
ATOM 2878 N N . LYS A 1 343 ? -47.336 -46.786 50.035 1.00 88.44 343 LYS A N 1
ATOM 2879 C CA . LYS A 1 343 ? -48.673 -47.347 50.238 1.00 88.44 343 LYS A CA 1
ATOM 2880 C C . LYS A 1 343 ? -48.596 -48.502 51.239 1.00 88.44 343 LYS A C 1
ATOM 2882 O O . LYS A 1 343 ? -48.100 -49.576 50.901 1.00 88.44 343 LYS A O 1
ATOM 2887 N N . ARG A 1 344 ? -49.052 -48.257 52.477 1.00 84.94 344 ARG A N 1
ATOM 2888 C CA . ARG A 1 344 ? -49.093 -49.252 53.578 1.00 84.94 344 ARG A CA 1
ATOM 2889 C C . ARG A 1 344 ? -50.469 -49.881 53.767 1.00 84.94 344 ARG A C 1
ATOM 2891 O O . ARG A 1 344 ? -50.559 -51.003 54.246 1.00 84.94 344 ARG A O 1
ATOM 2898 N N . GLU A 1 345 ? -51.515 -49.147 53.418 1.00 81.31 345 GLU A N 1
ATOM 2899 C CA . GLU A 1 345 ? -52.904 -49.575 53.546 1.00 81.31 345 GLU A CA 1
ATOM 2900 C C . GLU A 1 345 ? -53.586 -49.457 52.180 1.00 81.31 345 GLU A C 1
ATOM 2902 O O . GLU A 1 345 ? -53.146 -48.682 51.326 1.00 81.31 345 GLU A O 1
ATOM 2907 N N . GLU A 1 346 ? -54.653 -50.224 51.953 1.00 74.19 346 GLU A N 1
ATOM 2908 C CA . GLU A 1 346 ? -55.326 -50.272 50.647 1.00 74.19 346 GLU A CA 1
ATOM 2909 C C . GLU A 1 346 ? -55.860 -48.899 50.203 1.00 74.19 346 GLU A C 1
ATOM 2911 O O . GLU A 1 346 ? -55.736 -48.565 49.021 1.00 74.19 346 GLU A O 1
ATOM 2916 N N . ASP A 1 347 ? -56.304 -48.076 51.161 1.00 79.31 347 ASP A N 1
ATOM 2917 C CA . ASP A 1 347 ? -56.961 -46.782 50.926 1.00 79.31 347 ASP A CA 1
ATOM 2918 C C . ASP A 1 347 ? -56.094 -45.552 51.250 1.00 79.31 347 ASP A C 1
ATOM 2920 O O . ASP A 1 347 ? -56.572 -44.420 51.162 1.00 79.31 347 ASP A O 1
ATOM 2924 N N . ARG A 1 348 ? -54.826 -45.740 51.652 1.00 83.12 348 ARG A N 1
ATOM 2925 C CA . ARG A 1 348 ? -53.937 -44.631 52.041 1.00 83.12 348 ARG A CA 1
ATOM 2926 C C . ARG A 1 348 ? -52.536 -44.772 51.461 1.00 83.12 348 ARG A C 1
ATOM 2928 O O . ARG A 1 348 ? -51.812 -45.726 51.758 1.00 83.12 348 ARG A O 1
ATOM 2935 N N . ALA A 1 349 ? -52.122 -43.759 50.704 1.00 87.56 349 ALA A N 1
ATOM 2936 C CA . ALA A 1 349 ? -50.751 -43.592 50.247 1.00 87.56 349 ALA A CA 1
ATOM 2937 C C . ALA A 1 349 ? -50.222 -42.207 50.629 1.00 87.56 349 ALA A C 1
ATOM 2939 O O . ALA A 1 349 ? -50.909 -41.202 50.467 1.00 87.56 349 ALA A O 1
ATOM 2940 N N . ASN A 1 350 ? -48.984 -42.172 51.122 1.00 91.00 350 ASN A N 1
ATOM 2941 C CA . ASN A 1 350 ? -48.286 -40.933 51.451 1.00 91.00 350 ASN A CA 1
ATOM 2942 C C . ASN A 1 350 ? -47.225 -40.635 50.391 1.00 91.00 350 ASN A C 1
ATOM 2944 O O . ASN A 1 350 ? -46.456 -41.524 50.017 1.00 91.00 350 ASN A O 1
ATOM 2948 N N . LEU A 1 351 ? -47.163 -39.382 49.947 1.00 91.38 351 LEU A N 1
ATOM 2949 C CA . LEU A 1 351 ? -46.150 -38.872 49.029 1.00 91.38 351 LEU A CA 1
ATOM 2950 C C . LEU A 1 351 ? -45.104 -38.080 49.812 1.00 91.38 351 LEU A C 1
ATOM 2952 O O . LEU A 1 351 ? -45.401 -37.024 50.369 1.00 91.38 351 LEU A O 1
ATOM 2956 N N . TYR A 1 352 ? -43.861 -38.543 49.788 1.00 94.19 352 TYR A N 1
ATOM 2957 C CA . TYR A 1 352 ? -42.721 -37.826 50.343 1.00 94.19 352 TYR A CA 1
ATOM 2958 C C . TYR A 1 352 ? -41.899 -37.226 49.215 1.00 94.19 352 TYR A C 1
ATOM 2960 O O . TYR A 1 352 ? -41.521 -37.929 48.286 1.00 94.19 352 TYR A O 1
ATOM 2968 N N . THR A 1 353 ? -41.597 -35.932 49.282 1.00 94.50 353 THR A N 1
ATOM 2969 C CA . THR A 1 353 ? -40.778 -35.259 48.267 1.00 94.50 353 THR A CA 1
ATOM 2970 C C . THR A 1 353 ? -39.558 -34.618 48.907 1.00 94.50 353 THR A C 1
ATOM 2972 O O . THR A 1 353 ? -39.690 -33.792 49.806 1.00 94.50 353 THR A O 1
ATOM 2975 N N . ARG A 1 354 ? -38.366 -34.960 48.417 1.00 95.44 354 ARG A N 1
ATOM 2976 C CA . ARG A 1 354 ? -37.106 -34.283 48.729 1.00 95.44 354 ARG A CA 1
ATOM 2977 C C . ARG A 1 354 ? -36.707 -33.410 47.548 1.00 95.44 354 ARG A C 1
ATOM 2979 O O . ARG A 1 354 ? -36.428 -33.932 46.471 1.00 95.44 354 ARG A O 1
ATOM 2986 N N . VAL A 1 355 ? -36.633 -32.101 47.760 1.00 95.25 355 VAL A N 1
ATOM 2987 C CA . VAL A 1 355 ? -36.190 -31.131 46.751 1.00 95.25 355 VAL A CA 1
ATOM 2988 C C . VAL A 1 355 ? -34.818 -30.605 47.143 1.00 95.25 355 VAL A C 1
ATOM 2990 O O . VAL A 1 355 ? -34.680 -29.922 48.158 1.00 95.25 355 VAL A O 1
ATOM 2993 N N . LYS A 1 356 ? -33.804 -30.913 46.336 1.00 95.25 356 LYS A N 1
ATOM 2994 C CA . LYS A 1 356 ? -32.442 -30.403 46.492 1.00 95.25 356 LYS A CA 1
ATOM 2995 C C . LYS A 1 356 ? -32.178 -29.343 45.429 1.00 95.25 356 LYS A C 1
ATOM 2997 O O . LYS A 1 356 ? -32.196 -29.641 44.237 1.00 95.25 356 LYS A O 1
ATOM 3002 N N . TRP A 1 357 ? -31.926 -28.117 45.864 1.00 94.12 357 TRP A N 1
ATOM 3003 C CA . TRP A 1 357 ? -31.569 -27.007 44.986 1.00 94.12 357 TRP A CA 1
ATOM 3004 C C . TRP A 1 357 ? -30.060 -26.956 44.734 1.00 94.12 357 TRP A C 1
ATOM 3006 O O . TRP A 1 357 ? -29.262 -27.311 45.603 1.00 94.12 357 TRP A O 1
ATOM 3016 N N . ASN A 1 358 ? -29.664 -26.456 43.564 1.00 89.25 358 ASN A N 1
ATOM 3017 C CA . ASN A 1 358 ? -28.262 -26.218 43.208 1.00 89.25 358 ASN A CA 1
ATOM 3018 C C . ASN A 1 358 ? -27.542 -25.217 44.139 1.00 89.25 358 ASN A C 1
ATOM 3020 O O . ASN A 1 358 ? -26.338 -25.342 44.336 1.00 89.25 358 ASN A O 1
ATOM 3024 N N . TRP A 1 359 ? -28.267 -24.283 44.766 1.00 90.94 359 TRP A N 1
ATOM 3025 C CA . TRP A 1 359 ? -27.719 -23.339 45.751 1.00 90.94 359 TRP A CA 1
ATOM 3026 C C . TRP A 1 359 ? -27.501 -23.948 47.152 1.00 90.94 359 TRP A C 1
ATOM 3028 O O . TRP A 1 359 ? -26.998 -23.268 48.041 1.00 90.94 359 TRP A O 1
ATOM 3038 N N . GLY A 1 360 ? -27.846 -25.226 47.359 1.00 90.56 360 GLY A N 1
ATOM 3039 C CA . GLY A 1 360 ? -27.532 -25.980 48.581 1.00 90.56 360 GLY A CA 1
ATOM 3040 C C . GLY A 1 360 ? -28.705 -26.217 49.539 1.00 90.56 360 GLY A C 1
ATOM 3041 O O . GLY A 1 360 ? -28.569 -27.000 50.477 1.00 90.56 360 GLY A O 1
ATOM 3042 N N . GLY A 1 361 ? -29.870 -25.608 49.305 1.00 93.50 361 GLY A N 1
ATOM 3043 C CA . GLY A 1 361 ? -31.075 -25.856 50.099 1.00 93.50 361 GLY A CA 1
ATOM 3044 C C . GLY A 1 361 ? -31.673 -27.239 49.860 1.00 93.50 361 GLY A C 1
ATOM 3045 O O . GLY A 1 361 ? -31.860 -27.649 48.712 1.00 93.50 361 GLY A O 1
ATOM 3046 N N . ILE A 1 362 ? -32.023 -27.942 50.940 1.00 95.44 362 ILE A N 1
ATOM 3047 C CA . ILE A 1 362 ? -32.724 -29.230 50.887 1.00 95.44 362 ILE A CA 1
ATOM 3048 C C . ILE A 1 362 ? -34.025 -29.108 51.673 1.00 95.44 362 ILE A C 1
ATOM 3050 O O . ILE A 1 362 ? -34.002 -28.859 52.877 1.00 95.44 362 ILE A O 1
ATOM 3054 N N . TYR A 1 363 ? -35.146 -29.317 50.989 1.00 95.50 363 TYR A N 1
ATOM 3055 C CA . TYR A 1 363 ? -36.485 -29.242 51.564 1.00 95.50 363 TYR A CA 1
ATOM 3056 C C . TYR A 1 363 ? -37.183 -30.594 51.474 1.00 95.50 363 TYR A C 1
ATOM 3058 O O . TYR A 1 363 ? -36.999 -31.332 50.502 1.00 95.50 363 TYR A O 1
ATOM 3066 N N . TYR A 1 364 ? -37.990 -30.895 52.486 1.00 95.69 364 TYR A N 1
ATOM 3067 C CA . TYR A 1 364 ? -38.741 -32.138 52.599 1.00 95.69 364 TYR A CA 1
ATOM 3068 C C . TYR A 1 364 ? -40.227 -31.808 52.685 1.00 95.69 364 TYR A C 1
ATOM 3070 O O . TYR A 1 364 ? -40.619 -30.875 53.386 1.00 95.69 364 TYR A O 1
ATOM 3078 N N . PHE A 1 365 ? -41.049 -32.580 51.986 1.00 94.88 365 PHE A N 1
ATOM 3079 C CA . PHE A 1 365 ? -42.501 -32.431 51.976 1.00 94.88 365 PHE A CA 1
ATOM 3080 C C . PHE A 1 365 ? -43.169 -33.788 52.190 1.00 94.88 365 PHE A C 1
ATOM 3082 O O . PHE A 1 365 ? -42.653 -34.802 51.711 1.00 94.88 365 PHE A O 1
ATOM 3089 N N . LYS A 1 366 ? -44.311 -33.796 52.877 1.00 93.25 366 LYS A N 1
ATOM 3090 C CA . LYS A 1 366 ? -45.213 -34.941 53.040 1.00 93.25 366 LYS A CA 1
ATOM 3091 C C . LYS A 1 366 ? -46.599 -34.503 52.587 1.00 93.25 366 LYS A C 1
ATOM 3093 O O . LYS A 1 366 ? -47.132 -33.555 53.143 1.00 93.25 366 LYS A O 1
ATOM 3098 N N . ASN A 1 367 ? -47.161 -35.171 51.584 1.00 90.69 367 ASN A N 1
ATOM 3099 C CA . ASN A 1 367 ? -48.469 -34.837 51.008 1.00 90.69 367 ASN A CA 1
ATOM 3100 C C . ASN A 1 367 ? -48.591 -33.337 50.668 1.00 90.69 367 ASN A C 1
ATOM 3102 O O . ASN A 1 367 ? -49.578 -32.700 51.000 1.00 90.69 367 ASN A O 1
ATOM 3106 N N . GLU A 1 368 ? -47.544 -32.781 50.044 1.00 87.69 368 GLU A N 1
ATOM 3107 C CA . GLU A 1 368 ? -47.414 -31.357 49.667 1.00 87.69 368 GLU A CA 1
ATOM 3108 C C . GLU A 1 368 ? -47.222 -30.360 50.829 1.00 87.69 368 GLU A C 1
ATOM 3110 O O . GLU A 1 368 ? -46.859 -29.209 50.591 1.00 87.69 368 GLU A O 1
ATOM 3115 N N . GLU A 1 369 ? -47.325 -30.797 52.085 1.00 89.81 369 GLU A N 1
ATOM 3116 C CA . GLU A 1 369 ? -47.025 -29.974 53.259 1.00 89.81 369 GLU A CA 1
ATOM 3117 C C . GLU A 1 369 ? -45.538 -30.050 53.638 1.00 89.81 369 GLU A C 1
ATOM 3119 O O . GLU A 1 369 ? -44.903 -31.105 53.545 1.00 89.81 369 GLU A O 1
ATOM 3124 N N . SER A 1 370 ? -44.946 -28.930 54.074 1.00 91.94 370 SER A N 1
ATOM 3125 C CA . SER A 1 370 ? -43.537 -28.908 54.489 1.00 91.94 370 SER A CA 1
ATOM 3126 C C . SER A 1 370 ? -43.323 -29.787 55.718 1.00 91.94 370 SER A C 1
ATOM 3128 O O . SER A 1 370 ? -44.032 -29.640 56.714 1.00 91.94 370 SER A O 1
ATOM 3130 N N . THR A 1 371 ? -42.305 -30.639 55.693 1.00 93.12 371 THR A N 1
ATOM 3131 C CA . THR A 1 371 ? -41.952 -31.488 56.832 1.00 93.12 371 THR A CA 1
ATOM 3132 C C . THR A 1 371 ? -40.473 -31.376 57.178 1.00 93.12 371 THR A C 1
ATOM 3134 O O . THR A 1 371 ? -39.660 -30.833 56.427 1.00 93.12 371 THR A O 1
ATOM 3137 N N . SER A 1 372 ? -40.106 -31.874 58.354 1.00 93.88 372 SER A N 1
ATOM 3138 C CA . SER A 1 372 ? -38.711 -31.907 58.782 1.00 93.88 372 SER A CA 1
ATOM 3139 C C . SER A 1 372 ? -37.971 -33.092 58.156 1.00 93.88 372 SER A C 1
ATOM 3141 O O . SER A 1 372 ? -38.555 -34.147 57.896 1.00 93.88 372 SER A O 1
ATOM 3143 N N . LYS A 1 373 ? -36.649 -32.953 57.990 1.00 92.75 373 LYS A N 1
ATOM 3144 C CA . LYS A 1 373 ? -35.767 -34.056 57.573 1.00 92.75 373 LYS A CA 1
ATOM 3145 C C . LYS A 1 373 ? -35.960 -35.304 58.439 1.00 92.75 373 LYS A C 1
ATOM 3147 O O . LYS A 1 373 ? -35.972 -36.413 57.926 1.00 92.75 373 LYS A O 1
ATOM 3152 N N . HIS A 1 374 ? -36.117 -35.111 59.748 1.00 92.19 374 HIS A N 1
ATOM 3153 C CA . HIS A 1 374 ? -36.254 -36.207 60.700 1.00 92.19 374 HIS A CA 1
ATOM 3154 C C . HIS A 1 374 ? -37.499 -37.059 60.424 1.00 92.19 374 HIS A C 1
ATOM 3156 O O . HIS A 1 374 ? -37.397 -38.280 60.384 1.00 92.19 374 HIS A O 1
ATOM 3162 N N . ILE A 1 375 ? -38.648 -36.418 60.179 1.00 90.50 375 ILE A N 1
ATOM 3163 C CA . ILE A 1 375 ? -39.899 -37.117 59.847 1.00 90.50 375 ILE A CA 1
ATOM 3164 C C . ILE A 1 375 ? -39.758 -37.840 58.504 1.00 90.50 375 ILE A C 1
ATOM 3166 O O . ILE A 1 375 ? -40.116 -39.010 58.399 1.00 90.50 375 ILE A O 1
ATOM 3170 N N . TYR A 1 376 ? -39.169 -37.176 57.505 1.00 93.38 376 TYR A N 1
ATOM 3171 C CA . TYR A 1 376 ? -38.911 -37.778 56.198 1.00 93.38 376 TYR A CA 1
ATOM 3172 C C . TYR A 1 376 ? -38.040 -39.039 56.307 1.00 93.38 376 TYR A C 1
ATOM 3174 O O . TYR A 1 376 ? -38.435 -40.093 55.816 1.00 93.38 376 TYR A O 1
ATOM 3182 N N . ASP A 1 377 ? -36.887 -38.969 56.976 1.00 91.75 377 ASP A N 1
ATOM 3183 C CA . ASP A 1 377 ? -35.960 -40.102 57.102 1.00 91.75 377 ASP A CA 1
ATOM 3184 C C . ASP A 1 377 ? -36.567 -41.253 57.927 1.00 91.75 377 ASP A C 1
ATOM 3186 O O . ASP A 1 377 ? -36.302 -42.418 57.643 1.00 91.75 377 ASP A O 1
ATOM 3190 N N . LEU A 1 378 ? -37.390 -40.944 58.936 1.00 90.81 378 LEU A N 1
ATOM 3191 C CA . LEU A 1 378 ? -38.063 -41.947 59.764 1.00 90.81 378 LEU A CA 1
ATOM 3192 C C . LEU A 1 378 ? -39.147 -42.699 58.979 1.00 90.81 378 LEU A C 1
ATOM 3194 O O . LEU A 1 378 ? -39.230 -43.922 59.055 1.00 90.81 378 LEU A O 1
ATOM 3198 N N . GLU A 1 379 ? -39.992 -41.976 58.242 1.00 87.88 379 GLU A N 1
ATOM 3199 C CA . GLU A 1 379 ? -41.172 -42.554 57.589 1.00 87.88 379 GLU A CA 1
ATOM 3200 C C . GLU A 1 379 ? -40.860 -43.181 56.224 1.00 87.88 379 GLU A C 1
ATOM 3202 O O . GLU A 1 379 ? -41.572 -44.098 55.802 1.00 87.88 379 GLU A O 1
ATOM 3207 N N . THR A 1 380 ? -39.790 -42.724 55.560 1.00 87.31 380 THR A N 1
ATOM 3208 C CA . THR A 1 380 ? -39.297 -43.305 54.298 1.00 87.31 380 THR A CA 1
ATOM 3209 C C . THR A 1 380 ? -38.367 -44.499 54.485 1.00 87.31 380 THR A C 1
ATOM 3211 O O . THR A 1 380 ? -38.066 -45.194 53.515 1.00 87.31 380 THR A O 1
ATOM 3214 N N . LYS A 1 381 ? -37.957 -44.790 55.724 1.00 82.25 381 LYS A N 1
ATOM 3215 C CA . LYS A 1 381 ? -37.228 -46.010 56.063 1.00 82.25 381 LYS A CA 1
ATOM 3216 C C . LYS A 1 381 ? -38.214 -47.174 56.165 1.00 82.25 381 LYS A C 1
ATOM 3218 O O . LYS A 1 381 ? -39.074 -47.187 57.045 1.00 82.25 381 LYS A O 1
ATOM 3223 N N . TRP A 1 382 ? -38.102 -48.109 55.230 1.00 65.06 382 TRP A N 1
ATOM 3224 C CA . TRP A 1 382 ? -38.884 -49.345 55.195 1.00 65.06 382 TRP A CA 1
ATOM 3225 C C . TRP A 1 382 ? -38.186 -50.470 55.934 1.00 65.06 382 TRP A C 1
ATOM 3227 O O . TRP A 1 382 ? -36.943 -50.567 55.791 1.00 65.06 382 TRP A O 1
#

Radius of gyration: 112.51 Å; chains: 1; bounding box: 211×65×335 Å